Protein AF-0000000087418891 (afdb_homodimer)

Sequence (526 aa):
MQPAKELKAKVNRGELTTGPLVIDHLWPGLMDHVLRAGMDYMIVCMEHSCHNTERVAEMCALGRLASFPVLVRPPKLDFSTISRTMDLGACGMLLPTVETPEQLDVVRDAIRVPPRGRRRPGGMGNRWIKDMTAADWENDVEQDTIILPQIESQKGMDNLDAIVGHEVTTCAAIGPYDLSHDLGVGAQWDNPKFLTARNEIRAAAKRAGKVMWMIGDGPSLANEGFTFICVGEPSVILESAMTQIVKQTRGEASEESLRGYNAMQPAKELKAKVNRGELTTGPLVIDHLWPGLMDHVLRAGMDYMIVCMEHSCHNTERVAEMCALGRLASFPVLVRPPKLDFSTISRTMDLGACGMLLPTVETPEQLDVVRDAIRVPPRGRRRPGGMGNRWIKDMTAADWENDVEQDTIILPQIESQKGMDNLDAIVGHEVTTCAAIGPYDLSHDLGVGAQWDNPKFLTARNEIRAAAKRAGKVMWMIGDGPSLANEGFTFICVGEPSVILESAMTQIVKQTRGEASEESLRGYNA

Radius of gyration: 26.68 Å; Cα contacts (8 Å, |Δi|>4): 1132; chains: 2; bounding box: 49×75×62 Å

Structure (mmCIF, N/CA/C/O backbone):
data_AF-0000000087418891-model_v1
#
loop_
_entity.id
_entity.type
_entity.pdbx_description
1 polymer '2-keto-3-deoxy-L-rhamnonate aldolase'
#
loop_
_atom_site.group_PDB
_atom_site.id
_atom_site.type_symbol
_atom_site.label_atom_id
_atom_site.label_alt_id
_atom_site.label_comp_id
_atom_site.label_asym_id
_atom_site.label_entity_id
_atom_site.label_seq_id
_atom_site.pdbx_PDB_ins_code
_atom_site.Cartn_x
_atom_site.Cartn_y
_atom_site.Cartn_z
_atom_site.occupancy
_atom_site.B_iso_or_equiv
_atom_site.auth_seq_id
_atom_site.auth_comp_id
_atom_site.auth_asym_id
_atom_site.auth_atom_id
_atom_site.pdbx_PDB_model_num
ATOM 1 N N . MET A 1 1 ? 7.016 -7.715 -28 1 52.5 1 MET A N 1
ATOM 2 C CA . MET A 1 1 ? 6.742 -9.086 -27.562 1 52.5 1 MET A CA 1
ATOM 3 C C . MET A 1 1 ? 5.629 -9.109 -26.531 1 52.5 1 MET A C 1
ATOM 5 O O . MET A 1 1 ? 5.453 -8.148 -25.766 1 52.5 1 MET A O 1
ATOM 9 N N . GLN A 1 2 ? 4.754 -10.125 -26.516 1 77.5 2 GLN A N 1
ATOM 10 C CA . GLN A 1 2 ? 3.613 -10.32 -25.625 1 77.5 2 GLN A CA 1
ATOM 11 C C . GLN A 1 2 ? 4.07 -10.539 -24.188 1 77.5 2 GLN A C 1
ATOM 13 O O . GLN A 1 2 ? 4.984 -11.336 -23.922 1 77.5 2 GLN A O 1
ATOM 18 N N . PRO A 1 3 ? 3.578 -9.688 -23.359 1 80.12 3 PRO A N 1
ATOM 19 C CA . PRO A 1 3 ? 4.039 -9.75 -21.969 1 80.12 3 PRO A CA 1
ATOM 20 C C . PRO A 1 3 ? 4.02 -11.172 -21.406 1 80.12 3 PRO A C 1
ATOM 22 O O . PRO A 1 3 ? 4.93 -11.555 -20.656 1 80.12 3 PRO A O 1
ATOM 25 N N . ALA A 1 4 ? 3.113 -11.922 -21.812 1 84.19 4 ALA A N 1
ATOM 26 C CA . ALA A 1 4 ? 3.012 -13.289 -21.312 1 84.19 4 ALA A CA 1
ATOM 27 C C . ALA A 1 4 ? 4.148 -14.148 -21.859 1 84.19 4 ALA A C 1
ATOM 29 O O . ALA A 1 4 ? 4.738 -14.945 -21.125 1 84.19 4 ALA A O 1
ATOM 30 N N . LYS A 1 5 ? 4.469 -14 -23.109 1 85.44 5 LYS A N 1
ATOM 31 C CA . LYS A 1 5 ? 5.543 -14.766 -23.75 1 85.44 5 LYS A CA 1
ATOM 32 C C . LYS A 1 5 ? 6.895 -14.438 -23.109 1 85.44 5 LYS A C 1
ATOM 34 O O . LYS A 1 5 ? 7.711 -15.328 -22.891 1 85.44 5 LYS A O 1
ATOM 39 N N . GLU A 1 6 ? 7.062 -13.242 -22.891 1 88.19 6 GLU A N 1
ATOM 40 C CA . GLU A 1 6 ? 8.328 -12.82 -22.297 1 88.19 6 GLU A CA 1
ATOM 41 C C . GLU A 1 6 ? 8.484 -13.375 -20.875 1 88.19 6 GLU A C 1
ATOM 43 O O . GLU A 1 6 ? 9.555 -13.867 -20.516 1 88.19 6 GLU A O 1
ATOM 48 N N . LEU A 1 7 ? 7.426 -13.234 -20.078 1 93.62 7 LEU A N 1
ATOM 49 C CA . LEU A 1 7 ? 7.5 -13.781 -18.719 1 93.62 7 LEU A CA 1
ATOM 50 C C . LEU A 1 7 ? 7.723 -15.289 -18.75 1 93.62 7 LEU A C 1
ATOM 52 O O . LEU A 1 7 ? 8.547 -15.812 -18 1 93.62 7 LEU A O 1
ATOM 56 N N . LYS A 1 8 ? 7.023 -15.961 -19.609 1 92.94 8 LYS A N 1
ATOM 57 C CA . LYS A 1 8 ? 7.164 -17.406 -19.703 1 92.94 8 LYS A CA 1
ATOM 58 C C . LYS A 1 8 ? 8.586 -17.797 -20.094 1 92.94 8 LYS A C 1
ATOM 60 O O . LYS A 1 8 ? 9.141 -18.766 -19.578 1 92.94 8 LYS A O 1
ATOM 65 N N . ALA A 1 9 ? 9.125 -17.078 -21.016 1 92.62 9 ALA A N 1
ATOM 66 C CA . ALA A 1 9 ? 10.5 -17.328 -21.438 1 92.62 9 ALA A CA 1
ATOM 67 C C . ALA A 1 9 ? 11.469 -17.172 -20.266 1 92.62 9 ALA A C 1
ATOM 69 O O . ALA A 1 9 ? 12.359 -18 -20.078 1 92.62 9 ALA A O 1
ATOM 70 N N . LYS A 1 10 ? 11.312 -16.141 -19.516 1 94.88 10 LYS A N 1
ATOM 71 C CA . LYS A 1 10 ? 12.164 -15.898 -18.359 1 94.88 10 LYS A CA 1
ATOM 72 C C . LYS A 1 10 ? 12.023 -17.031 -17.344 1 94.88 10 LYS A C 1
ATOM 74 O O . LYS A 1 10 ? 13.016 -17.516 -16.797 1 94.88 10 LYS A O 1
ATOM 79 N N . VAL A 1 11 ? 10.789 -17.422 -17.109 1 95 11 VAL A N 1
ATOM 80 C CA . VAL A 1 11 ? 10.5 -18.484 -16.156 1 95 11 VAL A CA 1
ATOM 81 C C . VAL A 1 11 ? 11.141 -19.781 -16.609 1 95 11 VAL A C 1
ATOM 83 O O . VAL A 1 11 ? 11.805 -20.469 -15.828 1 95 11 VAL A O 1
ATOM 86 N N . ASN A 1 12 ? 11.008 -20.062 -17.891 1 92.69 12 ASN A N 1
ATOM 87 C CA . ASN A 1 12 ? 11.555 -21.297 -18.438 1 92.69 12 ASN A CA 1
ATOM 88 C C . ASN A 1 12 ? 13.078 -21.328 -18.375 1 92.69 12 ASN A C 1
ATOM 90 O O . ASN A 1 12 ? 13.68 -22.391 -18.203 1 92.69 12 ASN A O 1
ATOM 94 N N . ARG A 1 13 ? 13.672 -20.172 -18.406 1 94.56 13 ARG A N 1
ATOM 95 C CA . ARG A 1 13 ? 15.125 -20.062 -18.359 1 94.56 13 ARG A CA 1
ATOM 96 C C . ARG A 1 13 ? 15.625 -20.031 -16.906 1 94.56 13 ARG A C 1
ATOM 98 O O . ARG A 1 13 ? 16.828 -19.938 -16.672 1 94.56 13 ARG A O 1
ATOM 105 N N . GLY A 1 14 ? 14.727 -20.047 -16.047 1 95.38 14 GLY A N 1
ATOM 106 C CA . GLY A 1 14 ? 15.109 -20.016 -14.641 1 95.38 14 GLY A CA 1
ATOM 107 C C . GLY A 1 14 ? 15.617 -18.656 -14.188 1 95.38 14 GLY A C 1
ATOM 108 O O . GLY A 1 14 ? 16.391 -18.578 -13.234 1 95.38 14 GLY A O 1
ATOM 109 N N . GLU A 1 15 ? 15.266 -17.641 -14.883 1 96.75 15 GLU A N 1
ATOM 110 C CA . GLU A 1 15 ? 15.625 -16.281 -14.461 1 96.75 15 GLU A CA 1
ATOM 111 C C . GLU A 1 15 ? 14.781 -15.828 -13.273 1 96.75 15 GLU A C 1
ATOM 113 O O . GLU A 1 15 ? 13.578 -16.094 -13.227 1 96.75 15 GLU A O 1
ATOM 118 N N . LEU A 1 16 ? 15.445 -15.188 -12.391 1 97.38 16 LEU A N 1
ATOM 119 C CA . LEU A 1 16 ? 14.75 -14.719 -11.195 1 97.38 16 LEU A CA 1
ATOM 120 C C . LEU A 1 16 ? 13.68 -13.695 -11.555 1 97.38 16 LEU A C 1
ATOM 122 O O . LEU A 1 16 ? 13.984 -12.648 -12.133 1 97.38 16 LEU A O 1
ATOM 126 N N . THR A 1 17 ? 12.43 -13.977 -11.305 1 97.75 17 THR A N 1
ATOM 127 C CA . THR A 1 17 ? 11.281 -13.109 -11.516 1 97.75 17 THR A CA 1
ATOM 128 C C . THR A 1 17 ? 10.477 -12.953 -10.227 1 97.75 17 THR A C 1
ATOM 130 O O . THR A 1 17 ? 10.352 -13.898 -9.445 1 97.75 17 THR A O 1
ATOM 133 N N . THR A 1 18 ? 10.023 -11.719 -9.977 1 97.94 18 THR A N 1
ATOM 134 C CA . THR A 1 18 ? 9.273 -11.438 -8.758 1 97.94 18 THR A CA 1
ATOM 135 C C . THR A 1 18 ? 7.941 -10.758 -9.086 1 97.94 18 THR A C 1
ATOM 137 O O . THR A 1 18 ? 7.812 -10.109 -10.125 1 97.94 18 THR A O 1
ATOM 140 N N . GLY A 1 19 ? 6.961 -10.961 -8.281 1 98 19 GLY A N 1
ATOM 141 C CA . GLY A 1 19 ? 5.672 -10.289 -8.375 1 98 19 GLY A CA 1
ATOM 142 C C . GLY A 1 19 ? 4.844 -10.406 -7.109 1 98 19 GLY A C 1
ATOM 143 O O . GLY A 1 19 ? 5.156 -11.211 -6.227 1 98 19 GLY A O 1
ATOM 144 N N . PRO A 1 20 ? 3.875 -9.594 -6.969 1 97.5 20 PRO A N 1
ATOM 145 C CA . PRO A 1 20 ? 2.961 -9.672 -5.828 1 97.5 20 PRO A CA 1
ATOM 146 C C . PRO A 1 20 ? 1.703 -10.484 -6.133 1 97.5 20 PRO A C 1
ATOM 148 O O . PRO A 1 20 ? 1.397 -10.742 -7.301 1 97.5 20 PRO A O 1
ATOM 151 N N . LEU A 1 21 ? 1.083 -10.961 -5.098 1 97.25 21 LEU A N 1
ATOM 152 C CA . LEU A 1 21 ? -0.281 -11.477 -5.133 1 97.25 21 LEU A CA 1
ATOM 153 C C . LEU A 1 21 ? -1.253 -10.484 -4.5 1 97.25 21 LEU A C 1
ATOM 155 O O . LEU A 1 21 ? -1.226 -10.273 -3.285 1 97.25 21 LEU A O 1
ATOM 159 N N . VAL A 1 22 ? -2.129 -9.93 -5.293 1 95.56 22 VAL A N 1
ATOM 160 C CA . VAL A 1 22 ? -3.008 -8.859 -4.828 1 95.56 22 VAL A CA 1
ATOM 161 C C . VAL A 1 22 ? -4.34 -9.445 -4.367 1 95.56 22 VAL A C 1
ATOM 163 O O . VAL A 1 22 ? -5.145 -9.898 -5.188 1 95.56 22 VAL A O 1
ATOM 166 N N . ILE A 1 23 ? -4.602 -9.336 -3.076 1 90.88 23 ILE A N 1
ATOM 167 C CA . ILE A 1 23 ? -5.801 -9.938 -2.5 1 90.88 23 ILE A CA 1
ATOM 168 C C . ILE A 1 23 ? -6.742 -8.836 -2.008 1 90.88 23 ILE A C 1
ATOM 170 O O . ILE A 1 23 ? -7.926 -8.828 -2.348 1 90.88 23 ILE A O 1
ATOM 174 N N . ASP A 1 24 ? -6.309 -7.859 -1.272 1 83.81 24 ASP A N 1
ATOM 175 C CA . ASP A 1 24 ? -7.164 -6.926 -0.542 1 83.81 24 ASP A CA 1
ATOM 176 C C . ASP A 1 24 ? -7.582 -5.758 -1.431 1 83.81 24 ASP A C 1
ATOM 178 O O . ASP A 1 24 ? -8.773 -5.449 -1.536 1 83.81 24 ASP A O 1
ATOM 182 N N . HIS A 1 25 ? -6.773 -4.91 -1.741 1 80.75 25 HIS A N 1
ATOM 183 C CA . HIS A 1 25 ? -7.176 -3.697 -2.441 1 80.75 25 HIS A CA 1
ATOM 184 C C . HIS A 1 25 ? -6.457 -3.572 -3.783 1 80.75 25 HIS A C 1
ATOM 186 O O . HIS A 1 25 ? -5.227 -3.537 -3.832 1 80.75 25 HIS A O 1
ATOM 192 N N . LEU A 1 26 ? -7.352 -3.6 -4.742 1 86.31 26 LEU A N 1
ATOM 193 C CA . LEU A 1 26 ? -6.906 -3.473 -6.125 1 86.31 26 LEU A CA 1
ATOM 194 C C . LEU A 1 26 ? -7.414 -2.174 -6.742 1 86.31 26 LEU A C 1
ATOM 196 O O . LEU A 1 26 ? -8.609 -1.879 -6.684 1 86.31 26 LEU A O 1
ATOM 200 N N . TRP A 1 27 ? -6.422 -1.32 -7.094 1 86.12 27 TRP A N 1
ATOM 201 C CA . TRP A 1 27 ? -6.746 -0.089 -7.805 1 86.12 27 TRP A CA 1
ATOM 202 C C . TRP A 1 27 ? -5.812 0.119 -8.992 1 86.12 27 TRP A C 1
ATOM 204 O O . TRP A 1 27 ? -4.664 -0.333 -8.969 1 86.12 27 TRP A O 1
ATOM 214 N N . PRO A 1 28 ? -6.289 0.81 -10.062 1 85.62 28 PRO A N 1
ATOM 215 C CA . PRO A 1 28 ? -5.48 0.943 -11.281 1 85.62 28 PRO A CA 1
ATOM 216 C C . PRO A 1 28 ? -4.09 1.509 -11.008 1 85.62 28 PRO A C 1
ATOM 218 O O . PRO A 1 28 ? -3.109 1.063 -11.609 1 85.62 28 PRO A O 1
ATOM 221 N N . GLY A 1 29 ? -3.934 2.369 -10.133 1 87.44 29 GLY A N 1
ATOM 222 C CA . GLY A 1 29 ? -2.664 3.014 -9.828 1 87.44 29 GLY A CA 1
ATOM 223 C C . GLY A 1 29 ? -1.644 2.068 -9.227 1 87.44 29 GLY A C 1
ATOM 224 O O . GLY A 1 29 ? -0.447 2.365 -9.211 1 87.44 29 GLY A O 1
ATOM 225 N N . LEU A 1 30 ? -2.131 0.934 -8.727 1 92.44 30 LEU A N 1
ATOM 226 C CA . LEU A 1 30 ? -1.212 -0.052 -8.164 1 92.44 30 LEU A CA 1
ATOM 227 C C . LEU A 1 30 ? -0.208 -0.517 -9.211 1 92.44 30 LEU A C 1
ATOM 229 O O . LEU A 1 30 ? 0.948 -0.801 -8.891 1 92.44 30 LEU A O 1
ATOM 233 N N . MET A 1 31 ? -0.621 -0.569 -10.453 1 91.69 31 MET A N 1
ATOM 234 C CA . MET A 1 31 ? 0.24 -1.016 -11.547 1 91.69 31 MET A CA 1
ATOM 235 C C . MET A 1 31 ? 1.489 -0.147 -11.641 1 91.69 31 MET A C 1
ATOM 237 O O . MET A 1 31 ? 2.596 -0.662 -11.82 1 91.69 31 MET A O 1
ATOM 241 N N . ASP A 1 32 ? 1.295 1.122 -11.477 1 90.88 32 ASP A N 1
ATOM 242 C CA . ASP A 1 32 ? 2.426 2.045 -11.531 1 90.88 32 ASP A CA 1
ATOM 243 C C . ASP A 1 32 ? 3.447 1.726 -10.445 1 90.88 32 ASP A C 1
ATOM 245 O O . ASP A 1 32 ? 4.652 1.723 -10.695 1 90.88 32 ASP A O 1
ATOM 249 N N . HIS A 1 33 ? 2.977 1.493 -9.305 1 92 33 HIS A N 1
ATOM 250 C CA . HIS A 1 33 ? 3.857 1.22 -8.172 1 92 33 HIS A CA 1
ATOM 251 C C . HIS A 1 33 ? 4.578 -0.112 -8.352 1 92 33 HIS A C 1
ATOM 253 O O . HIS A 1 33 ? 5.766 -0.226 -8.031 1 92 33 HIS A O 1
ATOM 259 N N . VAL A 1 34 ? 3.9 -1.128 -8.812 1 95.44 34 VAL A N 1
ATOM 260 C CA . VAL A 1 34 ? 4.477 -2.453 -9.023 1 95.44 34 VAL A CA 1
ATOM 261 C C . VAL A 1 34 ? 5.559 -2.379 -10.102 1 95.44 34 VAL A C 1
ATOM 263 O O . VAL A 1 34 ? 6.645 -2.945 -9.93 1 95.44 34 VAL A O 1
ATOM 266 N N . LEU A 1 35 ? 5.266 -1.652 -11.172 1 92.5 35 LEU A N 1
ATOM 267 C CA . LEU A 1 35 ? 6.223 -1.462 -12.258 1 92.5 35 LEU A CA 1
ATOM 268 C C . LEU A 1 35 ? 7.461 -0.717 -11.766 1 92.5 35 LEU A C 1
ATOM 270 O O . LEU A 1 35 ? 8.586 -1.136 -12.031 1 92.5 35 LEU A O 1
ATOM 274 N N . ARG A 1 36 ? 7.238 0.336 -11.047 1 91.62 36 ARG A N 1
ATOM 275 C CA . ARG A 1 36 ? 8.344 1.165 -10.57 1 91.62 36 ARG A CA 1
ATOM 276 C C . ARG A 1 36 ? 9.188 0.414 -9.547 1 91.62 36 ARG A C 1
ATOM 278 O O . ARG A 1 36 ? 10.383 0.666 -9.414 1 91.62 36 ARG A O 1
ATOM 285 N N . ALA A 1 37 ? 8.602 -0.524 -8.852 1 94.25 37 ALA A N 1
ATOM 286 C CA . ALA A 1 37 ? 9.312 -1.328 -7.867 1 94.25 37 ALA A CA 1
ATOM 287 C C . ALA A 1 37 ? 10.211 -2.357 -8.547 1 94.25 37 ALA A C 1
ATOM 289 O O . ALA A 1 37 ? 11.047 -2.99 -7.891 1 94.25 37 ALA A O 1
ATOM 290 N N . GLY A 1 38 ? 10.023 -2.588 -9.844 1 95.44 38 GLY A N 1
ATOM 291 C CA . GLY A 1 38 ? 10.883 -3.5 -10.594 1 95.44 38 GLY A CA 1
ATOM 292 C C . GLY A 1 38 ? 10.367 -4.93 -10.594 1 95.44 38 GLY A C 1
ATOM 293 O O . GLY A 1 38 ? 11.141 -5.871 -10.789 1 95.44 38 GLY A O 1
ATOM 294 N N . MET A 1 39 ? 9.094 -5.102 -10.383 1 96.88 39 MET A N 1
ATOM 295 C CA . MET A 1 39 ? 8.531 -6.449 -10.406 1 96.88 39 MET A CA 1
ATOM 296 C C . MET A 1 39 ? 8.289 -6.91 -11.844 1 96.88 39 MET A C 1
ATOM 298 O O . MET A 1 39 ? 8.25 -6.094 -12.766 1 96.88 39 MET A O 1
ATOM 302 N N . ASP A 1 40 ? 8.156 -8.195 -12.008 1 97.5 40 ASP A N 1
ATOM 303 C CA . ASP A 1 40 ? 8.102 -8.781 -13.344 1 97.5 40 ASP A CA 1
ATOM 304 C C . ASP A 1 40 ? 6.676 -9.172 -13.719 1 97.5 40 ASP A C 1
ATOM 306 O O . ASP A 1 40 ? 6.367 -9.367 -14.891 1 97.5 40 ASP A O 1
ATOM 310 N N . TYR A 1 41 ? 5.809 -9.258 -12.75 1 97.69 41 TYR A N 1
ATOM 311 C CA . TYR A 1 41 ? 4.422 -9.648 -12.961 1 97.69 41 TYR A CA 1
ATOM 312 C C . TYR A 1 41 ? 3.57 -9.312 -11.742 1 97.69 41 TYR A C 1
ATOM 314 O O . TYR A 1 41 ? 4.086 -8.812 -10.734 1 97.69 41 TYR A O 1
ATOM 322 N N . MET A 1 42 ? 2.334 -9.484 -11.859 1 97.75 42 MET A N 1
ATOM 323 C CA . MET A 1 42 ? 1.44 -9.453 -10.703 1 97.75 42 MET A CA 1
ATOM 324 C C . MET A 1 42 ? 0.324 -10.484 -10.859 1 97.75 42 MET A C 1
ATOM 326 O O . MET A 1 42 ? -0.032 -10.859 -11.977 1 97.75 42 MET A O 1
ATOM 330 N N . ILE A 1 43 ? -0.158 -10.938 -9.766 1 97.81 43 ILE A N 1
ATOM 331 C CA . ILE A 1 43 ? -1.299 -11.844 -9.734 1 97.81 43 ILE A CA 1
ATOM 332 C C . ILE A 1 43 ? -2.475 -11.172 -9.031 1 97.81 43 ILE A C 1
ATOM 334 O O . ILE A 1 43 ? -2.326 -10.641 -7.922 1 97.81 43 ILE A O 1
ATOM 338 N N . VAL A 1 44 ? -3.6 -11.141 -9.672 1 97.25 44 VAL A N 1
ATOM 339 C CA . VAL A 1 44 ? -4.832 -10.641 -9.07 1 97.25 44 VAL A CA 1
ATOM 340 C C . VAL A 1 44 ? -5.664 -11.805 -8.547 1 97.25 44 VAL A C 1
ATOM 342 O O . VAL A 1 44 ? -6.027 -12.703 -9.312 1 97.25 44 VAL A O 1
ATOM 345 N N . CYS A 1 45 ? -5.977 -11.742 -7.316 1 96 45 CYS A N 1
ATOM 346 C CA . CYS A 1 45 ? -6.699 -12.836 -6.68 1 96 45 CYS A CA 1
ATOM 347 C C . CYS A 1 45 ? -8.203 -12.602 -6.738 1 96 45 CYS A C 1
ATOM 349 O O . CYS A 1 45 ? -8.695 -11.562 -6.289 1 96 45 CYS A O 1
ATOM 351 N N . MET A 1 46 ? -8.914 -13.547 -7.211 1 93.5 46 MET A N 1
ATOM 352 C CA . MET A 1 46 ? -10.367 -13.508 -7.164 1 93.5 46 MET A CA 1
ATOM 353 C C . MET A 1 46 ? -10.914 -14.57 -6.211 1 93.5 46 MET A C 1
ATOM 355 O O . MET A 1 46 ? -12.117 -14.641 -5.969 1 93.5 46 MET A O 1
ATOM 359 N N . GLU A 1 47 ? -10.062 -15.352 -5.695 1 87.38 47 GLU A N 1
ATOM 360 C CA . GLU A 1 47 ? -10.484 -16.438 -4.812 1 87.38 47 GLU A CA 1
ATOM 361 C C . GLU A 1 47 ? -10.875 -15.906 -3.436 1 87.38 47 GLU A C 1
ATOM 363 O O . GLU A 1 47 ? -11.953 -16.219 -2.928 1 87.38 47 GLU A O 1
ATOM 368 N N . HIS A 1 48 ? -10.023 -15.117 -2.863 1 84.38 48 HIS A N 1
ATOM 369 C CA . HIS A 1 48 ? -10.219 -14.625 -1.504 1 84.38 48 HIS A CA 1
ATOM 370 C C . HIS A 1 48 ? -10.406 -13.117 -1.485 1 84.38 48 HIS A C 1
ATOM 372 O O . HIS A 1 48 ? -9.93 -12.438 -0.571 1 84.38 48 HIS A O 1
ATOM 378 N N . SER A 1 49 ? -10.945 -12.586 -2.459 1 84.25 49 SER A N 1
ATOM 379 C CA . SER A 1 49 ? -11.023 -11.133 -2.547 1 84.25 49 SER A CA 1
ATOM 380 C C . SER A 1 49 ? -12.367 -10.68 -3.1 1 84.25 49 SER A C 1
ATOM 382 O O . SER A 1 49 ? -13.188 -11.508 -3.5 1 84.25 49 SER A O 1
ATOM 384 N N . CYS A 1 50 ? -12.5 -9.383 -3.08 1 79.69 50 CYS A N 1
ATOM 385 C CA . CYS A 1 50 ? -13.719 -8.797 -3.629 1 79.69 50 CYS A CA 1
ATOM 386 C C . CYS A 1 50 ? -13.523 -8.398 -5.09 1 79.69 50 CYS A C 1
ATOM 388 O O . CYS A 1 50 ? -14.391 -7.758 -5.684 1 79.69 50 CYS A O 1
ATOM 390 N N . HIS A 1 51 ? -12.414 -8.727 -5.625 1 87.38 51 HIS A N 1
ATOM 391 C CA . HIS A 1 51 ? -12.148 -8.305 -6.996 1 87.38 51 HIS A CA 1
ATOM 392 C C . HIS A 1 51 ? -13.141 -8.93 -7.969 1 87.38 51 HIS A C 1
ATOM 394 O O . HIS A 1 51 ? -13.336 -10.148 -7.961 1 87.38 51 HIS A O 1
ATOM 400 N N . ASN A 1 52 ? -13.711 -8.062 -8.734 1 89.69 52 ASN A N 1
ATOM 401 C CA . ASN A 1 52 ? -14.672 -8.555 -9.711 1 89.69 52 ASN A CA 1
ATOM 402 C C . ASN A 1 52 ? -14.094 -8.547 -11.125 1 89.69 52 ASN A C 1
ATOM 404 O O . ASN A 1 52 ? -12.953 -8.117 -11.328 1 89.69 52 ASN A O 1
ATOM 408 N N . THR A 1 53 ? -14.914 -9.039 -12.016 1 90.38 53 THR A N 1
ATOM 409 C CA . THR A 1 53 ? -14.438 -9.227 -13.391 1 90.38 53 THR A CA 1
ATOM 410 C C . THR A 1 53 ? -14.133 -7.879 -14.039 1 90.38 53 THR A C 1
ATOM 412 O O . THR A 1 53 ? -13.227 -7.773 -14.859 1 90.38 53 THR A O 1
ATOM 415 N N . GLU A 1 54 ? -14.867 -6.93 -13.695 1 88.56 54 GLU A N 1
ATOM 416 C CA . GLU A 1 54 ? -14.625 -5.605 -14.258 1 88.56 54 GLU A CA 1
ATOM 417 C C . GLU A 1 54 ? -13.25 -5.082 -13.867 1 88.56 54 GLU A C 1
ATOM 419 O O . GLU A 1 54 ? -12.5 -4.602 -14.719 1 88.56 54 GLU A O 1
ATOM 424 N N . ARG A 1 55 ? -12.945 -5.172 -12.57 1 90.25 55 ARG A N 1
ATOM 425 C CA . ARG A 1 55 ? -11.648 -4.715 -12.078 1 90.25 55 ARG A CA 1
ATOM 426 C C . ARG A 1 55 ? -10.516 -5.539 -12.68 1 90.25 55 ARG A C 1
ATOM 428 O O . ARG A 1 55 ? -9.469 -4.996 -13.031 1 90.25 55 ARG A O 1
ATOM 435 N N . VAL A 1 56 ? -10.734 -6.777 -12.766 1 92.38 56 VAL A N 1
ATOM 436 C CA . VAL A 1 56 ? -9.734 -7.664 -13.344 1 92.38 56 VAL A CA 1
ATOM 437 C C . VAL A 1 56 ? -9.492 -7.285 -14.805 1 92.38 56 VAL A C 1
ATOM 439 O O . VAL A 1 56 ? -8.344 -7.176 -15.242 1 92.38 56 VAL A O 1
ATOM 442 N N . ALA A 1 57 ? -10.562 -7.07 -15.547 1 89.62 57 ALA A N 1
ATOM 443 C CA . ALA A 1 57 ? -10.445 -6.672 -16.953 1 89.62 57 ALA A CA 1
ATOM 444 C C . ALA A 1 57 ? -9.68 -5.359 -17.078 1 89.62 57 ALA A C 1
ATOM 446 O O . ALA A 1 57 ? -8.844 -5.207 -17.969 1 89.62 57 ALA A O 1
ATOM 447 N N . GLU A 1 58 ? -9.969 -4.457 -16.219 1 89.69 58 GLU A N 1
ATOM 448 C CA . GLU A 1 58 ? -9.273 -3.176 -16.203 1 89.69 58 GLU A CA 1
ATOM 449 C C . GLU A 1 58 ? -7.781 -3.361 -15.977 1 89.69 58 GLU A C 1
ATOM 451 O O . GLU A 1 58 ? -6.957 -2.762 -16.672 1 89.69 58 GLU A O 1
ATOM 456 N N . MET A 1 59 ? -7.441 -4.145 -15 1 93.19 59 MET A N 1
ATOM 457 C CA . MET A 1 59 ? -6.035 -4.363 -14.672 1 93.19 59 MET A CA 1
ATOM 458 C C . MET A 1 59 ? -5.316 -5.074 -15.812 1 93.19 59 MET A C 1
ATOM 460 O O . MET A 1 59 ? -4.16 -4.766 -16.109 1 93.19 59 MET A O 1
ATOM 464 N N . CYS A 1 60 ? -5.961 -6.035 -16.438 1 90.94 60 CYS A N 1
ATOM 465 C CA . CYS A 1 60 ? -5.371 -6.734 -17.562 1 90.94 60 CYS A CA 1
ATOM 466 C C . CYS A 1 60 ? -5.148 -5.781 -18.734 1 90.94 60 CYS A C 1
ATOM 468 O O . CYS A 1 60 ? -4.129 -5.859 -19.422 1 90.94 60 CYS A O 1
ATOM 470 N N . ALA A 1 61 ? -6.086 -4.938 -18.953 1 87.12 61 ALA A N 1
ATOM 471 C CA . ALA A 1 61 ? -5.938 -3.941 -20.016 1 87.12 61 ALA A CA 1
ATOM 472 C C . ALA A 1 61 ? -4.754 -3.018 -19.734 1 87.12 61 ALA A C 1
ATOM 474 O O . ALA A 1 61 ? -3.969 -2.717 -20.641 1 87.12 61 ALA A O 1
ATOM 475 N N . LEU A 1 62 ? -4.672 -2.607 -18.516 1 88.38 62 LEU A N 1
ATOM 476 C CA . LEU A 1 62 ? -3.539 -1.774 -18.125 1 88.38 62 LEU A CA 1
ATOM 477 C C . LEU A 1 62 ? -2.225 -2.523 -18.328 1 88.38 62 LEU A C 1
ATOM 479 O O . LEU A 1 62 ? -1.242 -1.949 -18.797 1 88.38 62 LEU A O 1
ATOM 483 N N . GLY A 1 63 ? -2.195 -3.748 -17.906 1 90.75 63 GLY A N 1
ATOM 484 C CA . GLY A 1 63 ? -1.017 -4.574 -18.125 1 90.75 63 GLY A CA 1
ATOM 485 C C . GLY A 1 63 ? -0.614 -4.684 -19.578 1 90.75 63 GLY A C 1
ATOM 486 O O . GLY A 1 63 ? 0.57 -4.59 -19.906 1 90.75 63 GLY A O 1
ATOM 487 N N . ARG A 1 64 ? -1.556 -4.844 -20.375 1 84.88 64 ARG A N 1
ATOM 488 C CA . ARG A 1 64 ? -1.289 -4.922 -21.812 1 84.88 64 ARG A CA 1
ATOM 489 C C . ARG A 1 64 ? -0.671 -3.625 -22.312 1 84.88 64 ARG A C 1
ATOM 491 O O . ARG A 1 64 ? 0.317 -3.65 -23.062 1 84.88 64 ARG A O 1
ATOM 498 N N . LEU A 1 65 ? -1.245 -2.561 -21.938 1 83.12 65 LEU A N 1
ATOM 499 C CA . LEU A 1 65 ? -0.762 -1.254 -22.375 1 83.12 65 LEU A CA 1
ATOM 500 C C . LEU A 1 65 ? 0.654 -1.002 -21.859 1 83.12 65 LEU A C 1
ATOM 502 O O . LEU A 1 65 ? 1.457 -0.362 -22.547 1 83.12 65 LEU A O 1
ATOM 506 N N . ALA A 1 66 ? 0.931 -1.539 -20.75 1 88.75 66 ALA A N 1
ATOM 507 C CA . ALA A 1 66 ? 2.234 -1.322 -20.125 1 88.75 66 ALA A CA 1
ATOM 508 C C . ALA A 1 66 ? 3.211 -2.436 -20.5 1 88.75 66 ALA A C 1
ATOM 510 O O . ALA A 1 66 ? 4.352 -2.449 -20.031 1 88.75 66 ALA A O 1
ATOM 511 N N . SER A 1 67 ? 2.768 -3.398 -21.234 1 88.31 67 SER A N 1
ATOM 512 C CA . SER A 1 67 ? 3.553 -4.59 -21.531 1 88.31 67 SER A CA 1
ATOM 513 C C . SER A 1 67 ? 3.99 -5.305 -20.266 1 88.31 67 SER A C 1
ATOM 515 O O . SER A 1 67 ? 5.16 -5.668 -20.109 1 88.31 67 SER A O 1
ATOM 517 N N . PHE A 1 68 ? 3.076 -5.383 -19.375 1 93.25 68 PHE A N 1
ATOM 518 C CA . PHE A 1 68 ? 3.289 -5.98 -18.062 1 93.25 68 PHE A CA 1
ATOM 519 C C . PHE A 1 68 ? 2.311 -7.125 -17.828 1 93.25 68 PHE A C 1
ATOM 521 O O . PHE A 1 68 ? 1.095 -6.926 -17.844 1 93.25 68 PHE A O 1
ATOM 528 N N . PRO A 1 69 ? 2.848 -8.32 -17.562 1 95.19 69 PRO A N 1
ATOM 529 C CA . PRO A 1 69 ? 1.952 -9.469 -17.438 1 95.19 69 PRO A CA 1
ATO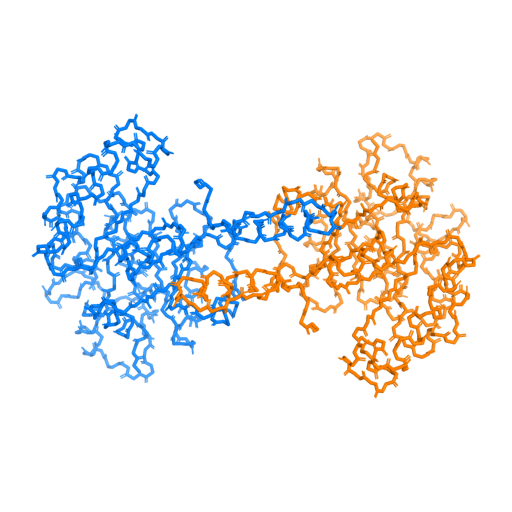M 530 C C . PRO A 1 69 ? 1.093 -9.406 -16.172 1 95.19 69 PRO A C 1
ATOM 532 O O . PRO A 1 69 ? 1.617 -9.211 -15.07 1 95.19 69 PRO A O 1
ATOM 535 N N . VAL A 1 70 ? -0.193 -9.617 -16.344 1 95.62 70 VAL A N 1
ATOM 536 C CA . VAL A 1 70 ? -1.149 -9.766 -15.25 1 95.62 70 VAL A CA 1
ATOM 537 C C . VAL A 1 70 ? -1.734 -11.18 -15.258 1 95.62 70 VAL A C 1
ATOM 539 O O . VAL A 1 70 ? -2.338 -11.602 -16.25 1 95.62 70 VAL A O 1
ATOM 542 N N . LEU A 1 71 ? -1.462 -11.883 -14.172 1 97.19 71 LEU A N 1
ATOM 543 C CA . LEU A 1 71 ? -2.072 -13.188 -13.938 1 97.19 71 LEU A CA 1
ATOM 544 C C . LEU A 1 71 ? -3.277 -13.062 -13.016 1 97.19 71 LEU A C 1
ATOM 546 O O . LEU A 1 71 ? -3.436 -12.055 -12.32 1 97.19 71 LEU A O 1
ATOM 550 N N . VAL A 1 72 ? -4.133 -14.125 -13.062 1 97.19 72 VAL A N 1
ATOM 551 C CA . VAL A 1 72 ? -5.336 -14.094 -12.234 1 97.19 72 VAL A CA 1
ATOM 552 C C . VAL A 1 72 ? -5.473 -15.414 -11.477 1 97.19 72 VAL A C 1
ATOM 554 O O . VAL A 1 72 ? -5.199 -16.484 -12.031 1 97.19 72 VAL A O 1
ATOM 557 N N . ARG A 1 73 ? -5.77 -15.312 -10.242 1 98 73 ARG A N 1
ATOM 558 C CA . ARG A 1 73 ? -6.211 -16.484 -9.484 1 98 73 ARG A CA 1
ATOM 559 C C . ARG A 1 73 ? -7.734 -16.578 -9.477 1 98 73 ARG A C 1
ATOM 561 O O . ARG A 1 73 ? -8.398 -15.898 -8.695 1 98 73 ARG A O 1
ATOM 568 N N . PRO A 1 74 ? -8.242 -17.453 -10.344 1 95.94 74 PRO A N 1
ATOM 569 C CA . PRO A 1 74 ? -9.703 -17.578 -10.391 1 95.94 74 PRO A CA 1
ATOM 570 C C . PRO A 1 74 ? -10.281 -18.266 -9.148 1 95.94 74 PRO A C 1
ATOM 572 O O . PRO A 1 74 ? -9.57 -18.984 -8.453 1 95.94 74 PRO A O 1
ATOM 575 N N . PRO A 1 75 ? -11.562 -18.062 -8.914 1 92.5 75 PRO A N 1
ATOM 576 C CA . PRO A 1 75 ? -12.172 -18.625 -7.703 1 92.5 75 PRO A CA 1
ATOM 577 C C . PRO A 1 75 ? -12.477 -20.109 -7.824 1 92.5 75 PRO A C 1
ATOM 579 O O . PRO A 1 75 ? -12.68 -20.797 -6.812 1 92.5 75 PRO A O 1
ATOM 582 N N . LYS A 1 76 ? -12.586 -20.609 -9.039 1 91.31 76 LYS A N 1
ATOM 583 C CA . LYS A 1 76 ? -12.875 -22.016 -9.273 1 91.31 76 LYS A CA 1
ATOM 584 C C . LYS A 1 76 ? -12.297 -22.484 -10.609 1 91.31 76 LYS A C 1
ATOM 586 O O . LYS A 1 76 ? -11.938 -21.672 -11.453 1 91.31 76 LYS A O 1
ATOM 591 N N . LEU A 1 77 ? -12.227 -23.844 -10.672 1 93.88 77 LEU A N 1
ATOM 592 C CA . LEU A 1 77 ? -11.578 -24.438 -11.836 1 93.88 77 LEU A CA 1
ATOM 593 C C . LEU A 1 77 ? -12.609 -25.078 -12.766 1 93.88 77 LEU A C 1
ATOM 595 O O . LEU A 1 77 ? -12.516 -26.266 -13.086 1 93.88 77 LEU A O 1
ATOM 599 N N . ASP A 1 78 ? -13.547 -24.297 -13.172 1 94 78 ASP A N 1
ATOM 600 C CA . ASP A 1 78 ? -14.484 -24.812 -14.172 1 94 78 ASP A CA 1
ATOM 601 C C . ASP A 1 78 ? -14.281 -24.125 -15.516 1 94 78 ASP A C 1
ATOM 603 O O . ASP A 1 78 ? -13.656 -23.062 -15.594 1 94 78 ASP A O 1
ATOM 607 N N . PHE A 1 79 ? -14.789 -24.766 -16.469 1 92.88 79 PHE A N 1
ATOM 608 C CA . PHE A 1 79 ? -14.555 -24.344 -17.844 1 92.88 79 PHE A CA 1
ATOM 609 C C . PHE A 1 79 ? -14.945 -22.875 -18.031 1 92.88 79 PHE A C 1
ATOM 611 O O . PHE A 1 79 ? -14.164 -22.094 -18.562 1 92.88 79 PHE A O 1
ATOM 618 N N . SER A 1 80 ? -16.141 -22.531 -17.641 1 91 80 SER A N 1
ATOM 619 C CA . SER A 1 80 ? -16.656 -21.188 -17.859 1 91 80 SER A CA 1
ATOM 620 C C . SER A 1 80 ? -15.805 -20.141 -17.172 1 91 80 SER A C 1
ATOM 622 O O . SER A 1 80 ? -15.508 -19.078 -17.75 1 91 80 SER A O 1
ATOM 624 N N . THR A 1 81 ? -15.391 -20.375 -15.938 1 93.75 81 THR A N 1
ATOM 625 C CA . THR A 1 81 ? -14.586 -19.438 -15.172 1 93.75 81 THR A CA 1
ATOM 626 C C . THR A 1 81 ? -13.211 -19.25 -15.812 1 93.75 81 THR A C 1
ATOM 628 O O . THR A 1 81 ? -12.734 -18.125 -15.961 1 93.75 81 THR A O 1
ATOM 631 N N . ILE A 1 82 ? -12.648 -20.344 -16.188 1 92.94 82 ILE A N 1
ATOM 632 C CA . ILE A 1 82 ? -11.312 -20.297 -16.766 1 92.94 82 ILE A CA 1
ATOM 633 C C . ILE A 1 82 ? -11.359 -19.594 -18.125 1 92.94 82 ILE A C 1
ATOM 635 O O . ILE A 1 82 ? -10.547 -18.703 -18.391 1 92.94 82 ILE A O 1
ATOM 639 N N . SER A 1 83 ? -12.25 -19.984 -18.938 1 89.38 83 SER A N 1
ATOM 640 C CA . SER A 1 83 ? -12.383 -19.375 -20.25 1 89.38 83 SER A CA 1
ATOM 641 C C . SER A 1 83 ? -12.633 -17.875 -20.141 1 89.38 83 SER A C 1
ATOM 643 O O . SER A 1 83 ? -12.047 -17.078 -20.875 1 89.38 83 SER A O 1
ATOM 645 N N . ARG A 1 84 ? -13.484 -17.516 -19.266 1 88.31 84 ARG A N 1
ATOM 646 C CA . ARG A 1 84 ? -13.789 -16.109 -19.062 1 88.31 84 ARG A CA 1
ATOM 647 C C . ARG A 1 84 ? -12.562 -15.344 -18.578 1 88.31 84 ARG A C 1
ATOM 649 O O . ARG A 1 84 ? -12.32 -14.219 -19 1 88.31 84 ARG A O 1
ATOM 656 N N . THR A 1 85 ? -11.867 -15.953 -17.625 1 91.12 85 THR A N 1
ATOM 657 C CA . THR A 1 85 ? -10.656 -15.328 -17.109 1 91.12 85 THR A CA 1
ATOM 658 C C . THR A 1 85 ? -9.68 -15.023 -18.25 1 91.12 85 THR A C 1
ATOM 660 O O . THR A 1 85 ? -9.078 -13.945 -18.281 1 91.12 85 THR A O 1
ATOM 663 N N . MET A 1 86 ? -9.57 -15.883 -19.156 1 87.94 86 MET A N 1
ATOM 664 C CA . MET A 1 86 ? -8.75 -15.656 -20.328 1 87.94 86 MET A CA 1
ATOM 665 C C . MET A 1 86 ? -9.305 -14.508 -21.172 1 87.94 86 MET A C 1
ATOM 667 O O . MET A 1 86 ? -8.547 -13.672 -21.672 1 87.94 86 MET A O 1
ATOM 671 N N . ASP A 1 87 ? -10.578 -14.484 -21.297 1 84.5 87 ASP A N 1
ATOM 672 C CA . ASP A 1 87 ? -11.234 -13.453 -22.094 1 84.5 87 ASP A CA 1
ATOM 673 C C . ASP A 1 87 ? -11.047 -12.07 -21.484 1 84.5 87 ASP A C 1
ATOM 675 O O . ASP A 1 87 ? -11.102 -11.055 -22.172 1 84.5 87 ASP A O 1
ATOM 679 N N . LEU A 1 88 ? -10.844 -12.094 -20.219 1 87.5 88 LEU A N 1
ATOM 680 C CA . LEU A 1 88 ? -10.602 -10.828 -19.547 1 87.5 88 LEU A CA 1
ATOM 681 C C . LEU A 1 88 ? -9.203 -10.305 -19.844 1 87.5 88 LEU A C 1
ATOM 683 O O . LEU A 1 88 ? -8.883 -9.156 -19.531 1 87.5 88 LEU A O 1
ATOM 687 N N . GLY A 1 89 ? -8.367 -11.117 -20.391 1 85.94 89 GLY A N 1
ATOM 688 C CA . GLY A 1 89 ? -7.047 -10.664 -20.812 1 85.94 89 GLY A CA 1
ATOM 689 C C . GLY A 1 89 ? -5.93 -11.172 -19.922 1 85.94 89 GLY A C 1
ATOM 690 O O . GLY A 1 89 ? -4.809 -10.656 -19.969 1 85.94 89 GLY A O 1
ATOM 691 N N . ALA A 1 90 ? -6.164 -12.141 -19.109 1 91.5 90 ALA A N 1
ATOM 692 C CA . ALA A 1 90 ? -5.141 -12.688 -18.234 1 91.5 90 ALA A CA 1
ATOM 693 C C . ALA A 1 90 ? -4.008 -13.32 -19.031 1 91.5 90 ALA A C 1
ATOM 695 O O . ALA A 1 90 ? -4.254 -14.008 -20.031 1 91.5 90 ALA A O 1
ATOM 696 N N . CYS A 1 91 ? -2.785 -13.078 -18.609 1 90.81 91 CYS A N 1
ATOM 697 C CA . CYS A 1 91 ? -1.605 -13.688 -19.219 1 90.81 91 CYS A CA 1
ATOM 698 C C . CYS A 1 91 ? -1.398 -15.109 -18.703 1 90.81 91 CYS A C 1
ATOM 700 O O . CYS A 1 91 ? -0.62 -15.875 -19.266 1 90.81 91 CYS A O 1
ATOM 702 N N . GLY A 1 92 ? -2.064 -15.422 -17.703 1 93.62 92 GLY A N 1
ATOM 703 C CA . GLY A 1 92 ? -1.96 -16.703 -17.031 1 93.62 92 GLY A CA 1
ATOM 704 C C . GLY A 1 92 ? -2.812 -16.781 -15.773 1 93.62 92 GLY A C 1
ATOM 705 O O . GLY A 1 92 ? -3.574 -15.867 -15.477 1 93.62 92 GLY A O 1
ATOM 706 N N . MET A 1 93 ? -2.682 -17.984 -15.125 1 96.62 93 MET A N 1
ATOM 707 C CA . MET A 1 93 ? -3.543 -18.188 -13.961 1 96.62 93 MET A CA 1
ATOM 708 C C . MET A 1 93 ? -2.805 -18.938 -12.867 1 96.62 93 MET A C 1
ATOM 710 O O . MET A 1 93 ? -2.047 -19.875 -13.148 1 96.62 93 MET A O 1
ATOM 714 N N . LEU A 1 94 ? -2.955 -18.438 -11.648 1 98.06 94 LEU A N 1
ATOM 715 C CA . LEU A 1 94 ? -2.688 -19.219 -10.453 1 98.06 94 LEU A CA 1
ATOM 716 C C . LEU A 1 94 ? -3.914 -20.031 -10.055 1 98.06 94 LEU A C 1
ATOM 718 O O . LEU A 1 94 ? -4.895 -19.484 -9.555 1 98.06 94 LEU A O 1
ATOM 722 N N . LEU A 1 95 ? -3.879 -21.375 -10.227 1 97.88 95 LEU A N 1
ATOM 723 C CA . LEU A 1 95 ? -5.047 -22.234 -10.055 1 97.88 95 LEU A CA 1
ATOM 724 C C . LEU A 1 95 ? -5.117 -22.766 -8.625 1 97.88 95 LEU A C 1
ATOM 726 O O . LEU A 1 95 ? -4.238 -23.531 -8.203 1 97.88 95 LEU A O 1
ATOM 730 N N . PRO A 1 96 ? -6.168 -22.422 -7.992 1 95.94 96 PRO A N 1
ATOM 731 C CA . PRO A 1 96 ? -6.242 -22.859 -6.598 1 95.94 96 PRO A CA 1
ATOM 732 C C . PRO A 1 96 ? -6.609 -24.328 -6.461 1 95.94 96 PRO A C 1
ATOM 734 O O . PRO A 1 96 ? -7.395 -24.859 -7.262 1 95.94 96 PRO A O 1
ATOM 737 N N . THR A 1 97 ? -6.109 -25 -5.531 1 94.62 97 THR A N 1
ATOM 738 C CA . THR A 1 97 ? -6.508 -26.312 -5.043 1 94.62 97 THR A CA 1
ATOM 739 C C . THR A 1 97 ? -6.555 -27.328 -6.188 1 94.62 97 THR A C 1
ATOM 741 O O . THR A 1 97 ? -7.559 -28.016 -6.367 1 94.62 97 THR A O 1
ATOM 744 N N . VAL A 1 98 ? -5.539 -27.453 -6.914 1 97.81 98 VAL A N 1
ATOM 745 C CA . VAL A 1 98 ? -5.445 -28.484 -7.953 1 97.81 98 VAL A CA 1
ATOM 746 C C . VAL A 1 98 ? -5.074 -29.828 -7.328 1 97.81 98 VAL A C 1
ATOM 748 O O . VAL A 1 98 ? -4 -29.969 -6.738 1 97.81 98 VAL A O 1
ATOM 751 N N . GLU A 1 99 ? -5.941 -30.812 -7.559 1 98.06 99 GLU A N 1
ATOM 752 C CA . GLU A 1 99 ? -5.762 -32.062 -6.848 1 98.06 99 GLU A CA 1
ATOM 753 C C . GLU A 1 99 ? -5.676 -33.25 -7.816 1 98.06 99 GLU A C 1
ATOM 755 O O . GLU A 1 99 ? -5.254 -34.344 -7.441 1 98.06 99 GLU A O 1
ATOM 760 N N . THR A 1 100 ? -6.07 -33 -9.094 1 97.81 100 THR A N 1
ATOM 761 C CA . THR A 1 100 ? -6.051 -34.062 -10.086 1 97.81 100 THR A CA 1
ATOM 762 C C . THR A 1 100 ? -5.641 -33.531 -11.453 1 97.81 100 THR A C 1
ATOM 764 O O . THR A 1 100 ? -5.855 -32.375 -11.758 1 97.81 100 THR A O 1
ATOM 767 N N . PRO A 1 101 ? -5 -34.438 -12.289 1 97.81 101 PRO A N 1
ATOM 768 C CA . PRO A 1 101 ? -4.676 -34 -13.648 1 97.81 101 PRO A CA 1
ATOM 769 C C . PRO A 1 101 ? -5.918 -33.688 -14.484 1 97.81 101 PRO A C 1
ATOM 771 O O . PRO A 1 101 ? -5.859 -32.875 -15.406 1 97.81 101 PRO A O 1
ATOM 774 N N . GLU A 1 102 ? -7.035 -34.312 -14.125 1 97.56 102 GLU A N 1
ATOM 775 C CA . GLU A 1 102 ? -8.289 -34.094 -14.844 1 97.56 102 GLU A CA 1
ATOM 776 C C . GLU A 1 102 ? -8.727 -32.625 -14.711 1 97.56 102 GLU A C 1
ATOM 778 O O . GLU A 1 102 ? -9.32 -32.062 -15.633 1 97.56 102 GLU A O 1
ATOM 783 N N . GLN A 1 103 ? -8.484 -32.062 -13.555 1 97.38 103 GLN A N 1
ATOM 784 C CA . GLN A 1 103 ? -8.758 -30.641 -13.398 1 97.38 103 GLN A CA 1
ATOM 785 C C . GLN A 1 103 ? -7.977 -29.812 -14.406 1 97.38 103 GLN A C 1
ATOM 787 O O . GLN A 1 103 ? -8.484 -28.812 -14.93 1 97.38 103 GLN A O 1
ATOM 792 N N . LEU A 1 104 ? -6.758 -30.203 -14.68 1 97.31 104 LEU A N 1
ATOM 793 C CA . LEU A 1 104 ? -5.922 -29.469 -15.625 1 97.31 104 LEU A CA 1
ATOM 794 C C . LEU A 1 104 ? -6.379 -29.734 -17.062 1 97.31 104 LEU A C 1
ATOM 796 O O . LEU A 1 104 ? -6.184 -28.891 -17.938 1 97.31 104 LEU A O 1
ATOM 800 N N . ASP A 1 105 ? -7.027 -30.922 -17.281 1 96.44 105 ASP A N 1
ATOM 801 C CA . ASP A 1 105 ? -7.66 -31.156 -18.578 1 96.44 105 ASP A CA 1
ATOM 802 C C . ASP A 1 105 ? -8.734 -30.109 -18.859 1 96.44 105 ASP A C 1
ATOM 804 O O . ASP A 1 105 ? -8.867 -29.625 -19.984 1 96.44 105 ASP A O 1
ATOM 808 N N . VAL A 1 106 ? -9.445 -29.859 -17.844 1 95.5 106 VAL A N 1
ATOM 809 C CA . VAL A 1 106 ? -10.492 -28.844 -17.969 1 95.5 106 VAL A CA 1
ATOM 810 C C . VAL A 1 106 ? -9.859 -27.5 -18.312 1 95.5 106 VAL A C 1
ATOM 812 O O . VAL A 1 106 ? -10.352 -26.781 -19.188 1 95.5 106 VAL A O 1
ATOM 815 N N . VAL A 1 107 ? -8.805 -27.172 -17.609 1 94.69 107 VAL A N 1
ATOM 816 C CA . VAL A 1 107 ? -8.094 -25.922 -17.859 1 94.69 107 VAL A CA 1
ATOM 817 C C . VAL A 1 107 ? -7.559 -25.891 -19.297 1 94.69 107 VAL A C 1
ATOM 819 O O . VAL A 1 107 ? -7.738 -24.906 -20.016 1 94.69 107 VAL A O 1
ATOM 822 N N . ARG A 1 108 ? -6.938 -26.969 -19.734 1 92.94 108 ARG A N 1
ATOM 823 C CA . ARG A 1 108 ? -6.422 -27.109 -21.078 1 92.94 108 ARG A CA 1
ATOM 824 C C . ARG A 1 108 ? -7.508 -26.828 -22.109 1 92.94 108 ARG A C 1
ATOM 826 O O . ARG A 1 108 ? -7.305 -26.031 -23.047 1 92.94 108 ARG A O 1
ATOM 833 N N . ASP A 1 109 ? -8.625 -27.422 -21.891 1 91.75 109 ASP A N 1
ATOM 834 C CA . ASP A 1 109 ? -9.727 -27.281 -22.844 1 91.75 109 ASP A CA 1
ATOM 835 C C . ASP A 1 109 ? -10.266 -25.859 -22.859 1 91.75 109 ASP A C 1
ATOM 837 O O . ASP A 1 109 ? -10.742 -25.375 -23.875 1 91.75 109 ASP A O 1
ATOM 841 N N . ALA A 1 110 ? -10.125 -25.188 -21.75 1 90.5 110 ALA A N 1
ATOM 842 C CA . ALA A 1 110 ? -10.703 -23.859 -21.594 1 90.5 110 ALA A CA 1
ATOM 843 C C . ALA A 1 110 ? -9.75 -22.797 -22.125 1 90.5 110 ALA A C 1
ATOM 845 O O . ALA A 1 110 ? -10.156 -21.641 -22.359 1 90.5 110 ALA A O 1
ATOM 846 N N . ILE A 1 111 ? -8.477 -23.094 -22.281 1 88.19 111 ILE A N 1
ATOM 847 C CA . ILE A 1 111 ? -7.531 -22.062 -22.688 1 88.19 111 ILE A CA 1
ATOM 848 C C . ILE A 1 111 ? -7.191 -22.234 -24.172 1 88.19 111 ILE A C 1
ATOM 850 O O . ILE A 1 111 ? -6.633 -21.328 -24.781 1 88.19 111 ILE A O 1
ATOM 854 N N . ARG A 1 112 ? -7.551 -23.375 -24.75 1 83.31 112 ARG A N 1
ATOM 855 C CA . ARG A 1 112 ? -7.246 -23.656 -26.156 1 83.31 112 ARG A CA 1
ATOM 856 C C . ARG A 1 112 ? -8.5 -23.531 -27.016 1 83.31 112 ARG A C 1
ATOM 858 O O . ARG A 1 112 ? -9.594 -23.891 -26.594 1 83.31 112 ARG A O 1
ATOM 865 N N . VAL A 1 113 ? -8.164 -23.172 -28.219 1 78.56 113 VAL A N 1
ATOM 866 C CA . VAL A 1 113 ? -9.25 -23.094 -29.188 1 78.56 113 VAL A CA 1
ATOM 867 C C . VAL A 1 113 ? -9.375 -24.422 -29.938 1 78.56 113 VAL A C 1
ATOM 869 O O . VAL A 1 113 ? -8.414 -25.203 -30 1 78.56 113 VAL A O 1
ATOM 872 N N . PRO A 1 114 ? -10.57 -24.641 -30.484 1 77.56 114 PRO A N 1
ATOM 873 C CA . PRO A 1 114 ? -10.719 -25.844 -31.297 1 77.56 114 PRO A CA 1
ATOM 874 C C . PRO A 1 114 ? -9.742 -25.891 -32.469 1 77.56 114 PRO A C 1
ATOM 876 O O . PRO A 1 114 ? -9.43 -24.859 -33.062 1 77.56 114 PRO A O 1
ATOM 879 N N . PRO A 1 115 ? -9.141 -27.078 -32.781 1 81.12 115 PRO A N 1
ATOM 880 C CA . PRO A 1 115 ? -9.555 -28.391 -32.281 1 81.12 115 PRO A CA 1
ATOM 881 C C . PRO A 1 115 ? -8.734 -28.844 -31.047 1 81.12 115 PRO A C 1
ATOM 883 O O . PRO A 1 115 ? -8.977 -29.922 -30.5 1 81.12 115 PRO A O 1
ATOM 886 N N . ARG A 1 116 ? -7.875 -28.078 -30.656 1 83.44 116 ARG A N 1
ATOM 887 C CA . ARG A 1 116 ? -6.992 -28.5 -29.578 1 83.44 116 ARG A CA 1
ATOM 888 C C . ARG A 1 116 ? -7.676 -28.359 -28.219 1 83.44 116 ARG A C 1
ATOM 890 O O . ARG A 1 116 ? -7.223 -28.922 -27.219 1 83.44 116 ARG A O 1
ATOM 897 N N . GLY A 1 117 ? -8.734 -27.562 -28.203 1 86.06 117 GLY A N 1
ATOM 898 C CA . GLY A 1 117 ? -9.516 -27.312 -27 1 86.06 117 GLY A CA 1
ATOM 899 C C . GLY A 1 117 ? -10.961 -26.953 -27.297 1 86.06 117 GLY A C 1
ATOM 900 O O . GLY A 1 117 ? -11.516 -27.359 -28.312 1 86.06 117 GLY A O 1
ATOM 901 N N . ARG A 1 118 ? -11.562 -26.266 -26.359 1 86.25 118 ARG A N 1
ATOM 902 C CA . ARG A 1 118 ? -13 -26.016 -26.5 1 86.25 118 ARG A CA 1
ATOM 903 C C . ARG A 1 118 ? -13.328 -24.547 -26.281 1 86.25 118 ARG A C 1
ATOM 905 O O . ARG A 1 118 ? -14.5 -24.172 -26.219 1 86.25 118 ARG A O 1
ATOM 912 N N . ARG A 1 119 ? -12.266 -23.781 -26.078 1 81.81 119 ARG A N 1
ATOM 913 C CA . ARG A 1 119 ? -12.531 -22.375 -25.844 1 81.81 119 ARG A CA 1
ATOM 914 C C . ARG A 1 119 ? -13.156 -21.719 -27.062 1 81.81 119 ARG A C 1
ATOM 916 O O . ARG A 1 119 ? -12.648 -21.844 -28.172 1 81.81 119 ARG A O 1
ATOM 923 N N . ARG A 1 120 ? -14.391 -21 -27 1 71.69 120 ARG A N 1
ATOM 924 C CA . ARG A 1 120 ? -15.055 -20.281 -28.078 1 71.69 120 ARG A CA 1
ATOM 925 C C . ARG A 1 120 ? -14.578 -18.844 -28.172 1 71.69 120 ARG A C 1
ATOM 927 O O . ARG A 1 120 ? -14.375 -18.188 -27.141 1 71.69 120 ARG A O 1
ATOM 934 N N . PRO A 1 121 ? -14.195 -18.516 -29.453 1 59 121 PRO A N 1
ATOM 935 C CA . PRO A 1 121 ? -13.734 -17.141 -29.609 1 59 121 PRO A CA 1
ATOM 936 C C . PRO A 1 121 ? -14.766 -16.109 -29.156 1 59 121 PRO A C 1
ATOM 938 O O . PRO A 1 121 ? -15.945 -16.219 -29.5 1 59 121 PRO A O 1
ATOM 941 N N . GLY A 1 122 ? -14.875 -15.773 -28.031 1 55.81 122 GLY A N 1
ATOM 942 C CA . GLY A 1 122 ? -15.859 -14.781 -27.641 1 55.81 122 GLY A CA 1
ATOM 943 C C . GLY A 1 122 ? -15.258 -13.414 -27.391 1 55.81 122 GLY A C 1
ATOM 944 O O . GLY A 1 122 ? -15.797 -12.398 -27.844 1 55.81 122 GLY A O 1
ATOM 945 N N . GLY A 1 123 ? -14.609 -13.117 -26.281 1 52.56 123 GLY A N 1
ATOM 946 C CA . GLY A 1 123 ? -14.32 -11.797 -25.75 1 52.56 123 GLY A CA 1
ATOM 947 C C . GLY A 1 123 ? -13.047 -11.188 -26.297 1 52.56 123 GLY A C 1
ATOM 948 O O . GLY A 1 123 ? -12.172 -11.906 -26.797 1 52.56 123 GLY A O 1
ATOM 949 N N . MET A 1 124 ? -13.148 -10.016 -26.812 1 47.09 124 MET A N 1
ATOM 950 C CA . MET A 1 124 ? -12.109 -9.164 -27.375 1 47.09 124 MET A CA 1
ATOM 951 C C . MET A 1 124 ? -10.992 -8.914 -26.375 1 47.09 124 MET A C 1
ATOM 953 O O . MET A 1 124 ? -10.062 -8.156 -26.641 1 47.09 124 MET A O 1
ATOM 957 N N . GLY A 1 125 ? -11.172 -9.211 -25.219 1 48.09 125 GLY A N 1
ATOM 958 C CA . GLY A 1 125 ? -10.234 -8.75 -24.203 1 48.09 125 GLY A CA 1
ATOM 959 C C . GLY A 1 125 ? -8.812 -9.234 -24.453 1 48.09 125 GLY A C 1
ATOM 960 O O . GLY A 1 125 ? -7.863 -8.664 -23.906 1 48.09 125 GLY A O 1
ATOM 961 N N . ASN A 1 126 ? -8.703 -10.492 -24.891 1 50.19 126 ASN A N 1
ATOM 962 C CA . ASN A 1 126 ? -7.363 -11.047 -25.078 1 50.19 126 ASN A CA 1
ATOM 963 C C . ASN A 1 126 ? -6.695 -10.5 -26.344 1 50.19 126 ASN A C 1
ATOM 965 O O . ASN A 1 126 ? -5.688 -11.039 -26.797 1 50.19 126 ASN A O 1
ATOM 969 N N . ARG A 1 127 ? -7.457 -9.656 -26.922 1 48.16 127 ARG A N 1
ATOM 970 C CA . ARG A 1 127 ? -6.777 -9.164 -28.109 1 48.16 127 ARG A CA 1
ATOM 971 C C . ARG A 1 127 ? -5.59 -8.273 -27.734 1 48.16 127 ARG A C 1
ATOM 973 O O . ARG A 1 127 ? -5.758 -7.082 -27.484 1 48.16 127 ARG A O 1
ATOM 980 N N . TRP A 1 128 ? -4.773 -8.812 -26.766 1 49.59 128 TRP A N 1
ATOM 981 C CA . TRP A 1 128 ? -3.525 -8.219 -26.281 1 49.59 128 TRP A CA 1
ATOM 982 C C . TRP A 1 128 ? -2.859 -7.391 -27.375 1 49.59 128 TRP A C 1
ATOM 984 O O . TRP A 1 128 ? -1.92 -6.637 -27.109 1 49.59 128 TRP A O 1
ATOM 994 N N . ILE A 1 129 ? -2.762 -7.727 -28.719 1 48.06 129 ILE A N 1
ATOM 995 C CA . ILE A 1 129 ? -1.599 -7.344 -29.516 1 48.06 129 ILE A CA 1
ATOM 996 C C . ILE A 1 129 ? -2.049 -6.562 -30.734 1 48.06 129 ILE A C 1
ATOM 998 O O . ILE A 1 129 ? -2.83 -7.066 -31.547 1 48.06 129 ILE A O 1
ATOM 1002 N N . LYS A 1 130 ? -1.816 -5.34 -30.578 1 47.31 130 LYS A N 1
ATOM 1003 C CA . LYS A 1 130 ? -1.813 -4.395 -31.703 1 47.31 130 LYS A CA 1
ATOM 1004 C C . LYS A 1 130 ? -1.298 -5.051 -32.969 1 47.31 130 LYS A C 1
ATOM 1006 O O . LYS A 1 130 ? -1.5 -4.531 -34.062 1 47.31 130 LYS A O 1
ATOM 1011 N N . ASP A 1 131 ? -1.854 -6.273 -33.344 1 53.06 131 ASP A N 1
ATOM 1012 C CA . ASP A 1 131 ? -1.461 -6.863 -34.625 1 53.06 131 ASP A CA 1
ATOM 1013 C C . ASP A 1 131 ? -1.699 -8.367 -34.625 1 53.06 131 ASP A C 1
ATOM 1015 O O . ASP A 1 131 ? -1.193 -9.086 -35.5 1 53.06 131 ASP A O 1
ATOM 1019 N N . MET A 1 132 ? -2.365 -8.664 -33.625 1 56.44 132 MET A N 1
ATOM 1020 C CA . MET A 1 132 ? -2.598 -10.109 -33.625 1 56.44 132 MET A CA 1
ATOM 1021 C C . MET A 1 132 ? -3.76 -10.477 -34.531 1 56.44 132 MET A C 1
ATOM 1023 O O . MET A 1 132 ? -4.844 -9.906 -34.438 1 56.44 132 MET A O 1
ATOM 1027 N N . THR A 1 133 ? -3.277 -11.266 -35.688 1 58.12 133 THR A N 1
ATOM 1028 C CA . THR A 1 133 ? -4.309 -11.852 -36.531 1 58.12 133 THR A CA 1
ATOM 1029 C C . THR A 1 133 ? -5.066 -12.945 -35.781 1 58.12 133 THR A C 1
ATOM 1031 O O . THR A 1 133 ? -4.664 -13.352 -34.719 1 58.12 133 THR A O 1
ATOM 1034 N N . ALA A 1 134 ? -6.223 -13.25 -36.25 1 59.38 134 ALA A N 1
ATOM 1035 C CA . ALA A 1 134 ? -7.004 -14.336 -35.688 1 59.38 134 ALA A CA 1
ATOM 1036 C C . ALA A 1 134 ? -6.168 -15.609 -35.562 1 59.38 134 ALA A C 1
ATOM 1038 O O . ALA A 1 134 ? -6.273 -16.344 -34.594 1 59.38 134 ALA A O 1
ATOM 1039 N N . ALA A 1 135 ? -5.441 -15.852 -36.625 1 59.09 135 ALA A N 1
ATOM 1040 C CA . ALA A 1 135 ? -4.586 -17.047 -36.625 1 59.09 135 ALA A CA 1
ATOM 1041 C C . ALA A 1 135 ? -3.521 -16.969 -35.562 1 59.09 135 ALA A C 1
ATOM 1043 O O . ALA A 1 135 ? -3.203 -17.984 -34.906 1 59.09 135 ALA A O 1
ATOM 1044 N N . ASP A 1 136 ? -2.988 -15.844 -35.344 1 60.81 136 ASP A N 1
ATOM 1045 C CA . ASP A 1 136 ? -1.983 -15.641 -34.281 1 60.81 136 ASP A CA 1
ATOM 1046 C C . ASP A 1 136 ? -2.566 -15.914 -32.906 1 60.81 136 ASP A C 1
ATOM 1048 O O . ASP A 1 136 ? -1.893 -16.484 -32.031 1 60.81 136 ASP A O 1
ATOM 1052 N N . TRP A 1 137 ? -3.709 -15.586 -32.875 1 60.66 137 TRP A N 1
ATOM 1053 C CA . TRP A 1 137 ? -4.398 -15.719 -31.609 1 60.66 137 TRP A CA 1
ATOM 1054 C C . TRP A 1 137 ? -4.52 -17.188 -31.203 1 60.66 137 TRP A C 1
ATOM 1056 O O . TRP A 1 137 ? -4.266 -17.547 -30.047 1 60.66 137 TRP A O 1
ATOM 1066 N N . GLU A 1 138 ? -4.961 -17.922 -32.188 1 59.62 138 GLU A N 1
ATOM 1067 C CA . GLU A 1 138 ? -5.207 -19.344 -31.938 1 59.62 138 GLU A CA 1
ATOM 1068 C C . GLU A 1 138 ? -3.936 -20.047 -31.469 1 59.62 138 GLU A C 1
ATOM 1070 O O . GLU A 1 138 ? -3.979 -20.875 -30.547 1 59.62 138 GLU A O 1
ATOM 1075 N N . ASN A 1 139 ? -2.898 -19.812 -32.125 1 58 139 ASN A N 1
ATOM 1076 C CA . ASN A 1 139 ? -1.643 -20.484 -31.812 1 58 139 ASN A CA 1
ATOM 1077 C C . ASN A 1 139 ? -0.973 -19.891 -30.578 1 58 139 ASN A C 1
ATOM 1079 O O . ASN A 1 139 ? -0.433 -20.625 -29.75 1 58 139 ASN A O 1
ATOM 1083 N N . ASP A 1 140 ? -1.077 -18.672 -30.406 1 59.97 140 ASP A N 1
ATOM 1084 C CA . ASP A 1 140 ? -0.271 -17.938 -29.438 1 59.97 140 ASP A CA 1
ATOM 1085 C C . ASP A 1 140 ? -0.873 -18.047 -28.031 1 59.97 140 ASP A C 1
ATOM 1087 O O . ASP A 1 140 ? -0.143 -18.094 -27.031 1 59.97 140 ASP A O 1
ATOM 1091 N N . VAL A 1 141 ? -2.166 -18.188 -27.969 1 60.91 141 VAL A N 1
ATOM 1092 C CA . VAL A 1 141 ? -2.768 -18.094 -26.656 1 60.91 141 VAL A CA 1
ATOM 1093 C C . VAL A 1 141 ? -2.291 -19.25 -25.766 1 60.91 141 VAL A C 1
ATOM 1095 O O . VAL A 1 141 ? -1.961 -19.047 -24.594 1 60.91 141 VAL A O 1
ATOM 1098 N N . GLU A 1 142 ? -2.225 -20.406 -26.406 1 58.97 142 GLU A N 1
ATOM 1099 C CA . GLU A 1 142 ? -1.817 -21.578 -25.641 1 58.97 142 GLU A CA 1
ATOM 1100 C C . GLU A 1 142 ? -0.359 -21.469 -25.203 1 58.97 142 GLU A C 1
ATOM 1102 O O . GLU A 1 142 ? -0.045 -21.641 -24.016 1 58.97 142 GLU A O 1
ATOM 1107 N N . GLN A 1 143 ? 0.376 -21.172 -26.234 1 63.53 143 GLN A N 1
ATOM 1108 C CA . GLN A 1 143 ? 1.817 -21.219 -26.016 1 63.53 143 GLN A CA 1
ATOM 1109 C C . GLN A 1 143 ? 2.268 -20.109 -25.078 1 63.53 143 GLN A C 1
ATOM 1111 O O . GLN A 1 143 ? 3.289 -20.234 -24.391 1 63.53 143 GLN A O 1
ATOM 1116 N N . ASP A 1 144 ? 1.342 -19.281 -24.922 1 76.75 144 ASP A N 1
ATOM 1117 C CA . ASP A 1 144 ? 1.823 -18.094 -24.234 1 76.75 144 ASP A CA 1
ATOM 1118 C C . ASP A 1 144 ? 1.125 -17.922 -22.891 1 76.75 144 ASP A C 1
ATOM 1120 O O . ASP A 1 144 ? 1.307 -16.906 -22.219 1 76.75 144 ASP A O 1
ATOM 1124 N N . THR A 1 145 ? 0.404 -18.953 -22.438 1 88.06 145 THR A N 1
ATOM 1125 C CA . THR A 1 145 ? -0.319 -18.797 -21.172 1 88.06 145 THR A CA 1
ATOM 1126 C C . THR A 1 145 ? 0.47 -19.406 -20.016 1 88.06 145 THR A C 1
ATOM 1128 O O . THR A 1 145 ? 0.987 -20.531 -20.141 1 88.06 145 THR A O 1
ATOM 1131 N N . ILE A 1 146 ? 0.59 -18.703 -18.984 1 94.38 146 ILE A N 1
ATOM 1132 C CA . ILE A 1 146 ? 1.284 -19.172 -17.797 1 94.38 146 ILE A CA 1
ATOM 1133 C C . ILE A 1 146 ? 0.292 -19.859 -16.844 1 94.38 146 ILE A C 1
ATOM 1135 O O . ILE A 1 146 ? -0.687 -19.25 -16.422 1 94.38 146 ILE A O 1
ATOM 1139 N N . ILE A 1 147 ? 0.532 -21.125 -16.625 1 96.25 147 ILE A N 1
ATOM 1140 C CA . ILE A 1 147 ? -0.365 -21.891 -15.75 1 96.25 147 ILE A CA 1
ATOM 1141 C C . ILE A 1 147 ? 0.394 -22.359 -14.516 1 96.25 147 ILE A C 1
ATOM 1143 O O . ILE A 1 147 ? 1.379 -23.094 -14.633 1 96.25 147 ILE A O 1
ATOM 1147 N N . LEU A 1 148 ? -0.086 -21.953 -13.32 1 98.06 148 LEU A N 1
ATOM 1148 C CA . LEU A 1 148 ? 0.501 -22.281 -12.031 1 98.06 148 LEU A CA 1
ATOM 1149 C C . LEU A 1 148 ? -0.479 -23.094 -11.18 1 98.06 148 LEU A C 1
ATOM 1151 O O . LEU A 1 148 ? -1.243 -22.516 -10.398 1 98.06 148 LEU A O 1
ATOM 1155 N N . PRO A 1 149 ? -0.466 -24.391 -11.32 1 98.06 149 PRO A N 1
ATOM 1156 C CA . PRO A 1 149 ? -1.322 -25.203 -10.445 1 98.06 149 PRO A CA 1
ATOM 1157 C C . PRO A 1 149 ? -0.819 -25.234 -9 1 98.06 149 PRO A C 1
ATOM 1159 O O . PRO A 1 149 ? 0.236 -25.812 -8.727 1 98.06 149 PRO A O 1
ATOM 1162 N N . GLN A 1 150 ? -1.567 -24.672 -8.141 1 97.62 150 GLN A N 1
ATOM 1163 C CA . GLN A 1 150 ? -1.145 -24.672 -6.746 1 97.62 150 GLN A CA 1
ATOM 1164 C C . GLN A 1 150 ? -1.304 -26.062 -6.117 1 97.62 150 GLN A C 1
ATOM 1166 O O . GLN A 1 150 ? -2.416 -26.578 -6.039 1 97.62 150 GLN A O 1
ATOM 1171 N N . ILE A 1 151 ? -0.198 -26.625 -5.754 1 97.88 151 ILE A N 1
ATOM 1172 C CA . ILE A 1 151 ? -0.159 -27.828 -4.949 1 97.88 151 ILE A CA 1
ATOM 1173 C C . ILE A 1 151 ? -0.282 -27.484 -3.469 1 97.88 151 ILE A C 1
ATOM 1175 O O . ILE A 1 151 ? 0.67 -26.984 -2.863 1 97.88 151 ILE A O 1
ATOM 1179 N N . GLU A 1 152 ? -1.448 -27.797 -2.885 1 97.06 152 GLU A N 1
ATOM 1180 C CA . GLU A 1 152 ? -1.68 -27.281 -1.539 1 97.06 152 GLU A CA 1
ATOM 1181 C C . GLU A 1 152 ? -2.572 -28.219 -0.733 1 97.06 152 GLU A C 1
ATOM 1183 O O . GLU A 1 152 ? -3.26 -27.781 0.194 1 97.06 152 GLU A O 1
ATOM 1188 N N . SER A 1 153 ? -2.643 -29.5 -1.122 1 96.81 153 SER A N 1
ATOM 1189 C CA . SER A 1 153 ? -3.361 -30.562 -0.406 1 96.81 153 SER A CA 1
ATOM 1190 C C . SER A 1 153 ? -2.643 -31.891 -0.52 1 96.81 153 SER A C 1
ATOM 1192 O O . SER A 1 153 ? -1.81 -32.094 -1.409 1 96.81 153 SER A O 1
ATOM 1194 N N . GLN A 1 154 ? -3.051 -32.812 0.441 1 96.62 154 GLN A N 1
ATOM 1195 C CA . GLN A 1 154 ? -2.512 -34.156 0.364 1 96.62 154 GLN A CA 1
ATOM 1196 C C . GLN A 1 154 ? -2.914 -34.844 -0.941 1 96.62 154 GLN A C 1
ATOM 1198 O O . GLN A 1 154 ? -2.111 -35.562 -1.552 1 96.62 154 GLN A O 1
ATOM 1203 N N . LYS A 1 155 ? -4.098 -34.656 -1.366 1 97.69 155 LYS A N 1
ATOM 1204 C CA . LYS A 1 155 ? -4.551 -35.219 -2.631 1 97.69 155 LYS A CA 1
ATOM 1205 C C . LYS A 1 155 ? -3.729 -34.688 -3.801 1 97.69 155 LYS A C 1
ATOM 1207 O O . LYS A 1 155 ? -3.41 -35.438 -4.73 1 97.69 155 LYS A O 1
ATOM 1212 N N . GLY A 1 156 ? -3.436 -33.406 -3.807 1 98.06 156 GLY A N 1
ATOM 1213 C CA . GLY A 1 156 ? -2.531 -32.844 -4.797 1 98.06 156 GLY A CA 1
ATOM 1214 C C . GLY A 1 156 ? -1.145 -33.469 -4.758 1 98.06 156 GLY A C 1
ATOM 1215 O O . GLY A 1 156 ? -0.549 -33.719 -5.801 1 98.06 156 GLY A O 1
ATOM 1216 N N . MET A 1 157 ? -0.693 -33.719 -3.527 1 98.06 157 MET A N 1
ATOM 1217 C CA . MET A 1 157 ? 0.605 -34.375 -3.352 1 98.06 157 MET A CA 1
ATOM 1218 C C . MET A 1 157 ? 0.589 -35.781 -3.91 1 98.06 157 MET A C 1
ATOM 1220 O O . MET A 1 157 ? 1.571 -36.25 -4.5 1 98.06 157 MET A O 1
ATOM 1224 N N . ASP A 1 158 ? -0.529 -36.469 -3.75 1 98.06 158 ASP A N 1
ATOM 1225 C CA . ASP A 1 158 ? -0.667 -37.844 -4.234 1 98.06 158 ASP A CA 1
ATOM 1226 C C . ASP A 1 158 ? -0.62 -37.875 -5.758 1 98.06 158 ASP A C 1
ATOM 1228 O O . ASP A 1 158 ? -0.23 -38.906 -6.34 1 98.06 158 ASP A O 1
ATOM 1232 N N . ASN A 1 159 ? -0.999 -36.812 -6.418 1 98.44 159 ASN A N 1
ATOM 1233 C CA . ASN A 1 159 ? -1.04 -36.719 -7.871 1 98.44 159 ASN A CA 1
ATOM 1234 C C . ASN A 1 159 ? 0.029 -35.781 -8.414 1 98.44 159 ASN A C 1
ATOM 1236 O O . ASN A 1 159 ? -0.104 -35.25 -9.516 1 98.44 159 ASN A O 1
ATOM 1240 N N . LEU A 1 160 ? 1.042 -35.594 -7.645 1 98.38 160 LEU A N 1
ATOM 1241 C CA . LEU A 1 160 ? 2.016 -34.531 -7.836 1 98.38 160 LEU A CA 1
ATOM 1242 C C . LEU A 1 160 ? 2.666 -34.625 -9.211 1 98.38 160 LEU A C 1
ATOM 1244 O O . LEU A 1 160 ? 2.65 -33.656 -9.977 1 98.38 160 LEU A O 1
ATOM 1248 N N . ASP A 1 161 ? 3.184 -35.781 -9.609 1 98.5 161 ASP A N 1
ATOM 1249 C CA . ASP A 1 161 ? 3.912 -35.938 -10.859 1 98.5 161 ASP A CA 1
ATOM 1250 C C . ASP A 1 161 ? 3.004 -35.656 -12.062 1 98.5 161 ASP A C 1
ATOM 1252 O O . ASP A 1 161 ? 3.42 -35.031 -13.031 1 98.5 161 ASP A O 1
ATOM 1256 N N . ALA A 1 162 ? 1.777 -36.156 -11.961 1 98.5 162 ALA A N 1
ATOM 1257 C CA . ALA A 1 162 ? 0.824 -35.938 -13.047 1 98.5 162 ALA A CA 1
ATOM 1258 C C . ALA A 1 162 ? 0.461 -34.469 -13.188 1 98.5 162 ALA A C 1
ATOM 1260 O O . ALA A 1 162 ? 0.279 -33.969 -14.297 1 98.5 162 ALA A O 1
ATOM 1261 N N . ILE A 1 163 ? 0.357 -33.812 -12.086 1 98.5 163 ILE A N 1
ATOM 1262 C CA . ILE A 1 163 ? -0.022 -32.375 -12.078 1 98.5 163 ILE A CA 1
ATOM 1263 C C . ILE A 1 163 ? 1.137 -31.547 -12.602 1 98.5 163 ILE A C 1
ATOM 1265 O O . ILE A 1 163 ? 0.96 -30.734 -13.516 1 98.5 163 ILE A O 1
ATOM 1269 N N . VAL A 1 164 ? 2.332 -31.75 -12.094 1 98.25 164 VAL A N 1
ATOM 1270 C CA . VAL A 1 164 ? 3.502 -30.953 -12.445 1 98.25 164 VAL A CA 1
ATOM 1271 C C . VAL A 1 164 ? 3.928 -31.266 -13.875 1 98.25 164 VAL A C 1
ATOM 1273 O O . VAL A 1 164 ? 4.387 -30.375 -14.602 1 98.25 164 VAL A O 1
ATOM 1276 N N . GLY A 1 165 ? 3.693 -32.469 -14.312 1 97.25 165 GLY A N 1
ATOM 1277 C CA . GLY A 1 165 ? 4.109 -32.906 -15.641 1 97.25 165 GLY A CA 1
ATOM 1278 C C . GLY A 1 165 ? 3.055 -32.656 -16.703 1 97.25 165 GLY A C 1
ATOM 1279 O O . GLY A 1 165 ? 3.301 -32.844 -17.891 1 97.25 165 GLY A O 1
ATOM 1280 N N . HIS A 1 166 ? 1.897 -32.219 -16.281 1 96.88 166 HIS A N 1
ATOM 1281 C CA . HIS A 1 166 ? 0.823 -31.969 -17.25 1 96.88 166 HIS A CA 1
ATOM 1282 C C . HIS A 1 166 ? 1.255 -30.969 -18.312 1 96.88 166 HIS A C 1
ATOM 1284 O O . HIS A 1 166 ? 1.966 -30 -18.016 1 96.88 166 HIS A O 1
ATOM 1290 N N . GLU A 1 167 ? 0.82 -31.047 -19.5 1 93.75 167 GLU A N 1
ATOM 1291 C CA . GLU A 1 167 ? 1.281 -30.281 -20.641 1 93.75 167 GLU A CA 1
ATOM 1292 C C . GLU A 1 167 ? 0.988 -28.797 -20.469 1 93.75 167 GLU A C 1
ATOM 1294 O O . GLU A 1 167 ? 1.709 -27.953 -21 1 93.75 167 GLU A O 1
ATOM 1299 N N . VAL A 1 168 ? -0.043 -28.453 -19.719 1 93.94 168 VAL A N 1
ATOM 1300 C CA . VAL A 1 168 ? -0.402 -27.031 -19.609 1 93.94 168 VAL A CA 1
ATOM 1301 C C . VAL A 1 168 ? 0.351 -26.391 -18.453 1 93.94 168 VAL A C 1
ATOM 1303 O O . VAL A 1 168 ? 0.357 -25.172 -18.312 1 93.94 168 VAL A O 1
ATOM 1306 N N . THR A 1 169 ? 0.954 -27.172 -17.609 1 96.19 169 THR A N 1
ATOM 1307 C CA . THR A 1 169 ? 1.612 -26.656 -16.406 1 96.19 169 THR A CA 1
ATOM 1308 C C . THR A 1 169 ? 2.9 -25.922 -16.781 1 96.19 169 THR A C 1
ATOM 1310 O O . THR A 1 169 ? 3.754 -26.469 -17.484 1 96.19 169 THR A O 1
ATOM 1313 N N . THR A 1 170 ? 3.012 -24.672 -16.344 1 95.25 170 THR A N 1
ATOM 1314 C CA . THR A 1 170 ? 4.219 -23.875 -16.578 1 95.25 170 THR A CA 1
ATOM 1315 C C . THR A 1 170 ? 5.227 -24.094 -15.445 1 95.25 170 THR A C 1
ATOM 1317 O O . THR A 1 170 ? 6.43 -24.203 -15.695 1 95.25 170 THR A O 1
ATOM 1320 N N . CYS A 1 171 ? 4.773 -24.094 -14.234 1 95.56 171 CYS A N 1
ATOM 1321 C CA . CYS A 1 171 ? 5.637 -24.266 -13.07 1 95.56 171 CYS A CA 1
ATOM 1322 C C . CYS A 1 171 ? 4.902 -24.969 -11.945 1 95.56 171 CYS A C 1
ATOM 1324 O O . CYS A 1 171 ? 3.672 -25.047 -11.938 1 95.56 171 CYS A O 1
ATOM 1326 N N . ALA A 1 172 ? 5.684 -25.578 -11.062 1 96.06 172 ALA A N 1
ATOM 1327 C CA . ALA A 1 172 ? 5.121 -26.156 -9.844 1 96.06 172 ALA A CA 1
ATOM 1328 C C . ALA A 1 172 ? 4.906 -25.078 -8.781 1 96.06 172 ALA A C 1
ATOM 1330 O O . ALA A 1 172 ? 5.859 -24.609 -8.156 1 96.06 172 ALA A O 1
ATOM 1331 N N . ALA A 1 173 ? 3.652 -24.797 -8.523 1 98.12 173 ALA A N 1
ATOM 1332 C CA . ALA A 1 173 ? 3.32 -23.75 -7.555 1 98.12 173 ALA A CA 1
ATOM 1333 C C . ALA A 1 173 ? 2.924 -24.359 -6.211 1 98.12 173 ALA A C 1
ATOM 1335 O O . ALA A 1 173 ? 2.107 -25.281 -6.156 1 98.12 173 ALA A O 1
ATOM 1336 N N . ILE A 1 174 ? 3.518 -23.812 -5.199 1 97.75 174 ILE A N 1
ATOM 1337 C CA . ILE A 1 174 ? 3.215 -24.281 -3.846 1 97.75 174 ILE A CA 1
ATOM 1338 C C . ILE A 1 174 ? 2.303 -23.266 -3.15 1 97.75 174 ILE A C 1
ATOM 1340 O O . ILE A 1 174 ? 2.582 -22.062 -3.148 1 97.75 174 ILE A O 1
ATOM 1344 N N . GLY A 1 175 ? 1.189 -23.719 -2.645 1 96.62 175 GLY A N 1
ATOM 1345 C CA . GLY A 1 175 ? 0.436 -22.969 -1.65 1 96.62 175 GLY A CA 1
ATOM 1346 C C . GLY A 1 175 ? 0.796 -23.344 -0.224 1 96.62 175 GLY A C 1
ATOM 1347 O O . GLY A 1 175 ? 0.216 -24.266 0.347 1 96.62 175 GLY A O 1
ATOM 1348 N N . PRO A 1 176 ? 1.683 -22.609 0.284 1 94.56 176 PRO A N 1
ATOM 1349 C CA . PRO A 1 176 ? 2.301 -23.078 1.521 1 94.56 176 PRO A CA 1
ATOM 1350 C C . PRO A 1 176 ? 1.332 -23.094 2.701 1 94.56 176 PRO A C 1
ATOM 1352 O O . PRO A 1 176 ? 1.322 -24.047 3.49 1 94.56 176 PRO A O 1
ATOM 1355 N N . TYR A 1 177 ? 0.55 -22.062 2.799 1 91.75 177 TYR A N 1
ATOM 1356 C CA . TYR A 1 177 ? -0.353 -21.984 3.941 1 91.75 177 TYR A CA 1
ATOM 1357 C C . TYR A 1 177 ? -1.375 -23.109 3.906 1 91.75 177 TYR A C 1
ATOM 1359 O O . TYR A 1 177 ? -1.52 -23.859 4.879 1 91.75 177 TYR A O 1
ATOM 1367 N N . ASP A 1 178 ? -2.037 -23.281 2.844 1 93.06 178 ASP A N 1
ATOM 1368 C CA . ASP A 1 178 ? -3.039 -24.328 2.699 1 93.06 178 ASP A CA 1
ATOM 1369 C C . ASP A 1 178 ? -2.4 -25.719 2.775 1 93.06 178 ASP A C 1
ATOM 1371 O O . ASP A 1 178 ? -2.969 -26.641 3.369 1 93.06 178 ASP A O 1
ATOM 1375 N N . LEU A 1 179 ? -1.269 -25.844 2.209 1 95.56 179 LEU A N 1
ATOM 1376 C CA . LEU A 1 179 ? -0.588 -27.125 2.232 1 95.56 179 LEU A CA 1
ATOM 1377 C C . LEU A 1 179 ? -0.236 -27.531 3.66 1 95.56 179 LEU A C 1
ATOM 1379 O O . LEU A 1 179 ? -0.515 -28.656 4.078 1 95.56 179 LEU A O 1
ATOM 1383 N N . SER A 1 180 ? 0.361 -26.578 4.387 1 94.44 180 SER A N 1
ATOM 1384 C CA . SER A 1 180 ? 0.728 -26.875 5.77 1 94.44 180 SER A CA 1
ATOM 1385 C C . SER A 1 180 ? -0.495 -27.25 6.598 1 94.44 180 SER A C 1
ATOM 1387 O O . SER A 1 180 ? -0.435 -28.172 7.418 1 94.44 180 SER A O 1
ATOM 1389 N N . HIS A 1 181 ? -1.602 -26.609 6.379 1 93.12 181 HIS A N 1
ATOM 1390 C CA . HIS A 1 181 ? -2.824 -26.922 7.109 1 93.12 181 HIS A CA 1
ATOM 1391 C C . HIS A 1 181 ? -3.371 -28.297 6.699 1 93.12 181 HIS A C 1
ATOM 1393 O O . HIS A 1 181 ? -3.818 -29.062 7.547 1 93.12 181 HIS A O 1
ATOM 1399 N N . ASP A 1 182 ? -3.375 -28.578 5.445 1 95.5 182 ASP A N 1
ATOM 1400 C CA . ASP A 1 182 ? -3.893 -29.844 4.945 1 95.5 182 ASP A CA 1
ATOM 1401 C C . ASP A 1 182 ? -3.057 -31.016 5.453 1 95.5 182 ASP A C 1
ATOM 1403 O O . ASP A 1 182 ? -3.584 -32.094 5.688 1 95.5 182 ASP A O 1
ATOM 1407 N N . LEU A 1 183 ? -1.794 -30.734 5.699 1 95.19 183 LEU A N 1
ATOM 1408 C CA . LEU A 1 183 ? -0.876 -31.75 6.199 1 95.19 183 LEU A CA 1
ATOM 1409 C C . LEU A 1 183 ? -0.975 -31.891 7.715 1 95.19 183 LEU A C 1
ATOM 1411 O O . LEU A 1 183 ? -0.332 -32.75 8.312 1 95.19 183 LEU A O 1
ATOM 1415 N N . GLY A 1 184 ? -1.74 -30.984 8.398 1 95.19 184 GLY A N 1
ATOM 1416 C CA . GLY A 1 184 ? -1.956 -31.047 9.836 1 95.19 184 GLY A CA 1
ATOM 1417 C C . GLY A 1 184 ? -0.9 -30.297 10.625 1 95.19 184 GLY A C 1
ATOM 1418 O O . GLY A 1 184 ? -0.771 -30.484 11.836 1 95.19 184 GLY A O 1
ATOM 1419 N N . VAL A 1 185 ? -0.048 -29.484 10 1 95.06 185 VAL A N 1
ATOM 1420 C CA . VAL A 1 185 ? 1.017 -28.719 10.648 1 95.06 185 VAL A CA 1
ATOM 1421 C C . VAL A 1 185 ? 0.897 -27.25 10.273 1 95.06 185 VAL A C 1
ATOM 1423 O O . VAL A 1 185 ? 1.88 -26.625 9.867 1 95.06 185 VAL A O 1
ATOM 1426 N N . GLY A 1 186 ? -0.178 -26.734 10.453 1 92 186 GLY A N 1
ATOM 1427 C CA . GLY A 1 186 ? -0.546 -25.406 9.992 1 92 186 GLY A CA 1
ATOM 1428 C C . GLY A 1 186 ? 0.478 -24.344 10.352 1 92 186 GLY A C 1
ATOM 1429 O O . GLY A 1 186 ? 0.718 -24.078 11.531 1 92 186 GLY A O 1
ATOM 1430 N N . ALA A 1 187 ? 1.079 -23.766 9.312 1 89.38 187 ALA A N 1
ATOM 1431 C CA . ALA A 1 187 ? 1.992 -22.625 9.383 1 89.38 187 ALA A CA 1
ATOM 1432 C C . ALA A 1 187 ? 3.256 -22.984 10.164 1 89.38 187 ALA A C 1
ATOM 1434 O O . ALA A 1 187 ? 3.918 -22.109 10.719 1 89.38 187 ALA A O 1
ATOM 1435 N N . GLN A 1 188 ? 3.459 -24.234 10.391 1 93.12 188 GLN A N 1
ATOM 1436 C CA . GLN A 1 188 ? 4.734 -24.688 10.938 1 93.12 188 GLN A CA 1
ATOM 1437 C C . GLN A 1 188 ? 5.75 -24.938 9.828 1 93.12 188 GLN A C 1
ATOM 1439 O O . GLN A 1 188 ? 5.957 -26.078 9.406 1 93.12 188 GLN A O 1
ATOM 1444 N N . TRP A 1 189 ? 6.461 -23.938 9.445 1 91.25 189 TRP A N 1
ATOM 1445 C CA . TRP A 1 189 ? 7.266 -23.906 8.234 1 91.25 189 TRP A CA 1
ATOM 1446 C C . TRP A 1 189 ? 8.516 -24.766 8.375 1 91.25 189 TRP A C 1
ATOM 1448 O O . TRP A 1 189 ? 9.109 -25.172 7.375 1 91.25 189 TRP A O 1
ATOM 1458 N N . ASP A 1 190 ? 8.875 -25.047 9.617 1 93.12 190 ASP A N 1
ATOM 1459 C CA . ASP A 1 190 ? 10.062 -25.859 9.852 1 93.12 190 ASP A CA 1
ATOM 1460 C C . ASP A 1 190 ? 9.695 -27.312 10.156 1 93.12 190 ASP A C 1
ATOM 1462 O O . ASP A 1 190 ? 10.578 -28.156 10.359 1 93.12 190 ASP A O 1
ATOM 1466 N N . ASN A 1 191 ? 8.445 -27.562 10.188 1 96 191 ASN A N 1
ATOM 1467 C CA . ASN A 1 191 ? 8.016 -28.938 10.469 1 96 191 ASN A CA 1
ATOM 1468 C C . ASN A 1 191 ? 8.469 -29.891 9.375 1 96 191 ASN A C 1
ATOM 1470 O O . ASN A 1 191 ? 8.344 -29.594 8.188 1 96 191 ASN A O 1
ATOM 1474 N N . PRO A 1 192 ? 8.961 -31.078 9.773 1 96.69 192 PRO A N 1
ATOM 1475 C CA . PRO A 1 192 ? 9.484 -32.031 8.797 1 96.69 192 PRO A CA 1
ATOM 1476 C C . PRO A 1 192 ? 8.438 -32.438 7.758 1 96.69 192 PRO A C 1
ATOM 1478 O O . PRO A 1 192 ? 8.789 -32.719 6.605 1 96.69 192 PRO A O 1
ATOM 1481 N N . LYS A 1 193 ? 7.203 -32.562 8.141 1 96.38 193 LYS A N 1
ATOM 1482 C CA . LYS A 1 193 ? 6.156 -32.906 7.199 1 96.38 193 LYS A CA 1
ATOM 1483 C C . LYS A 1 193 ? 6.055 -31.906 6.062 1 96.38 193 LYS A C 1
ATOM 1485 O O . LYS A 1 193 ? 5.945 -32.281 4.895 1 96.38 193 LYS A O 1
ATOM 1490 N N . PHE A 1 194 ? 6.055 -30.688 6.449 1 96.19 194 PHE A N 1
ATOM 1491 C CA . PHE A 1 194 ? 5.984 -29.641 5.449 1 96.19 194 PHE A CA 1
ATOM 1492 C C . PHE A 1 194 ? 7.246 -29.609 4.598 1 96.19 194 PHE A C 1
ATOM 1494 O O . PHE A 1 194 ? 7.172 -29.484 3.373 1 96.19 194 PHE A O 1
ATOM 1501 N N . LEU A 1 195 ? 8.344 -29.703 5.25 1 96.31 195 LEU A N 1
ATOM 1502 C CA . LEU A 1 195 ? 9.617 -29.688 4.539 1 96.31 195 LEU A CA 1
ATOM 1503 C C . LEU A 1 195 ? 9.727 -30.844 3.566 1 96.31 195 LEU A C 1
ATOM 1505 O O . LEU A 1 195 ? 10.25 -30.703 2.461 1 96.31 195 LEU A O 1
ATOM 1509 N N . THR A 1 196 ? 9.258 -32 3.957 1 97.5 196 THR A N 1
ATOM 1510 C CA . THR A 1 196 ? 9.25 -33.188 3.082 1 97.5 196 THR A CA 1
ATOM 1511 C C . THR A 1 196 ? 8.375 -32.938 1.858 1 97.5 196 THR A C 1
ATOM 1513 O O . THR A 1 196 ? 8.766 -33.25 0.734 1 97.5 196 THR A O 1
ATOM 1516 N N . ALA A 1 197 ? 7.227 -32.375 2.092 1 97.12 197 ALA A N 1
ATOM 1517 C CA . ALA A 1 197 ? 6.324 -32.062 0.986 1 97.12 197 ALA A CA 1
ATOM 1518 C C . ALA A 1 197 ? 6.973 -31.094 0.01 1 97.12 197 ALA A C 1
ATOM 1520 O O . ALA A 1 197 ? 6.91 -31.297 -1.206 1 97.12 197 ALA A O 1
ATOM 1521 N N . ARG A 1 198 ? 7.496 -30.078 0.541 1 96.12 198 ARG A N 1
ATOM 1522 C CA . ARG A 1 198 ? 8.18 -29.078 -0.282 1 96.12 198 ARG A CA 1
ATOM 1523 C C . ARG A 1 198 ? 9.289 -29.734 -1.113 1 96.12 198 ARG A C 1
ATOM 1525 O O . ARG A 1 198 ? 9.445 -29.422 -2.297 1 96.12 198 ARG A O 1
ATOM 1532 N N . ASN A 1 199 ? 10.062 -30.625 -0.521 1 96.94 199 ASN A N 1
ATOM 1533 C CA . ASN A 1 199 ? 11.133 -31.328 -1.214 1 96.94 199 ASN A CA 1
ATOM 1534 C C . ASN A 1 199 ? 10.578 -32.25 -2.309 1 96.94 199 ASN A C 1
ATOM 1536 O O . ASN A 1 199 ? 11.203 -32.406 -3.361 1 96.94 199 ASN A O 1
ATOM 1540 N N . GLU A 1 200 ? 9.5 -32.875 -2.008 1 98 200 GLU A N 1
ATOM 1541 C CA . GLU A 1 200 ? 8.859 -33.719 -3.02 1 98 200 GLU A CA 1
ATOM 1542 C C . GLU A 1 200 ? 8.414 -32.875 -4.223 1 98 200 GLU A C 1
ATOM 1544 O O . GLU A 1 200 ? 8.547 -33.312 -5.367 1 98 200 GLU A O 1
ATOM 1549 N N . ILE A 1 201 ? 7.895 -31.734 -3.982 1 97.94 201 ILE A N 1
ATOM 1550 C CA . ILE A 1 201 ? 7.465 -30.844 -5.062 1 97.94 201 ILE A CA 1
ATOM 1551 C C . ILE A 1 201 ? 8.68 -30.406 -5.879 1 97.94 201 ILE A C 1
ATOM 1553 O O . ILE A 1 201 ? 8.625 -30.375 -7.109 1 97.94 201 ILE A O 1
ATOM 1557 N N . ARG A 1 202 ? 9.703 -30.125 -5.199 1 97.12 202 ARG A N 1
ATOM 1558 C CA . ARG A 1 202 ? 10.945 -29.75 -5.875 1 97.12 202 ARG A CA 1
ATOM 1559 C C . ARG A 1 202 ? 11.422 -30.875 -6.793 1 97.12 202 ARG A C 1
ATOM 1561 O O . ARG A 1 202 ? 11.805 -30.625 -7.938 1 97.12 202 ARG A O 1
ATOM 1568 N N . ALA A 1 203 ? 11.43 -32.062 -6.293 1 97.88 203 ALA A N 1
ATOM 1569 C CA . ALA A 1 203 ? 11.859 -33.219 -7.082 1 97.88 203 ALA A CA 1
ATOM 1570 C C . ALA A 1 203 ? 10.969 -33.406 -8.305 1 97.88 203 ALA A C 1
ATOM 1572 O O . ALA A 1 203 ? 11.453 -33.719 -9.398 1 97.88 203 ALA A O 1
ATOM 1573 N N . ALA A 1 204 ? 9.688 -33.312 -8.078 1 97.94 204 ALA A N 1
ATOM 1574 C CA . ALA A 1 204 ? 8.742 -33.438 -9.188 1 97.94 204 ALA A CA 1
ATOM 1575 C C . ALA A 1 204 ? 8.984 -32.344 -10.242 1 97.94 204 ALA A C 1
ATOM 1577 O O . ALA A 1 204 ? 8.922 -32.625 -11.438 1 97.94 204 ALA A O 1
ATOM 1578 N N . ALA A 1 205 ? 9.188 -31.109 -9.797 1 97.44 205 ALA A N 1
ATOM 1579 C CA . ALA A 1 205 ? 9.492 -30.016 -10.711 1 97.44 205 ALA A CA 1
ATOM 1580 C C . ALA A 1 205 ? 10.742 -30.312 -11.531 1 97.44 205 ALA A C 1
ATOM 1582 O O . ALA A 1 205 ? 10.742 -30.141 -12.75 1 97.44 205 ALA A O 1
ATOM 1583 N N . LYS A 1 206 ? 11.75 -30.812 -10.867 1 96.44 206 LYS A N 1
ATOM 1584 C CA . LYS A 1 206 ? 13 -31.156 -11.539 1 96.44 206 LYS A CA 1
ATOM 1585 C C . LYS A 1 206 ? 12.773 -32.25 -12.586 1 96.44 206 LYS A C 1
ATOM 1587 O O . LYS A 1 206 ? 13.297 -32.156 -13.703 1 96.44 206 LYS A O 1
ATOM 1592 N N . ARG A 1 207 ? 12.039 -33.25 -12.234 1 97.25 207 ARG A N 1
ATOM 1593 C CA . ARG A 1 207 ? 11.75 -34.344 -13.156 1 97.25 207 ARG A CA 1
ATOM 1594 C C . ARG A 1 207 ? 11.031 -33.844 -14.406 1 97.25 207 ARG A C 1
ATOM 1596 O O . ARG A 1 207 ? 11.25 -34.344 -15.508 1 97.25 207 ARG A O 1
ATOM 1603 N N . ALA A 1 208 ? 10.227 -32.844 -14.172 1 97 208 ALA A N 1
ATOM 1604 C CA . ALA A 1 208 ? 9.422 -32.312 -15.273 1 97 208 ALA A CA 1
ATOM 1605 C C . ALA A 1 208 ? 10.156 -31.203 -16 1 97 208 ALA A C 1
ATOM 1607 O O . ALA A 1 208 ? 9.656 -30.688 -17 1 97 208 ALA A O 1
ATOM 1608 N N . GLY A 1 209 ? 11.359 -30.797 -15.547 1 96.69 209 GLY A N 1
ATOM 1609 C CA . GLY A 1 209 ? 12.102 -29.688 -16.141 1 96.69 209 GLY A CA 1
ATOM 1610 C C . GLY A 1 209 ? 11.445 -28.344 -15.906 1 96.69 209 GLY A C 1
ATOM 1611 O O . GLY A 1 209 ? 11.477 -27.469 -16.781 1 96.69 209 GLY A O 1
ATOM 1612 N N . LYS A 1 210 ? 10.812 -28.188 -14.805 1 96.56 210 LYS A N 1
ATOM 1613 C CA . LYS A 1 210 ? 10.078 -26.969 -14.5 1 96.56 210 LYS A CA 1
ATOM 1614 C C . LYS A 1 210 ? 10.617 -26.297 -13.234 1 96.56 210 LYS A C 1
ATOM 1616 O O . LYS A 1 210 ? 11.266 -26.953 -12.414 1 96.56 210 LYS A O 1
ATOM 1621 N N . VAL A 1 211 ? 10.391 -25 -13.102 1 96.69 211 VAL A N 1
ATOM 1622 C CA . VAL A 1 211 ? 10.773 -24.281 -11.891 1 96.69 211 VAL A CA 1
ATOM 1623 C C . VAL A 1 211 ? 9.633 -24.328 -10.875 1 96.69 211 VAL A C 1
ATOM 1625 O O . VAL A 1 211 ? 8.547 -24.828 -11.172 1 96.69 211 VAL A O 1
ATOM 1628 N N . MET A 1 212 ? 9.938 -23.828 -9.656 1 97.06 212 MET A N 1
ATOM 1629 C CA . MET A 1 212 ? 8.93 -23.719 -8.609 1 97.06 212 MET A CA 1
ATOM 1630 C C . MET A 1 212 ? 8.484 -22.266 -8.414 1 97.06 212 MET A C 1
ATOM 1632 O O . MET A 1 212 ? 9.242 -21.344 -8.719 1 97.06 212 MET A O 1
ATOM 1636 N N . TRP A 1 213 ? 7.301 -22.125 -8.039 1 98.06 213 TRP A N 1
ATOM 1637 C CA . TRP A 1 213 ? 6.738 -20.844 -7.617 1 98.06 213 TRP A CA 1
ATOM 1638 C C . TRP A 1 213 ? 6.219 -20.938 -6.188 1 98.06 213 TRP A C 1
ATOM 1640 O O . TRP A 1 213 ? 5.645 -21.953 -5.785 1 98.06 213 TRP A O 1
ATOM 1650 N N . MET A 1 214 ? 6.414 -19.938 -5.402 1 97.31 214 MET A N 1
ATOM 1651 C CA . MET A 1 214 ? 5.863 -19.875 -4.051 1 97.31 214 MET A CA 1
ATOM 1652 C C . MET A 1 214 ? 5.785 -18.438 -3.562 1 97.31 214 MET A C 1
ATOM 1654 O O . MET A 1 214 ? 6.613 -17.609 -3.932 1 97.31 214 MET A O 1
ATOM 1658 N N . ILE A 1 215 ? 4.805 -18.172 -2.773 1 96.25 215 ILE A N 1
ATOM 1659 C CA . ILE A 1 215 ? 4.746 -16.906 -2.041 1 96.25 215 ILE A CA 1
ATOM 1660 C C . ILE A 1 215 ? 5.547 -17.016 -0.747 1 96.25 215 ILE A C 1
ATOM 1662 O O . ILE A 1 215 ? 5.504 -18.047 -0.07 1 96.25 215 ILE A O 1
ATOM 1666 N N . GLY A 1 216 ? 6.297 -16.047 -0.412 1 93.88 216 GLY A N 1
ATOM 1667 C CA . GLY A 1 216 ? 7.074 -16.047 0.818 1 93.88 216 GLY A CA 1
ATOM 1668 C C . GLY A 1 216 ? 8.086 -14.922 0.89 1 93.88 216 GLY A C 1
ATOM 1669 O O . GLY A 1 216 ? 7.957 -13.914 0.182 1 93.88 216 GLY A O 1
ATOM 1670 N N . ASP A 1 217 ? 9.055 -15.117 1.842 1 93 217 ASP A N 1
ATOM 1671 C CA . ASP A 1 217 ? 10.172 -14.18 1.968 1 93 217 ASP A CA 1
ATOM 1672 C C . ASP A 1 217 ? 11.094 -14.258 0.755 1 93 217 ASP A C 1
ATOM 1674 O O . ASP A 1 217 ? 11.789 -15.258 0.562 1 93 217 ASP A O 1
ATOM 1678 N N . GLY A 1 218 ? 11.125 -13.188 -0.035 1 93.38 218 GLY A N 1
ATOM 1679 C CA . GLY A 1 218 ? 11.82 -13.164 -1.309 1 93.38 218 GLY A CA 1
ATOM 1680 C C . GLY A 1 218 ? 13.273 -13.586 -1.203 1 93.38 218 GLY A C 1
ATOM 1681 O O . GLY A 1 218 ? 13.688 -14.562 -1.831 1 93.38 218 GLY A O 1
ATOM 1682 N N . PRO A 1 219 ? 14.008 -12.891 -0.393 1 92.69 219 PRO A N 1
ATOM 1683 C CA . PRO A 1 219 ? 15.422 -13.242 -0.249 1 92.69 219 PRO A CA 1
ATOM 1684 C C . PRO A 1 219 ? 15.633 -14.688 0.193 1 92.69 219 PRO A C 1
ATOM 1686 O O . PRO A 1 219 ? 16.516 -15.375 -0.332 1 92.69 219 PRO A O 1
ATOM 1689 N N . SER A 1 220 ? 14.875 -15.156 1.128 1 93.12 220 SER A N 1
ATOM 1690 C CA . SER A 1 220 ? 14.992 -16.531 1.605 1 93.12 220 SER A CA 1
ATOM 1691 C C . SER A 1 220 ? 14.688 -17.531 0.495 1 93.12 220 SER A C 1
ATOM 1693 O O . SER A 1 220 ? 15.414 -18.516 0.322 1 93.12 220 SER A O 1
ATOM 1695 N N . LEU A 1 221 ? 13.664 -17.281 -0.247 1 95.44 221 LEU A N 1
ATOM 1696 C CA . LEU A 1 221 ? 13.289 -18.172 -1.337 1 95.44 221 LEU A CA 1
ATOM 1697 C C . LEU A 1 221 ? 14.344 -18.172 -2.436 1 95.44 221 LEU A C 1
ATOM 1699 O O . LEU A 1 221 ? 14.688 -19.219 -2.98 1 95.44 221 LEU A O 1
ATOM 1703 N N . ALA A 1 222 ? 14.82 -16.984 -2.73 1 95.69 222 ALA A N 1
ATOM 1704 C CA . ALA A 1 222 ? 15.883 -16.891 -3.734 1 95.69 222 ALA A CA 1
ATOM 1705 C C . ALA A 1 222 ? 17.109 -17.688 -3.301 1 95.69 222 ALA A C 1
ATOM 1707 O O . ALA A 1 222 ? 17.719 -18.391 -4.109 1 95.69 222 ALA A O 1
ATOM 1708 N N . ASN A 1 223 ? 17.453 -17.547 -2.051 1 94.31 223 ASN A N 1
ATOM 1709 C CA . ASN A 1 223 ? 18.594 -18.266 -1.509 1 94.31 223 ASN A CA 1
ATOM 1710 C C . ASN A 1 223 ? 18.406 -19.781 -1.589 1 94.31 223 ASN A C 1
ATOM 1712 O O . ASN A 1 223 ? 19.375 -20.531 -1.714 1 94.31 223 ASN A O 1
ATOM 1716 N N . GLU A 1 224 ? 17.188 -20.188 -1.554 1 93.56 224 GLU A N 1
ATOM 1717 C CA . GLU A 1 224 ? 16.859 -21.609 -1.633 1 93.56 224 GLU A CA 1
ATOM 1718 C C . GLU A 1 224 ? 16.828 -22.078 -3.08 1 93.56 224 GLU A C 1
ATOM 1720 O O . GLU A 1 224 ? 16.656 -23.281 -3.342 1 93.56 224 GLU A O 1
ATOM 1725 N N . GLY A 1 225 ? 16.859 -21.125 -4.004 1 93.75 225 GLY A N 1
ATOM 1726 C CA . GLY A 1 225 ? 16.953 -21.516 -5.398 1 93.75 225 GLY A CA 1
ATOM 1727 C C . GLY A 1 225 ? 15.672 -21.266 -6.18 1 93.75 225 GLY A C 1
ATOM 1728 O O . GLY A 1 225 ? 15.594 -21.578 -7.367 1 93.75 225 GLY A O 1
ATOM 1729 N N . PHE A 1 226 ? 14.68 -20.703 -5.52 1 96.12 226 PHE A N 1
ATOM 1730 C CA . PHE A 1 226 ? 13.492 -20.297 -6.27 1 96.12 226 PHE A CA 1
ATOM 1731 C C . PHE A 1 226 ? 13.836 -19.188 -7.258 1 96.12 226 PHE A C 1
ATOM 1733 O O . PHE A 1 226 ? 14.609 -18.281 -6.941 1 96.12 226 PHE A O 1
ATOM 1740 N N . THR A 1 227 ? 13.242 -19.266 -8.453 1 96.75 227 THR A N 1
ATOM 1741 C CA . THR A 1 227 ? 13.484 -18.234 -9.445 1 96.75 227 THR A CA 1
ATOM 1742 C C . THR A 1 227 ? 12.18 -17.594 -9.891 1 96.75 227 THR A C 1
ATOM 1744 O O . THR A 1 227 ? 12.188 -16.594 -10.625 1 96.75 227 THR A O 1
ATOM 1747 N N . PHE A 1 228 ? 11.055 -18.125 -9.633 1 98.25 228 PHE A N 1
ATOM 1748 C CA . PHE A 1 228 ? 9.719 -17.562 -9.828 1 98.25 228 PHE A CA 1
ATOM 1749 C C . PHE A 1 228 ? 9.031 -17.328 -8.492 1 98.25 228 PHE A C 1
ATOM 1751 O O . PHE A 1 228 ? 8.406 -18.234 -7.941 1 98.25 228 PHE A O 1
ATOM 1758 N N . ILE A 1 229 ? 9.078 -16.062 -7.973 1 98 229 ILE A N 1
ATOM 1759 C CA . ILE A 1 229 ? 8.805 -15.797 -6.562 1 98 229 ILE A CA 1
ATOM 1760 C C . ILE A 1 229 ? 7.68 -14.781 -6.434 1 98 229 ILE A C 1
ATOM 1762 O O . ILE A 1 229 ? 7.672 -13.758 -7.129 1 98 229 ILE A O 1
ATOM 1766 N N . CYS A 1 230 ? 6.676 -15.086 -5.688 1 97.88 230 CYS A N 1
ATOM 1767 C CA . CYS A 1 230 ? 5.703 -14.109 -5.211 1 97.88 230 CYS A CA 1
ATOM 1768 C C . CYS A 1 230 ? 6.137 -13.508 -3.881 1 97.88 230 CYS A C 1
ATOM 1770 O O . CYS A 1 230 ? 6.234 -14.219 -2.875 1 97.88 230 CYS A O 1
ATOM 1772 N N . VAL A 1 231 ? 6.309 -12.234 -3.803 1 95.94 231 VAL A N 1
ATOM 1773 C CA . VAL A 1 231 ? 6.973 -11.617 -2.66 1 95.94 231 VAL A CA 1
ATOM 1774 C C . VAL A 1 231 ? 5.934 -11.25 -1.6 1 95.94 231 VAL A C 1
ATOM 1776 O O . VAL A 1 231 ? 6.289 -10.812 -0.501 1 95.94 231 VAL A O 1
ATOM 1779 N N . GLY A 1 232 ? 4.664 -11.352 -1.937 1 94.19 232 GLY A N 1
ATOM 1780 C CA . GLY A 1 232 ? 3.65 -11.086 -0.928 1 94.19 232 GLY A CA 1
ATOM 1781 C C . GLY A 1 232 ? 2.504 -10.234 -1.442 1 94.19 232 GLY A C 1
ATOM 1782 O O . GLY A 1 232 ? 2.379 -10.023 -2.65 1 94.19 232 GLY A O 1
ATOM 1783 N N . GLU A 1 233 ? 1.652 -9.906 -0.484 1 94.19 233 GLU A N 1
ATOM 1784 C CA . GLU A 1 233 ? 0.478 -9.078 -0.733 1 94.19 233 GLU A CA 1
ATOM 1785 C C . GLU A 1 233 ? 0.77 -7.605 -0.442 1 94.19 233 GLU A C 1
ATOM 1787 O O . GLU A 1 233 ? 1.229 -7.266 0.649 1 94.19 233 GLU A O 1
ATOM 1792 N N . PRO A 1 234 ? 0.471 -6.73 -1.379 1 93.94 234 PRO A N 1
ATOM 1793 C CA . PRO A 1 234 ? 0.851 -5.324 -1.244 1 93.94 234 PRO A CA 1
ATOM 1794 C C . PRO A 1 234 ? 0.346 -4.695 0.053 1 93.94 234 PRO A C 1
ATOM 1796 O O . PRO A 1 234 ? 1.067 -3.928 0.694 1 93.94 234 PRO A O 1
ATOM 1799 N N . SER A 1 235 ? -0.86 -4.973 0.439 1 91.5 235 SER A N 1
ATOM 1800 C CA . SER A 1 235 ? -1.373 -4.371 1.666 1 91.5 235 SER A CA 1
ATOM 1801 C C . SER A 1 235 ? -0.588 -4.848 2.885 1 91.5 235 SER A C 1
ATOM 1803 O O . SER A 1 235 ? -0.403 -4.094 3.842 1 91.5 235 SER A O 1
ATOM 1805 N N . VAL A 1 236 ? -0.178 -6.086 2.873 1 91.81 236 VAL A N 1
ATOM 1806 C CA . VAL A 1 236 ? 0.624 -6.629 3.965 1 91.81 236 VAL A CA 1
ATOM 1807 C C . VAL A 1 236 ? 2.012 -5.988 3.953 1 91.81 236 VAL A C 1
ATOM 1809 O O . VAL A 1 236 ? 2.559 -5.656 5.008 1 91.81 236 VAL A O 1
ATOM 1812 N N . ILE A 1 237 ? 2.545 -5.875 2.768 1 93.81 237 ILE A N 1
ATOM 1813 C CA . ILE A 1 237 ? 3.836 -5.215 2.615 1 93.81 237 ILE A CA 1
ATOM 1814 C C . ILE A 1 237 ? 3.748 -3.783 3.141 1 93.81 237 ILE A C 1
ATOM 1816 O O . ILE A 1 237 ? 4.633 -3.328 3.871 1 93.81 237 ILE A O 1
ATOM 1820 N N . LEU A 1 238 ? 2.684 -3.072 2.736 1 93.31 238 LEU A N 1
ATOM 1821 C CA . LEU A 1 238 ? 2.477 -1.695 3.17 1 93.31 238 LEU A CA 1
ATOM 1822 C C . LEU A 1 238 ? 2.408 -1.608 4.691 1 93.31 238 LEU A C 1
ATOM 1824 O O . LEU A 1 238 ? 3.076 -0.769 5.301 1 93.31 238 LEU A O 1
ATOM 1828 N N . GLU A 1 239 ? 1.591 -2.449 5.312 1 92.38 239 GLU A N 1
ATOM 1829 C CA . GLU A 1 239 ? 1.459 -2.455 6.766 1 92.38 239 GLU A CA 1
ATOM 1830 C C . GLU A 1 239 ? 2.805 -2.707 7.441 1 92.38 239 GLU A C 1
ATOM 1832 O O . GLU A 1 239 ? 3.154 -2.033 8.414 1 92.38 239 GLU A O 1
ATOM 1837 N N . SER A 1 240 ? 3.504 -3.727 6.93 1 92.5 240 SER A N 1
ATOM 1838 C CA . SER A 1 240 ? 4.824 -4.051 7.457 1 92.5 240 SER A CA 1
ATOM 1839 C C . SER A 1 240 ? 5.766 -2.855 7.371 1 92.5 240 SER A C 1
ATOM 1841 O O . SER A 1 240 ? 6.504 -2.568 8.312 1 92.5 240 SER A O 1
ATOM 1843 N N . ALA A 1 241 ? 5.754 -2.189 6.23 1 93.62 241 ALA A N 1
ATOM 1844 C CA . ALA A 1 241 ? 6.613 -1.03 6.008 1 93.62 241 ALA A CA 1
ATOM 1845 C C . ALA A 1 241 ? 6.238 0.118 6.938 1 93.62 241 ALA A C 1
ATOM 1847 O O . ALA A 1 241 ? 7.113 0.764 7.52 1 93.62 241 ALA A O 1
ATOM 1848 N N . MET A 1 242 ? 4.984 0.432 7.066 1 94 242 MET A N 1
ATOM 1849 C CA . MET A 1 242 ? 4.527 1.494 7.957 1 94 242 MET A CA 1
ATOM 1850 C C . MET A 1 242 ? 4.902 1.188 9.406 1 94 242 MET A C 1
ATOM 1852 O O . MET A 1 242 ? 5.32 2.082 10.141 1 94 242 MET A O 1
ATOM 1856 N N . THR A 1 243 ? 4.723 -0.063 9.805 1 93.38 243 THR A N 1
ATOM 1857 C CA . THR A 1 243 ? 5.102 -0.482 11.148 1 93.38 243 THR A CA 1
ATOM 1858 C C . THR A 1 243 ? 6.586 -0.221 11.398 1 93.38 243 THR A C 1
ATOM 1860 O O . THR A 1 243 ? 6.961 0.298 12.453 1 93.38 243 THR A O 1
ATOM 1863 N N . GLN A 1 244 ? 7.379 -0.583 10.414 1 92.75 244 GLN A N 1
ATOM 1864 C CA . GLN A 1 244 ? 8.812 -0.363 10.539 1 92.75 244 GLN A CA 1
ATOM 1865 C C . GLN A 1 244 ? 9.133 1.123 10.672 1 92.75 244 GLN A C 1
ATOM 1867 O O . GLN A 1 244 ? 9.969 1.514 11.484 1 92.75 244 GLN A O 1
ATOM 1872 N N . ILE A 1 245 ? 8.508 1.938 9.875 1 92.94 245 ILE A N 1
ATOM 1873 C CA . ILE A 1 245 ? 8.727 3.379 9.914 1 92.94 245 ILE A CA 1
ATOM 1874 C C . ILE A 1 245 ? 8.352 3.92 11.289 1 92.94 245 ILE A C 1
ATOM 1876 O O . ILE A 1 245 ? 9.094 4.719 11.867 1 92.94 245 ILE A O 1
ATOM 1880 N N . VAL A 1 246 ? 7.215 3.49 11.82 1 94.19 246 VAL A N 1
ATOM 1881 C CA . VAL A 1 246 ? 6.734 3.953 13.117 1 94.19 246 VAL A CA 1
ATOM 1882 C C . VAL A 1 246 ? 7.723 3.549 14.211 1 94.19 246 VAL A C 1
ATOM 1884 O O . VAL A 1 246 ? 8.133 4.379 15.023 1 94.19 246 VAL A O 1
ATOM 1887 N N . LYS A 1 247 ? 8.141 2.293 14.211 1 92.94 247 LYS A N 1
ATOM 1888 C CA . LYS A 1 247 ? 9.078 1.803 15.219 1 92.94 247 LYS A CA 1
ATOM 1889 C C . LYS A 1 247 ? 10.398 2.559 15.148 1 92.94 247 LYS A C 1
ATOM 1891 O O . LYS A 1 247 ? 10.93 2.98 16.172 1 92.94 247 LYS A O 1
ATOM 1896 N N . GLN A 1 248 ? 10.914 2.75 13.961 1 91.25 248 GLN A N 1
ATOM 1897 C CA . GLN A 1 248 ? 12.164 3.482 13.789 1 91.25 248 GLN A CA 1
ATOM 1898 C C . GLN A 1 248 ? 12.023 4.93 14.258 1 91.25 248 GLN A C 1
ATOM 1900 O O . GLN A 1 248 ? 12.938 5.48 14.875 1 91.25 248 GLN A O 1
ATOM 1905 N N . THR A 1 249 ? 10.922 5.516 13.914 1 93.12 249 THR A N 1
ATOM 1906 C CA . THR A 1 249 ? 10.672 6.895 14.312 1 93.12 249 THR A CA 1
ATOM 1907 C C . THR A 1 249 ? 10.617 7.023 15.828 1 93.12 249 THR A C 1
ATOM 1909 O O . THR A 1 249 ? 11.07 8.023 16.391 1 93.12 249 THR A O 1
ATOM 1912 N N . ARG A 1 250 ? 10.094 6.02 16.484 1 93.25 250 ARG A N 1
ATOM 1913 C CA . ARG A 1 250 ? 9.969 6.012 17.938 1 93.25 250 ARG A CA 1
ATOM 1914 C C . ARG A 1 250 ? 11.258 5.531 18.594 1 93.25 250 ARG A C 1
ATOM 1916 O O . ARG A 1 250 ? 11.328 5.43 19.828 1 93.25 250 ARG A O 1
ATOM 1923 N N . GLY A 1 251 ? 12.281 5.156 17.828 1 89.31 251 GLY A N 1
ATOM 1924 C CA . GLY A 1 251 ? 13.555 4.707 18.359 1 89.31 251 GLY A CA 1
ATOM 1925 C C . GLY A 1 251 ? 13.539 3.264 18.812 1 89.31 251 GLY A C 1
ATOM 1926 O O . GLY A 1 251 ? 14.336 2.869 19.672 1 89.31 251 GLY A O 1
ATOM 1927 N N . GLU A 1 252 ? 12.547 2.561 18.312 1 87 252 GLU A N 1
ATOM 1928 C CA . GLU A 1 252 ? 12.445 1.146 18.656 1 87 252 GLU A CA 1
ATOM 1929 C C . GLU A 1 252 ? 13.219 0.279 17.672 1 87 252 GLU A C 1
ATOM 1931 O O . GLU A 1 252 ? 13.406 0.663 16.516 1 87 252 GLU A O 1
ATOM 1936 N N . ALA A 1 253 ? 13.781 -0.798 18.281 1 75.81 253 ALA A N 1
ATOM 1937 C CA . ALA A 1 253 ? 14.477 -1.746 17.406 1 75.81 253 ALA A CA 1
ATOM 1938 C C . ALA A 1 253 ? 13.523 -2.352 16.391 1 75.81 253 ALA A C 1
ATOM 1940 O O . ALA A 1 253 ? 12.375 -2.68 16.719 1 75.81 253 ALA A O 1
ATOM 1941 N N . SER A 1 254 ? 13.758 -2.107 15.078 1 71 254 SER A N 1
ATOM 1942 C CA . SER A 1 254 ? 12.969 -2.797 14.062 1 71 254 SER A CA 1
ATOM 1943 C C . SER A 1 254 ? 13.867 -3.615 13.133 1 71 254 SER A C 1
ATOM 1945 O O . SER A 1 254 ? 14.539 -3.059 12.266 1 71 254 SER A O 1
ATOM 1947 N N . GLU A 1 255 ? 14.508 -4.613 13.562 1 64.75 255 GLU A N 1
ATOM 1948 C CA . GLU A 1 255 ? 15.391 -5.445 12.75 1 64.75 255 GLU A CA 1
ATOM 1949 C C . GLU A 1 255 ? 14.594 -6.387 11.852 1 64.75 255 GLU A C 1
ATOM 1951 O O . GLU A 1 255 ? 15.164 -7.102 11.031 1 64.75 255 GLU A O 1
ATOM 1956 N N . GLU A 1 256 ? 13.297 -6.121 11.883 1 67.94 256 GLU A N 1
ATOM 1957 C CA . GLU A 1 256 ? 12.57 -7.16 11.164 1 67.94 256 GLU A CA 1
ATOM 1958 C C . GLU A 1 256 ? 12.461 -6.832 9.68 1 67.94 256 GLU A C 1
ATOM 1960 O O . GLU A 1 256 ? 12.32 -5.664 9.312 1 67.94 256 GLU A O 1
ATOM 1965 N N . SER A 1 257 ? 12.734 -7.738 8.828 1 79.31 257 SER A N 1
ATOM 1966 C CA . SER A 1 257 ? 12.547 -7.641 7.387 1 79.31 257 SER A CA 1
ATOM 1967 C C . SER A 1 257 ? 11.094 -7.328 7.039 1 79.31 257 SER A C 1
ATOM 1969 O O . SER A 1 257 ? 10.188 -7.613 7.824 1 79.31 257 SER A O 1
ATOM 1971 N N . LEU A 1 258 ? 10.938 -6.648 6.016 1 87.88 258 LEU A N 1
ATOM 1972 C CA . LEU A 1 258 ? 9.586 -6.398 5.523 1 87.88 258 LEU A CA 1
ATOM 1973 C C . LEU A 1 258 ? 8.844 -7.711 5.27 1 87.88 258 LEU A C 1
ATOM 1975 O O . LEU A 1 258 ? 9.43 -8.664 4.742 1 87.88 258 LEU A O 1
ATOM 1979 N N . ARG A 1 259 ? 7.617 -7.758 5.734 1 83.25 259 ARG A N 1
ATOM 1980 C CA . ARG A 1 259 ? 6.77 -8.93 5.555 1 83.25 259 ARG A CA 1
ATOM 1981 C C . ARG A 1 259 ? 5.773 -8.719 4.418 1 83.25 259 ARG A C 1
ATOM 1983 O O . ARG A 1 259 ? 5.18 -7.645 4.297 1 83.25 259 ARG A O 1
ATOM 1990 N N . GLY A 1 260 ? 5.695 -9.688 3.566 1 83 260 GLY A N 1
ATOM 1991 C CA . GLY A 1 260 ? 4.734 -9.594 2.479 1 83 260 GLY A CA 1
ATOM 1992 C C . GLY A 1 260 ? 3.564 -10.547 2.633 1 83 260 GLY A C 1
ATOM 1993 O O . GLY A 1 260 ? 2.615 -10.508 1.846 1 83 260 GLY A O 1
ATOM 1994 N N . TYR A 1 261 ? 3.633 -11.398 3.621 1 76.94 261 TYR A N 1
ATOM 1995 C CA . TYR A 1 261 ? 2.602 -12.406 3.828 1 76.94 261 TYR A CA 1
ATOM 1996 C C . TYR A 1 261 ? 2.445 -12.727 5.309 1 76.94 261 TYR A C 1
ATOM 1998 O O . TYR A 1 261 ? 3.391 -12.586 6.086 1 76.94 261 TYR A O 1
ATOM 2006 N N . ASN A 1 262 ? 1.062 -12.766 5.742 1 61.94 262 ASN A N 1
ATOM 2007 C CA . ASN A 1 262 ? 0.751 -12.977 7.152 1 61.94 262 ASN A CA 1
ATOM 2008 C C . ASN A 1 262 ? 1.212 -14.352 7.621 1 61.94 262 ASN A C 1
ATOM 2010 O O . ASN A 1 262 ? 0.416 -15.289 7.684 1 61.94 262 ASN A O 1
ATOM 2014 N N . ALA A 1 263 ? 2.285 -14.867 7.012 1 52 263 ALA A N 1
ATOM 2015 C CA . ALA A 1 263 ? 2.758 -16.109 7.617 1 52 263 ALA A CA 1
ATOM 2016 C C . ALA A 1 263 ? 3.842 -15.836 8.656 1 52 263 ALA A C 1
ATOM 2018 O O . ALA A 1 263 ? 4.59 -14.859 8.539 1 52 263 ALA A O 1
ATOM 2019 N N . MET B 1 1 ? -13.156 8.773 25.094 1 52.03 1 MET B N 1
ATOM 2020 C CA . MET B 1 1 ? -12.688 10.117 24.75 1 52.03 1 MET B CA 1
ATOM 2021 C C . MET B 1 1 ? -12.664 10.312 23.234 1 52.03 1 MET B C 1
ATOM 2023 O O . MET B 1 1 ? -12.492 9.359 22.484 1 52.03 1 MET B O 1
ATOM 2027 N N . GLN B 1 2 ? -12.961 11.508 22.719 1 77.06 2 GLN B N 1
ATOM 2028 C CA . GLN B 1 2 ? -13.031 11.883 21.312 1 77.06 2 GLN B CA 1
ATOM 2029 C C . GLN B 1 2 ? -11.656 11.82 20.656 1 77.06 2 GLN B C 1
ATOM 2031 O O . GLN B 1 2 ? -10.68 12.336 21.203 1 77.06 2 GLN B O 1
ATOM 2036 N N . PRO B 1 3 ? -11.609 11.047 19.641 1 79.94 3 PRO B N 1
ATOM 2037 C CA . PRO B 1 3 ? -10.312 10.836 19 1 79.94 3 PRO B CA 1
ATOM 2038 C C . PRO B 1 3 ? -9.562 12.141 18.75 1 79.94 3 PRO B C 1
ATOM 2040 O O . PRO B 1 3 ? -8.344 12.203 18.922 1 79.94 3 PRO B O 1
ATOM 2043 N N . ALA B 1 4 ? -10.266 13.148 18.469 1 84.12 4 ALA B N 1
ATOM 2044 C CA . ALA B 1 4 ? -9.641 14.438 18.203 1 84.12 4 ALA B CA 1
ATOM 2045 C C . ALA B 1 4 ? -9.047 15.031 19.484 1 84.12 4 ALA B C 1
ATOM 2047 O O . ALA B 1 4 ? -7.938 15.57 19.469 1 84.12 4 ALA B O 1
ATOM 2048 N N . LYS B 1 5 ? -9.75 14.938 20.562 1 85.44 5 LYS B N 1
ATOM 2049 C CA . LYS B 1 5 ? -9.297 15.469 21.844 1 85.44 5 LYS B CA 1
ATOM 2050 C C . LYS B 1 5 ? -8.047 14.75 22.328 1 85.44 5 LYS B C 1
ATOM 2052 O O . LYS B 1 5 ? -7.121 15.375 22.859 1 85.44 5 LYS B O 1
ATOM 2057 N N . GLU B 1 6 ? -8.078 13.531 22.172 1 88.31 6 GLU B N 1
ATOM 2058 C CA . GLU B 1 6 ? -6.93 12.734 22.609 1 88.31 6 GLU B CA 1
ATOM 2059 C C . GLU B 1 6 ? -5.688 13.078 21.781 1 88.31 6 GLU B C 1
ATOM 2061 O O . GLU B 1 6 ? -4.598 13.234 22.344 1 88.31 6 GLU B O 1
ATOM 2066 N N . LEU B 1 7 ? -5.84 13.133 20.469 1 93.69 7 LEU B N 1
ATOM 2067 C CA . LEU B 1 7 ? -4.699 13.484 19.641 1 93.69 7 LEU B CA 1
ATOM 2068 C C . LEU B 1 7 ? -4.191 14.883 19.969 1 93.69 7 LEU B C 1
ATOM 2070 O O . LEU B 1 7 ? -2.982 15.094 20.094 1 93.69 7 LEU B O 1
ATOM 2074 N N . LYS B 1 8 ? -5.09 15.805 20.156 1 92.88 8 LYS B N 1
ATOM 2075 C CA . LYS B 1 8 ? -4.699 17.172 20.469 1 92.88 8 LYS B CA 1
ATOM 2076 C C . LYS B 1 8 ? -3.947 17.234 21.797 1 92.88 8 LYS B C 1
ATOM 2078 O O . LYS B 1 8 ? -2.961 17.953 21.938 1 92.88 8 LYS B O 1
ATOM 2083 N N . ALA B 1 9 ? -4.418 16.5 22.734 1 92.75 9 ALA B N 1
ATOM 2084 C CA . ALA B 1 9 ? -3.744 16.438 24.031 1 92.75 9 ALA B CA 1
ATOM 2085 C C . ALA B 1 9 ? -2.32 15.906 23.891 1 92.75 9 ALA B C 1
ATOM 2087 O O . ALA B 1 9 ? -1.385 16.453 24.469 1 92.75 9 ALA B O 1
ATOM 2088 N N . LYS B 1 10 ? -2.158 14.875 23.141 1 94.88 10 LYS B N 1
ATOM 2089 C CA . LYS B 1 10 ? -0.833 14.312 22.906 1 94.88 10 LYS B CA 1
ATOM 2090 C C . LYS B 1 10 ? 0.078 15.32 22.219 1 94.88 10 LYS B C 1
ATOM 2092 O O . LYS B 1 10 ? 1.241 15.477 22.594 1 94.88 10 LYS B O 1
ATOM 2097 N N . VAL B 1 11 ? -0.473 15.992 21.234 1 94.94 11 VAL B N 1
ATOM 2098 C CA . VAL B 1 11 ? 0.281 16.984 20.469 1 94.94 11 VAL B CA 1
ATOM 2099 C C . VAL B 1 11 ? 0.712 18.125 21.391 1 94.94 11 VAL B C 1
ATOM 2101 O O . VAL B 1 11 ? 1.878 18.531 21.391 1 94.94 11 VAL B O 1
ATOM 2104 N N . ASN B 1 12 ? -0.216 18.562 22.219 1 92.62 12 ASN B N 1
ATOM 2105 C CA . ASN B 1 12 ? 0.067 19.672 23.125 1 92.62 12 ASN B CA 1
ATOM 2106 C C . ASN B 1 12 ? 1.126 19.297 24.156 1 92.62 12 ASN B C 1
ATOM 2108 O O . ASN B 1 12 ? 1.913 20.141 24.578 1 92.62 12 ASN B O 1
ATOM 2112 N N . ARG B 1 13 ? 1.216 18.047 24.484 1 94.56 13 ARG B N 1
ATOM 2113 C CA . ARG B 1 13 ? 2.184 17.562 25.469 1 94.56 13 ARG B CA 1
ATOM 2114 C C . ARG B 1 13 ? 3.523 17.25 24.797 1 94.56 13 ARG B C 1
ATOM 2116 O O . ARG B 1 13 ? 4.469 16.844 25.469 1 94.56 13 ARG B O 1
ATOM 2123 N N . GLY B 1 14 ? 3.547 17.391 23.562 1 95.31 14 GLY B N 1
ATOM 2124 C CA . GLY B 1 14 ? 4.785 17.125 22.844 1 95.31 14 GLY B CA 1
ATOM 2125 C C . GLY B 1 14 ? 5.102 15.641 22.75 1 95.31 14 GLY B C 1
ATOM 2126 O O . GLY B 1 14 ? 6.266 15.258 22.625 1 95.31 14 GLY B O 1
ATOM 2127 N N . GLU B 1 15 ? 4.117 14.82 22.859 1 96.69 15 GLU B N 1
ATOM 2128 C CA . GLU B 1 15 ? 4.316 13.383 22.688 1 96.69 15 GLU B CA 1
ATOM 2129 C C . GLU B 1 15 ? 4.484 13.031 21.219 1 96.69 15 GLU B C 1
ATOM 2131 O O . GLU B 1 15 ? 3.789 13.578 20.359 1 96.69 15 GLU B O 1
ATOM 2136 N N . LEU B 1 16 ? 5.383 12.148 20.984 1 97.38 16 LEU B N 1
ATOM 2137 C CA . LEU B 1 16 ? 5.652 11.75 19.609 1 97.38 16 LEU B CA 1
ATOM 2138 C C . LEU B 1 16 ? 4.438 11.07 19 1 97.38 16 LEU B C 1
ATOM 2140 O O . LEU B 1 16 ? 3.961 10.055 19.5 1 97.38 16 LEU B O 1
ATOM 2144 N N . THR B 1 17 ? 3.852 11.641 17.969 1 97.75 17 THR B N 1
ATOM 2145 C CA . THR B 1 17 ? 2.727 11.109 17.203 1 97.75 17 THR B CA 1
ATOM 2146 C C . THR B 1 17 ? 3.072 11.023 15.719 1 97.75 17 THR B C 1
ATOM 2148 O O . THR B 1 17 ? 3.783 11.883 15.188 1 97.75 17 THR B O 1
ATOM 2151 N N . THR B 1 18 ? 2.639 9.938 15.086 1 97.94 18 THR B N 1
ATOM 2152 C CA . THR B 1 18 ? 2.93 9.719 13.672 1 97.94 18 THR B CA 1
ATOM 2153 C C . THR B 1 18 ? 1.649 9.445 12.891 1 97.94 18 THR B C 1
ATOM 2155 O O . THR B 1 18 ? 0.664 8.969 13.453 1 97.94 18 THR B O 1
ATOM 2158 N N . GLY B 1 19 ? 1.618 9.789 11.648 1 97.94 19 GLY B N 1
ATOM 2159 C CA . GLY B 1 19 ? 0.532 9.484 10.734 1 97.94 19 GLY B CA 1
ATOM 2160 C C . GLY B 1 19 ? 0.912 9.672 9.281 1 97.94 19 GLY B C 1
ATOM 2161 O O . GLY B 1 19 ? 1.948 10.266 8.969 1 97.94 19 GLY B O 1
ATOM 2162 N N . PRO B 1 20 ? 0.164 9.117 8.398 1 97.5 20 PRO B N 1
ATOM 2163 C CA . PRO B 1 20 ? 0.39 9.305 6.965 1 97.5 20 PRO B CA 1
ATOM 2164 C C . PRO B 1 20 ? -0.448 10.438 6.379 1 97.5 20 PRO B C 1
ATOM 2166 O O . PRO B 1 20 ? -1.41 10.891 7.008 1 97.5 20 PRO B O 1
ATOM 2169 N N . LEU B 1 21 ? -0.011 10.93 5.273 1 97.25 21 LEU B N 1
ATOM 2170 C CA . LEU B 1 21 ? -0.802 11.781 4.391 1 97.25 21 LEU B CA 1
ATOM 2171 C C . LEU B 1 21 ? -1.245 11.016 3.148 1 97.25 21 LEU B C 1
ATOM 2173 O O . LEU B 1 21 ? -0.422 10.68 2.295 1 97.25 21 LEU B O 1
ATOM 2177 N N . VAL B 1 22 ? -2.521 10.789 3.025 1 95.5 22 VAL B N 1
ATOM 2178 C CA . VAL B 1 22 ? -3.045 9.938 1.961 1 95.5 22 VAL B CA 1
ATOM 2179 C C . VAL B 1 22 ? -3.445 10.789 0.763 1 95.5 22 VAL B C 1
ATOM 2181 O O . VAL B 1 22 ? -4.445 11.516 0.815 1 95.5 22 VAL B O 1
ATOM 2184 N N . ILE B 1 23 ? -2.73 10.617 -0.339 1 90.75 23 ILE B N 1
ATOM 2185 C CA . ILE B 1 23 ? -2.959 11.438 -1.524 1 90.75 23 ILE B CA 1
ATOM 2186 C C . ILE B 1 23 ? -3.512 10.562 -2.652 1 90.75 23 ILE B C 1
ATOM 2188 O O . ILE B 1 23 ? -4.535 10.898 -3.256 1 90.75 23 ILE B O 1
ATOM 2192 N N . ASP B 1 24 ? -2.949 9.445 -2.967 1 83.88 24 ASP B N 1
ATOM 2193 C CA . ASP B 1 24 ? -3.234 8.688 -4.18 1 83.88 24 ASP B CA 1
ATOM 2194 C C . ASP B 1 24 ? -4.438 7.77 -3.982 1 83.88 24 ASP B C 1
ATOM 2196 O O . ASP B 1 24 ? -5.387 7.805 -4.773 1 83.88 24 ASP B O 1
ATOM 2200 N N . HIS B 1 25 ? -4.34 6.762 -3.303 1 80.94 25 HIS B N 1
ATOM 2201 C CA . HIS B 1 25 ? -5.414 5.777 -3.229 1 80.94 25 HIS B CA 1
ATOM 2202 C C . HIS B 1 25 ? -5.922 5.625 -1.798 1 80.94 25 HIS B C 1
ATOM 2204 O O . HIS B 1 25 ? -5.148 5.309 -0.89 1 80.94 25 HIS B O 1
ATOM 2210 N N . LEU B 1 26 ? -7.18 5.965 -1.758 1 86.19 26 LEU B N 1
ATOM 2211 C CA . LEU B 1 26 ? -7.898 5.883 -0.49 1 86.19 26 LEU B CA 1
ATOM 2212 C C . LEU B 1 26 ? -9 4.832 -0.557 1 86.19 26 LEU B C 1
ATOM 2214 O O . LEU B 1 26 ? -9.828 4.852 -1.472 1 86.19 26 LEU B O 1
ATOM 2218 N N . TRP B 1 27 ? -8.812 3.789 0.301 1 86 27 TRP B N 1
ATOM 2219 C CA . TRP B 1 27 ? -9.836 2.76 0.432 1 86 27 TRP B CA 1
ATOM 2220 C C . TRP B 1 27 ? -10.109 2.449 1.9 1 86 27 TRP B C 1
ATOM 2222 O O . TRP B 1 27 ? -9.227 2.592 2.746 1 86 27 TRP B O 1
ATOM 2232 N N . PRO B 1 28 ? -11.359 2.021 2.242 1 85.44 28 PRO B N 1
ATOM 2233 C CA . PRO B 1 28 ? -11.719 1.82 3.646 1 85.44 28 PRO B CA 1
ATOM 2234 C C . PRO B 1 28 ? -10.75 0.896 4.379 1 85.44 28 PRO B C 1
ATOM 2236 O O . PRO B 1 28 ? -10.414 1.144 5.539 1 85.44 28 PRO B O 1
ATOM 2239 N N . GLY B 1 29 ? -10.25 -0.067 3.779 1 87.44 29 GLY B N 1
ATOM 2240 C CA . GLY B 1 29 ? -9.359 -1.038 4.398 1 87.44 29 GLY B CA 1
ATOM 2241 C C . GLY B 1 29 ? -8.023 -0.453 4.801 1 87.44 29 GLY B C 1
ATOM 2242 O O . GLY B 1 29 ? -7.293 -1.043 5.602 1 87.44 29 GLY B O 1
ATOM 2243 N N . LEU B 1 30 ? -7.699 0.701 4.23 1 92.25 30 LEU B N 1
ATOM 2244 C CA . LEU B 1 30 ? -6.449 1.355 4.594 1 92.25 30 LEU B CA 1
ATOM 2245 C C . LEU B 1 30 ? -6.41 1.665 6.086 1 92.25 30 LEU B C 1
ATOM 2247 O O . LEU B 1 30 ? -5.348 1.609 6.711 1 92.25 30 LEU B O 1
ATOM 2251 N N . MET B 1 31 ? -7.551 1.958 6.66 1 91.5 31 MET B N 1
ATOM 2252 C CA . MET B 1 31 ? -7.645 2.293 8.078 1 91.5 31 MET B CA 1
ATOM 2253 C C . MET B 1 31 ? -7.113 1.153 8.938 1 91.5 31 MET B C 1
ATOM 2255 O O . MET B 1 31 ? -6.379 1.388 9.906 1 91.5 31 MET B O 1
ATOM 2259 N N . ASP B 1 32 ? -7.434 -0.039 8.555 1 90.75 32 ASP B N 1
ATOM 2260 C CA . ASP B 1 32 ? -6.965 -1.204 9.297 1 90.75 32 ASP B CA 1
ATOM 2261 C C . ASP B 1 32 ? -5.438 -1.274 9.297 1 90.75 32 ASP B C 1
ATOM 2263 O O . ASP B 1 32 ? -4.824 -1.546 10.336 1 90.75 32 ASP B O 1
ATOM 2267 N N . HIS B 1 33 ? -4.887 -1.06 8.203 1 91.94 33 HIS B N 1
ATOM 2268 C CA . HIS B 1 33 ? -3.438 -1.145 8.062 1 91.94 33 HIS B CA 1
ATOM 2269 C C . HIS B 1 33 ? -2.746 -0.024 8.836 1 91.94 33 HIS B C 1
ATOM 2271 O O . HIS B 1 33 ? -1.71 -0.245 9.469 1 91.94 33 HIS B O 1
ATOM 2277 N N . VAL B 1 34 ? -3.27 1.174 8.781 1 95.44 34 VAL B N 1
ATOM 2278 C CA . VAL B 1 34 ? -2.703 2.326 9.477 1 95.44 34 VAL B CA 1
ATOM 2279 C C . VAL B 1 34 ? -2.762 2.1 10.984 1 95.44 34 VAL B C 1
ATOM 2281 O O . VAL B 1 34 ? -1.784 2.352 11.695 1 95.44 34 VAL B O 1
ATOM 2284 N N . LEU B 1 35 ? -3.906 1.591 11.453 1 92.44 35 LEU B N 1
ATOM 2285 C CA . LEU B 1 35 ? -4.086 1.286 12.875 1 92.44 35 LEU B CA 1
ATOM 2286 C C . LEU B 1 35 ? -3.111 0.204 13.32 1 92.44 35 LEU B C 1
ATOM 2288 O O . LEU B 1 35 ? -2.449 0.351 14.352 1 92.44 35 LEU B O 1
ATOM 2292 N N . ARG B 1 36 ? -3.018 -0.824 12.547 1 91.56 36 ARG B N 1
ATOM 2293 C CA . ARG B 1 36 ? -2.164 -1.953 12.898 1 91.56 36 ARG B CA 1
ATOM 2294 C C . ARG B 1 36 ? -0.692 -1.56 12.859 1 91.56 36 ARG B C 1
ATOM 2296 O O . ARG B 1 36 ? 0.127 -2.125 13.586 1 91.56 36 ARG B O 1
ATOM 2303 N N . ALA B 1 37 ? -0.356 -0.592 12.07 1 94.19 37 ALA B N 1
ATOM 2304 C CA . ALA B 1 37 ? 1.019 -0.107 11.977 1 94.19 37 ALA B CA 1
ATOM 2305 C C . ALA B 1 37 ? 1.394 0.724 13.195 1 94.19 37 ALA B C 1
ATOM 2307 O O . ALA B 1 37 ? 2.564 1.058 13.391 1 94.19 37 ALA B O 1
ATOM 2308 N N . GLY B 1 38 ? 0.408 1.134 14.008 1 95.38 38 GLY B N 1
ATOM 2309 C CA . GLY B 1 38 ? 0.676 1.871 15.234 1 95.38 38 GLY B CA 1
ATOM 2310 C C . GLY B 1 38 ? 0.693 3.375 15.031 1 95.38 38 GLY B C 1
ATOM 2311 O O . GLY B 1 38 ? 1.299 4.105 15.82 1 95.38 38 GLY B O 1
ATOM 2312 N N . MET B 1 39 ? 0.052 3.842 13.992 1 96.88 39 MET B N 1
ATOM 2313 C CA . MET B 1 39 ? 0.003 5.285 13.766 1 96.88 39 MET B CA 1
ATOM 2314 C C . MET B 1 39 ? -1.055 5.941 14.641 1 96.88 39 MET B C 1
ATOM 2316 O O . MET B 1 39 ? -1.94 5.262 15.164 1 96.88 39 MET B O 1
ATOM 2320 N N . ASP B 1 40 ? -0.939 7.23 14.805 1 97.5 40 ASP B N 1
ATOM 2321 C CA . ASP B 1 40 ? -1.773 7.945 15.758 1 97.5 40 ASP B CA 1
ATOM 2322 C C . ASP B 1 40 ? -2.879 8.727 15.055 1 97.5 40 ASP B C 1
ATOM 2324 O O . ASP B 1 40 ? -3.865 9.125 15.68 1 97.5 40 ASP B O 1
ATOM 2328 N N . TYR B 1 41 ? -2.746 8.93 13.781 1 97.69 41 TYR B N 1
ATOM 2329 C CA . TYR B 1 41 ? -3.711 9.68 12.984 1 97.69 41 TYR B CA 1
ATOM 2330 C C . TYR B 1 41 ? -3.492 9.438 11.492 1 97.69 41 TYR B C 1
ATOM 2332 O O . TYR B 1 41 ? -2.568 8.719 11.102 1 97.69 41 TYR B O 1
ATOM 2340 N N . MET B 1 42 ? -4.34 9.93 10.719 1 97.75 42 MET B N 1
ATOM 2341 C CA . MET B 1 42 ? -4.117 10.008 9.281 1 97.75 42 MET B CA 1
ATOM 2342 C C . MET B 1 42 ? -4.699 11.297 8.703 1 97.75 42 MET B C 1
ATOM 2344 O O . MET B 1 42 ? -5.629 11.867 9.273 1 97.75 42 MET B O 1
ATOM 2348 N N . ILE B 1 43 ? -4.137 11.734 7.648 1 97.81 43 ILE B N 1
ATOM 2349 C CA . ILE B 1 43 ? -4.633 12.898 6.914 1 97.81 43 ILE B CA 1
ATOM 2350 C C . ILE B 1 43 ? -5.082 12.469 5.52 1 97.81 43 ILE B C 1
ATOM 2352 O O . ILE B 1 43 ? -4.336 11.805 4.797 1 97.81 43 ILE B O 1
ATOM 2356 N N . VAL B 1 44 ? -6.285 12.797 5.156 1 97.25 44 VAL B N 1
ATOM 2357 C CA . VAL B 1 44 ? -6.797 12.562 3.811 1 97.25 44 VAL B CA 1
ATOM 2358 C C . VAL B 1 44 ? -6.676 13.844 2.984 1 97.25 44 VAL B C 1
ATOM 2360 O O . VAL B 1 44 ? -7.227 14.883 3.355 1 97.25 44 VAL B O 1
ATOM 2363 N N . CYS B 1 45 ? -6.031 13.727 1.894 1 96.06 45 CYS B N 1
ATOM 2364 C CA . CYS B 1 45 ? -5.777 14.891 1.057 1 96.06 45 CYS B CA 1
ATOM 2365 C C . CYS B 1 45 ? -6.871 15.062 0.007 1 96.06 45 CYS B C 1
ATOM 2367 O O . CYS B 1 45 ? -7.137 14.141 -0.77 1 96.06 45 CYS B O 1
ATOM 2369 N N . MET B 1 46 ? -7.43 16.203 -0.058 1 93.56 46 MET B N 1
ATOM 2370 C CA . MET B 1 46 ? -8.375 16.531 -1.125 1 93.56 46 MET B CA 1
ATOM 2371 C C . MET B 1 46 ? -7.789 17.594 -2.055 1 93.56 46 MET B C 1
ATOM 2373 O O . MET B 1 46 ? -8.406 17.938 -3.061 1 93.56 46 MET B O 1
ATOM 2377 N N . GLU B 1 47 ? -6.66 18.047 -1.736 1 87.25 47 GLU B N 1
ATOM 2378 C CA . GLU B 1 47 ? -6.035 19.109 -2.533 1 87.25 47 GLU B CA 1
ATOM 2379 C C . GLU B 1 47 ? -5.449 18.547 -3.826 1 87.25 47 GLU B C 1
ATOM 2381 O O . GLU B 1 47 ? -5.719 19.062 -4.914 1 87.25 47 GLU B O 1
ATOM 2386 N N . HIS B 1 48 ? -4.688 17.516 -3.721 1 84.44 48 HIS B N 1
ATOM 2387 C CA . HIS B 1 48 ? -3.979 16.938 -4.859 1 84.44 48 HIS B CA 1
ATOM 2388 C C . HIS B 1 48 ? -4.473 15.539 -5.168 1 84.44 48 HIS B C 1
ATOM 2390 O O . HIS B 1 48 ? -3.682 14.664 -5.535 1 84.44 48 HIS B O 1
ATOM 2396 N N . SER B 1 49 ? -5.66 15.273 -4.934 1 84.38 49 SER B N 1
ATOM 2397 C CA . SER B 1 49 ? -6.141 13.898 -5.082 1 84.38 49 SER B CA 1
ATOM 2398 C C . SER B 1 49 ? -7.535 13.867 -5.695 1 84.38 49 SER B C 1
ATOM 2400 O O . SER B 1 49 ? -8.148 14.914 -5.91 1 84.38 49 SER B O 1
ATOM 2402 N N . CYS B 1 50 ? -7.941 12.656 -5.941 1 79.75 50 CYS B N 1
ATOM 2403 C CA . CYS B 1 50 ? -9.281 12.461 -6.48 1 79.75 50 CYS B CA 1
ATOM 2404 C C . CYS B 1 50 ? -10.289 12.188 -5.363 1 79.75 50 CYS B C 1
ATOM 2406 O O . CYS B 1 50 ? -11.445 11.859 -5.629 1 79.75 50 CYS B O 1
ATOM 2408 N N . HIS B 1 51 ? -9.852 12.273 -4.168 1 87.5 51 HIS B N 1
ATOM 2409 C CA . HIS B 1 51 ? -10.75 11.953 -3.066 1 87.5 51 HIS B CA 1
ATOM 2410 C C . HIS B 1 51 ? -11.93 12.922 -3.018 1 87.5 51 HIS B C 1
ATOM 2412 O O . HIS B 1 51 ? -11.742 14.133 -3.021 1 87.5 51 HIS B O 1
ATOM 2418 N N . ASN B 1 52 ? -13.07 12.32 -2.986 1 89.75 52 ASN B N 1
ATOM 2419 C CA . ASN B 1 52 ? -14.266 13.156 -2.928 1 89.75 52 ASN B CA 1
ATOM 2420 C C . ASN B 1 52 ? -14.883 13.148 -1.532 1 89.75 52 ASN B C 1
ATOM 2422 O O . ASN B 1 52 ? -14.391 12.469 -0.633 1 89.75 52 ASN B O 1
ATOM 2426 N N . THR B 1 53 ? -15.93 13.93 -1.435 1 90.38 53 THR B N 1
ATOM 2427 C CA . THR B 1 53 ? -16.547 14.141 -0.125 1 90.38 53 THR B CA 1
ATOM 2428 C C . THR B 1 53 ? -17.141 12.836 0.399 1 90.38 53 THR B C 1
ATOM 2430 O O . THR B 1 53 ? -17.156 12.594 1.607 1 90.38 53 THR B O 1
ATOM 2433 N N . GLU B 1 54 ? -17.625 12.078 -0.469 1 88.38 54 GLU B N 1
ATOM 2434 C CA . GLU B 1 54 ? -18.219 10.805 -0.044 1 88.38 54 GLU B CA 1
ATOM 2435 C C . GLU B 1 54 ? -17.156 9.906 0.595 1 88.38 54 GLU B C 1
ATOM 2437 O O . GLU B 1 54 ? -17.391 9.344 1.668 1 88.38 54 GLU B O 1
ATOM 2442 N N . ARG B 1 55 ? -16.031 9.773 -0.087 1 90 55 ARG B N 1
ATOM 2443 C CA . ARG B 1 55 ? -14.945 8.945 0.432 1 90 55 ARG B CA 1
ATOM 2444 C C . ARG B 1 55 ? -14.406 9.508 1.745 1 90 55 ARG B C 1
ATOM 2446 O O . ARG B 1 55 ? -14.109 8.75 2.672 1 90 55 ARG B O 1
ATOM 2453 N N . VAL B 1 56 ? -14.289 10.758 1.792 1 92.31 56 VAL B N 1
ATOM 2454 C CA . VAL B 1 56 ? -13.812 11.414 3.006 1 92.31 56 VAL B CA 1
ATOM 2455 C C . VAL B 1 56 ? -14.781 11.148 4.152 1 92.31 56 VAL B C 1
ATOM 2457 O O . VAL B 1 56 ? -14.367 10.797 5.262 1 92.31 56 VAL B O 1
ATOM 2460 N N . ALA B 1 57 ? -16.078 11.305 3.887 1 89.5 57 ALA B N 1
ATOM 2461 C CA . ALA B 1 57 ? -17.094 11.039 4.906 1 89.5 57 ALA B CA 1
ATOM 2462 C C . ALA B 1 57 ? -17.016 9.602 5.402 1 89.5 57 ALA B C 1
ATOM 2464 O O . ALA B 1 57 ? -17.141 9.344 6.602 1 89.5 57 ALA B O 1
ATOM 2465 N N . GLU B 1 58 ? -16.828 8.711 4.496 1 89.62 58 GLU B N 1
ATOM 2466 C CA . GLU B 1 58 ? -16.688 7.301 4.84 1 89.62 58 GLU B CA 1
ATOM 2467 C C . GLU B 1 58 ? -15.484 7.074 5.758 1 89.62 58 GLU B C 1
ATOM 2469 O O . GLU B 1 58 ? -15.586 6.359 6.758 1 89.62 58 GLU B O 1
ATOM 2474 N N . MET B 1 59 ? -14.367 7.625 5.402 1 93 59 MET B N 1
ATOM 2475 C CA . MET B 1 59 ? -13.156 7.441 6.191 1 93 59 MET B CA 1
ATOM 2476 C C . MET B 1 59 ? -13.305 8.062 7.574 1 93 59 MET B C 1
ATOM 2478 O O . MET B 1 59 ? -12.836 7.504 8.57 1 93 59 MET B O 1
ATOM 2482 N N . CYS B 1 60 ? -13.922 9.219 7.656 1 90.94 60 CYS B N 1
ATOM 2483 C CA . CYS B 1 60 ? -14.164 9.859 8.945 1 90.94 60 CYS B CA 1
ATOM 2484 C C . CYS B 1 60 ? -15.086 9.016 9.812 1 90.94 60 CYS B C 1
ATOM 2486 O O . CYS B 1 60 ? -14.875 8.906 11.023 1 90.94 60 CYS B O 1
ATOM 2488 N N . ALA B 1 61 ? -16.078 8.469 9.211 1 87.12 61 ALA B N 1
ATOM 2489 C CA . ALA B 1 61 ? -16.984 7.59 9.953 1 87.12 61 ALA B CA 1
ATOM 2490 C C . ALA B 1 61 ? -16.234 6.371 10.492 1 87.12 61 ALA B C 1
ATOM 2492 O O . ALA B 1 61 ? -16.438 5.984 11.648 1 87.12 61 ALA B O 1
ATOM 2493 N N . LEU B 1 62 ? -15.422 5.816 9.648 1 88.19 62 LEU B N 1
ATOM 2494 C CA . LEU B 1 62 ? -14.609 4.688 10.094 1 88.19 62 LEU B CA 1
ATOM 2495 C C . LEU B 1 62 ? -13.695 5.098 11.242 1 88.19 62 LEU B C 1
ATOM 2497 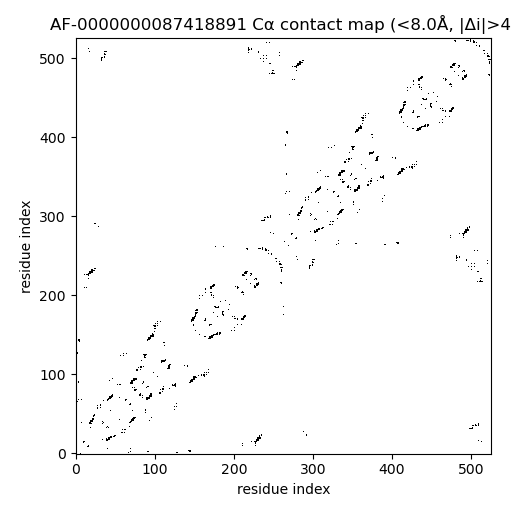O O . LEU B 1 62 ? -13.523 4.348 12.203 1 88.19 62 LEU B O 1
ATOM 2501 N N . GLY B 1 63 ? -13.07 6.227 11.109 1 90.62 63 GLY B N 1
ATOM 2502 C CA . GLY B 1 63 ? -12.234 6.75 12.18 1 90.62 63 GLY B CA 1
ATOM 2503 C C . GLY B 1 63 ? -12.977 6.91 13.492 1 90.62 63 GLY B C 1
ATOM 2504 O O . GLY B 1 63 ? -12.453 6.555 14.547 1 90.62 63 GLY B O 1
ATOM 2505 N N . ARG B 1 64 ? -14.125 7.387 13.398 1 84.75 64 ARG B N 1
ATOM 2506 C CA . ARG B 1 64 ? -14.938 7.551 14.602 1 84.75 64 ARG B CA 1
ATOM 2507 C C . ARG B 1 64 ? -15.227 6.203 15.25 1 84.75 64 ARG B C 1
ATOM 2509 O O . ARG B 1 64 ? -15.086 6.055 16.469 1 84.75 64 ARG B O 1
ATOM 2516 N N . LEU B 1 65 ? -15.602 5.285 14.461 1 83.06 65 LEU B N 1
ATOM 2517 C CA . LEU B 1 65 ? -15.922 3.951 14.961 1 83.06 65 LEU B CA 1
ATOM 2518 C C . LEU B 1 65 ? -14.695 3.299 15.586 1 83.06 65 LEU B C 1
ATOM 2520 O O . LEU B 1 65 ? -14.812 2.557 16.562 1 83.06 65 LEU B O 1
ATOM 2524 N N . ALA B 1 66 ? -13.586 3.615 15.07 1 88.62 66 ALA B N 1
ATOM 2525 C CA . ALA B 1 66 ? -12.344 3.01 15.531 1 88.62 66 ALA B CA 1
ATOM 2526 C C . ALA B 1 66 ? -11.68 3.871 16.609 1 88.62 66 ALA B C 1
ATOM 2528 O O . ALA B 1 66 ? -10.594 3.545 17.094 1 88.62 66 ALA B O 1
ATOM 2529 N N . SER B 1 67 ? -12.25 4.984 16.891 1 88.19 67 SER B N 1
ATOM 2530 C CA . SER B 1 67 ? -11.648 5.961 17.797 1 88.19 67 SER B CA 1
ATOM 2531 C C . SER B 1 67 ? -10.273 6.402 17.297 1 88.19 67 SER B C 1
ATOM 2533 O O . SER B 1 67 ? -9.312 6.441 18.062 1 88.19 67 SER B O 1
ATOM 2535 N N . PHE B 1 68 ? -10.219 6.605 16.031 1 93.19 68 PHE B N 1
ATOM 2536 C CA . PHE B 1 68 ? -9 6.984 15.336 1 93.19 68 PHE B CA 1
ATOM 2537 C C . PHE B 1 68 ? -9.188 8.305 14.602 1 93.19 68 PHE B C 1
ATOM 2539 O O . PHE B 1 68 ? -10.062 8.43 13.742 1 93.19 68 PHE B O 1
ATOM 2546 N N . PRO B 1 69 ? -8.352 9.297 14.938 1 95.12 69 PRO B N 1
ATOM 2547 C CA . PRO B 1 69 ? -8.547 10.617 14.336 1 95.12 69 PRO B CA 1
ATOM 2548 C C . PRO B 1 69 ? -8.242 10.641 12.836 1 95.12 69 PRO B C 1
ATOM 2550 O O . PRO B 1 69 ? -7.164 10.203 12.422 1 95.12 69 PRO B O 1
ATOM 2553 N N . VAL B 1 70 ? -9.148 11.188 12.062 1 95.62 70 VAL B N 1
ATOM 2554 C CA . VAL B 1 70 ? -8.969 11.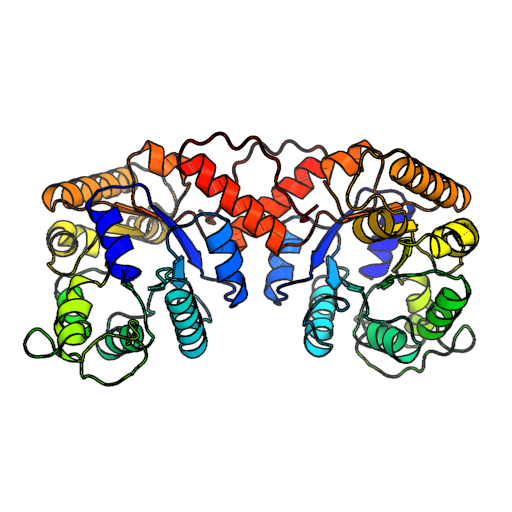453 10.641 1 95.62 70 VAL B CA 1
ATOM 2555 C C . VAL B 1 70 ? -9.008 12.961 10.383 1 95.62 70 VAL B C 1
ATOM 2557 O O . VAL B 1 70 ? -10 13.625 10.688 1 95.62 70 VAL B O 1
ATOM 2560 N N . LEU B 1 71 ? -7.875 13.453 9.906 1 97.12 71 LEU B N 1
ATOM 2561 C CA . LEU B 1 71 ? -7.781 14.844 9.453 1 97.12 71 LEU B CA 1
ATOM 2562 C C . LEU B 1 71 ? -7.949 14.93 7.938 1 97.12 71 LEU B C 1
ATOM 2564 O O . LEU B 1 71 ? -7.824 13.93 7.234 1 97.12 71 LEU B O 1
ATOM 2568 N N . VAL B 1 72 ? -8.266 16.172 7.473 1 97.19 72 VAL B N 1
ATOM 2569 C CA . VAL B 1 72 ? -8.484 16.359 6.043 1 97.19 72 VAL B CA 1
ATOM 2570 C C . VAL B 1 72 ? -7.703 17.578 5.562 1 97.19 72 VAL B C 1
ATOM 2572 O O . VAL B 1 72 ? -7.633 18.594 6.262 1 97.19 72 VAL B O 1
ATOM 2575 N N . ARG B 1 73 ? -7.051 17.422 4.477 1 97.94 73 ARG B N 1
ATOM 2576 C CA . ARG B 1 73 ? -6.508 18.578 3.764 1 97.94 73 ARG B CA 1
ATOM 2577 C C . ARG B 1 73 ? -7.473 19.062 2.686 1 97.94 73 ARG B C 1
ATOM 2579 O O . ARG B 1 73 ? -7.535 18.484 1.598 1 97.94 73 ARG B O 1
ATOM 2586 N N . PRO B 1 74 ? -8.211 20.109 3.018 1 96 74 PRO B N 1
ATOM 2587 C CA . PRO B 1 74 ? -9.18 20.609 2.035 1 96 74 PRO B CA 1
ATOM 2588 C C . PRO B 1 74 ? -8.508 21.281 0.832 1 96 74 PRO B C 1
ATOM 2590 O O . PRO B 1 74 ? -7.363 21.719 0.924 1 96 74 PRO B O 1
ATOM 2593 N N . PRO B 1 75 ? -9.234 21.406 -0.266 1 92.62 75 PRO B N 1
ATOM 2594 C CA . PRO B 1 75 ? -8.641 21.953 -1.482 1 92.62 75 PRO B CA 1
ATOM 2595 C C . PRO B 1 75 ? -8.547 23.484 -1.452 1 92.62 75 PRO B C 1
ATOM 2597 O O . PRO B 1 75 ? -7.801 24.078 -2.232 1 92.62 75 PRO B O 1
ATOM 2600 N N . LYS B 1 76 ? -9.352 24.125 -0.619 1 91.38 76 LYS B N 1
ATOM 2601 C CA . LYS B 1 76 ? -9.352 25.578 -0.504 1 91.38 76 LYS B CA 1
ATOM 2602 C C . LYS B 1 76 ? -9.789 26.016 0.889 1 91.38 76 LYS B C 1
ATOM 2604 O O . LYS B 1 76 ? -10.359 25.234 1.646 1 91.38 76 LYS B O 1
ATOM 2609 N N . LEU B 1 77 ? -9.438 27.328 1.125 1 93.94 77 LEU B N 1
ATOM 2610 C CA . LEU B 1 77 ? -9.68 27.844 2.463 1 93.94 77 LEU B CA 1
ATOM 2611 C C . LEU B 1 77 ? -10.859 28.812 2.455 1 93.94 77 LEU B C 1
ATOM 2613 O O . LEU B 1 77 ? -10.727 29.969 2.863 1 93.94 77 LEU B O 1
ATOM 2617 N N . ASP B 1 78 ? -11.969 28.375 1.996 1 94.06 78 ASP B N 1
ATOM 2618 C CA . ASP B 1 78 ? -13.164 29.203 2.086 1 94.06 78 ASP B CA 1
ATOM 2619 C C . ASP B 1 78 ? -14.156 28.641 3.094 1 94.06 78 ASP B C 1
ATOM 2621 O O . ASP B 1 78 ? -14.078 27.469 3.467 1 94.06 78 ASP B O 1
ATOM 2625 N N . PHE B 1 79 ? -15.008 29.484 3.471 1 92.94 79 PHE B N 1
ATOM 2626 C CA . PHE B 1 79 ? -15.938 29.172 4.547 1 92.94 79 PHE B CA 1
ATOM 2627 C C . PHE B 1 79 ? -16.703 27.891 4.242 1 92.94 79 PHE B C 1
ATOM 2629 O O . PHE B 1 79 ? -16.766 26.984 5.078 1 92.94 79 PHE B O 1
ATOM 2636 N N . SER B 1 80 ? -17.297 27.812 3.082 1 91 80 SER B N 1
ATOM 2637 C CA . SER B 1 80 ? -18.141 26.672 2.723 1 91 80 SER B CA 1
ATOM 2638 C C . SER B 1 80 ? -17.359 25.375 2.732 1 91 80 SER B C 1
ATOM 2640 O O . SER B 1 80 ? -17.844 24.359 3.223 1 91 80 SER B O 1
ATOM 2642 N N . THR B 1 81 ? -16.156 25.375 2.191 1 93.75 81 THR B N 1
ATOM 2643 C CA . THR B 1 81 ? -15.312 24.172 2.123 1 93.75 81 THR B CA 1
ATOM 2644 C C . THR B 1 81 ? -14.906 23.719 3.521 1 93.75 81 THR B C 1
ATOM 2646 O O . THR B 1 81 ? -14.977 22.531 3.838 1 93.75 81 THR B O 1
ATOM 2649 N N . ILE B 1 82 ? -14.523 24.656 4.293 1 93 82 ILE B N 1
ATOM 2650 C CA . ILE B 1 82 ? -14.062 24.344 5.641 1 93 82 ILE B CA 1
ATOM 2651 C C . ILE B 1 82 ? -15.227 23.828 6.48 1 93 82 ILE B C 1
ATOM 2653 O O . ILE B 1 82 ? -15.109 22.797 7.145 1 93 82 ILE B O 1
ATOM 2657 N N . SER B 1 83 ? -16.281 24.516 6.457 1 89.44 83 SER B N 1
ATOM 2658 C CA . SER B 1 83 ? -17.453 24.109 7.223 1 89.44 83 SER B CA 1
ATOM 2659 C C . SER B 1 83 ? -17.938 22.719 6.805 1 89.44 83 SER B C 1
ATOM 2661 O O . SER B 1 83 ? -18.266 21.891 7.652 1 89.44 83 SER B O 1
ATOM 2663 N N . ARG B 1 84 ? -17.969 22.5 5.547 1 88.44 84 ARG B N 1
ATOM 2664 C CA . ARG B 1 84 ? -18.391 21.203 5.035 1 88.44 84 ARG B CA 1
ATOM 2665 C C . ARG B 1 84 ? -17.422 20.094 5.48 1 88.44 84 ARG B C 1
ATOM 2667 O O . ARG B 1 84 ? -17.859 19 5.828 1 88.44 84 ARG B O 1
ATOM 2674 N N . THR B 1 85 ? -16.141 20.391 5.383 1 91.12 85 THR B N 1
ATOM 2675 C CA . THR B 1 85 ? -15.133 19.422 5.812 1 91.12 85 THR B CA 1
ATOM 2676 C C . THR B 1 85 ? -15.375 19 7.262 1 91.12 85 THR B C 1
ATOM 2678 O O . THR B 1 85 ? -15.273 17.828 7.594 1 91.12 85 THR B O 1
ATOM 2681 N N . MET B 1 86 ? -15.727 19.906 8.055 1 88 86 MET B N 1
ATOM 2682 C CA . MET B 1 86 ? -16.078 19.609 9.438 1 88 86 MET B CA 1
ATOM 2683 C C . MET B 1 86 ? -17.328 18.75 9.516 1 88 86 MET B C 1
ATOM 2685 O O . MET B 1 86 ? -17.391 17.812 10.312 1 88 86 MET B O 1
ATOM 2689 N N . ASP B 1 87 ? -18.266 19.047 8.695 1 84.56 87 ASP B N 1
ATOM 2690 C CA . ASP B 1 87 ? -19.516 18.312 8.688 1 84.56 87 ASP B CA 1
ATOM 2691 C C . ASP B 1 87 ? -19.312 16.875 8.234 1 84.56 87 ASP B C 1
ATOM 2693 O O . ASP B 1 87 ? -20.094 15.984 8.578 1 84.56 87 ASP B O 1
ATOM 2697 N N . LEU B 1 88 ? -18.281 16.703 7.508 1 87.5 88 LEU B N 1
ATOM 2698 C CA . LEU B 1 88 ? -17.953 15.344 7.066 1 87.5 88 LEU B CA 1
ATOM 2699 C C . LEU B 1 88 ? -17.391 14.523 8.211 1 87.5 88 LEU B C 1
ATOM 2701 O O . LEU B 1 88 ? -17.25 13.305 8.094 1 87.5 88 LEU B O 1
ATOM 2705 N N . GLY B 1 89 ? -17.016 15.148 9.266 1 86 89 GLY B N 1
ATOM 2706 C CA . GLY B 1 89 ? -16.562 14.43 10.438 1 86 89 GLY B CA 1
ATOM 2707 C C . GLY B 1 89 ? -15.07 14.539 10.672 1 86 89 GLY B C 1
ATOM 2708 O O . GLY B 1 89 ? -14.5 13.766 11.445 1 86 89 GLY B O 1
ATOM 2709 N N . ALA B 1 90 ? -14.414 15.438 10.039 1 91.56 90 ALA B N 1
ATOM 2710 C CA . ALA B 1 90 ? -12.969 15.602 10.211 1 91.56 90 ALA B CA 1
ATOM 2711 C C . ALA B 1 90 ? -12.633 16.016 11.641 1 91.56 90 ALA B C 1
ATOM 2713 O O . ALA B 1 90 ? -13.328 16.844 12.234 1 91.56 90 ALA B O 1
ATOM 2714 N N . CYS B 1 91 ? -11.586 15.422 12.18 1 90.81 91 CYS B N 1
ATOM 2715 C CA . CYS B 1 91 ? -11.078 15.773 13.508 1 90.81 91 CYS B CA 1
ATOM 2716 C C . CYS B 1 91 ? -10.219 17.031 13.445 1 90.81 91 CYS B C 1
ATOM 2718 O O . CYS B 1 91 ? -9.922 17.625 14.484 1 90.81 91 CYS B O 1
ATOM 2720 N N . GLY B 1 92 ? -9.875 17.406 12.32 1 93.62 92 GLY B N 1
ATOM 2721 C CA . GLY B 1 92 ? -9 18.531 12.062 1 93.62 92 GLY B CA 1
ATOM 2722 C C . GLY B 1 92 ? -8.648 18.688 10.594 1 93.62 92 GLY B C 1
ATOM 2723 O O . GLY B 1 92 ? -9.172 17.969 9.742 1 93.62 92 GLY B O 1
ATOM 2724 N N . MET B 1 93 ? -7.801 19.734 10.352 1 96.69 93 MET B N 1
ATOM 2725 C CA . MET B 1 93 ? -7.488 20.016 8.953 1 96.69 93 MET B CA 1
ATOM 2726 C C . MET B 1 93 ? -6.035 20.453 8.797 1 96.69 93 MET B C 1
ATOM 2728 O O . MET B 1 93 ? -5.504 21.172 9.633 1 96.69 93 MET B O 1
ATOM 2732 N N . LEU B 1 94 ? -5.406 19.859 7.789 1 98.06 94 LEU B N 1
ATOM 2733 C CA . LEU B 1 94 ? -4.18 20.422 7.227 1 98.06 94 LEU B CA 1
ATOM 2734 C C . LEU B 1 94 ? -4.496 21.469 6.168 1 98.06 94 LEU B C 1
ATOM 2736 O O . LEU B 1 94 ? -4.926 21.141 5.062 1 98.06 94 LEU B O 1
ATOM 2740 N N . LEU B 1 95 ? -4.262 22.781 6.469 1 97.88 95 LEU B N 1
ATOM 2741 C CA . LEU B 1 95 ? -4.684 23.875 5.609 1 97.88 95 LEU B CA 1
ATOM 2742 C C . LEU B 1 95 ? -3.582 24.25 4.625 1 97.88 95 LEU B C 1
ATOM 2744 O O . LEU B 1 95 ? -2.51 24.703 5.031 1 97.88 95 LEU B O 1
ATOM 2748 N N . PRO B 1 96 ? -3.914 24.109 3.395 1 95.94 96 PRO B N 1
ATOM 2749 C CA . PRO B 1 96 ? -2.859 24.406 2.418 1 95.94 96 PRO B CA 1
ATOM 2750 C C . PRO B 1 96 ? -2.629 25.906 2.225 1 95.94 96 PRO B C 1
ATOM 2752 O O . PRO B 1 96 ? -3.578 26.688 2.281 1 95.94 96 PRO B O 1
ATOM 2755 N N . THR B 1 97 ? -1.467 26.312 2.004 1 94.75 97 THR B N 1
ATOM 2756 C CA . THR B 1 97 ? -1.049 27.625 1.523 1 94.75 97 THR B CA 1
ATOM 2757 C C . THR B 1 97 ? -1.635 28.734 2.395 1 94.75 97 THR B C 1
ATOM 2759 O O . THR B 1 97 ? -2.24 29.672 1.884 1 94.75 97 THR B O 1
ATOM 2762 N N . VAL B 1 98 ? -1.448 28.688 3.641 1 97.81 98 VAL B N 1
ATOM 2763 C CA . VAL B 1 98 ? -1.867 29.75 4.539 1 97.81 98 VAL B CA 1
ATOM 2764 C C . VAL B 1 98 ? -0.839 30.891 4.512 1 97.81 98 VAL B C 1
ATOM 2766 O O . VAL B 1 98 ? 0.322 30.688 4.879 1 97.81 98 VAL B O 1
ATOM 2769 N N . GLU B 1 99 ? -1.324 32.094 4.164 1 98.06 99 GLU B N 1
ATOM 2770 C CA . GLU B 1 99 ? -0.383 33.156 3.928 1 98.06 99 GLU B CA 1
ATOM 2771 C C . GLU B 1 99 ? -0.718 34.375 4.789 1 98.06 99 GLU B C 1
ATOM 2773 O O . GLU B 1 99 ? 0.105 35.281 4.941 1 98.06 99 GLU B O 1
ATOM 2778 N N . THR B 1 100 ? -1.938 34.406 5.379 1 97.88 100 THR B N 1
ATOM 2779 C CA . THR B 1 100 ? -2.355 35.531 6.199 1 97.88 100 THR B CA 1
ATOM 2780 C C . THR B 1 100 ? -3.191 35.062 7.387 1 97.88 100 THR B C 1
ATOM 2782 O O . THR B 1 100 ? -3.852 34.031 7.316 1 97.88 100 THR B O 1
ATOM 2785 N N . PRO B 1 101 ? -3.137 35.844 8.523 1 97.88 101 PRO B N 1
ATOM 2786 C CA . PRO B 1 101 ? -3.996 35.5 9.656 1 97.88 101 PRO B CA 1
ATOM 2787 C C . PRO B 1 101 ? -5.484 35.594 9.328 1 97.88 101 PRO B C 1
ATOM 2789 O O . PRO B 1 101 ? -6.309 34.906 9.93 1 97.88 101 PRO B O 1
ATOM 2792 N N . GLU B 1 102 ? -5.809 36.469 8.352 1 97.62 102 GLU B N 1
ATOM 2793 C CA . GLU B 1 102 ? -7.199 36.625 7.941 1 97.62 102 GLU B CA 1
ATOM 2794 C C . GLU B 1 102 ? -7.766 35.312 7.379 1 97.62 102 GLU B C 1
ATOM 2796 O O . GLU B 1 102 ? -8.953 35.031 7.547 1 97.62 102 GLU B O 1
ATOM 2801 N N . GLN B 1 103 ? -6.934 34.594 6.684 1 97.44 103 GLN B N 1
ATOM 2802 C CA . GLN B 1 103 ? -7.363 33.281 6.223 1 97.44 103 GLN B CA 1
ATOM 2803 C C . GLN B 1 103 ? -7.777 32.375 7.395 1 97.44 103 GLN B C 1
ATOM 2805 O O . GLN B 1 103 ? -8.734 31.609 7.289 1 97.44 103 GLN B O 1
ATOM 2810 N N . LEU B 1 104 ? -7.066 32.469 8.484 1 97.44 104 LEU B N 1
ATOM 2811 C CA . LEU B 1 104 ? -7.371 31.672 9.664 1 97.44 104 LEU B CA 1
ATOM 2812 C C . LEU B 1 104 ? -8.617 32.188 10.367 1 97.44 104 LEU B C 1
ATOM 2814 O O . LEU B 1 104 ? -9.328 31.438 11.023 1 97.44 104 LEU B O 1
ATOM 2818 N N . ASP B 1 105 ? -8.891 33.531 10.188 1 96.5 105 ASP B N 1
ATOM 2819 C CA . ASP B 1 105 ? -10.164 34.031 10.672 1 96.5 105 ASP B CA 1
ATOM 2820 C C . ASP B 1 105 ? -11.344 33.344 9.992 1 96.5 105 ASP B C 1
ATOM 2822 O O . ASP B 1 105 ? -12.352 33.062 10.633 1 96.5 105 ASP B O 1
ATOM 2826 N N . VAL B 1 106 ? -11.156 33.156 8.75 1 95.62 106 VAL B N 1
ATOM 2827 C CA . VAL B 1 106 ? -12.195 32.469 7.992 1 95.62 106 VAL B CA 1
ATOM 2828 C C . VAL B 1 106 ? -12.367 31.062 8.531 1 95.62 106 VAL B C 1
ATOM 2830 O O . VAL B 1 106 ? -13.492 30.594 8.711 1 95.62 106 VAL B O 1
ATOM 2833 N N . VAL B 1 107 ? -11.266 30.406 8.758 1 94.75 107 VAL B N 1
ATOM 2834 C CA . VAL B 1 107 ? -11.289 29.047 9.297 1 94.75 107 VAL B CA 1
ATOM 2835 C C . VAL B 1 107 ? -11.953 29.047 10.672 1 94.75 107 VAL B C 1
ATOM 2837 O O . VAL B 1 107 ? -12.836 28.219 10.938 1 94.75 107 VAL B O 1
ATOM 2840 N N . ARG B 1 108 ? -11.578 29.969 11.539 1 93.06 108 ARG B N 1
ATOM 2841 C CA . ARG B 1 108 ? -12.164 30.109 12.867 1 93.06 108 ARG B CA 1
ATOM 2842 C C . ARG B 1 108 ? -13.688 30.234 12.781 1 93.06 108 ARG B C 1
ATOM 2844 O O . ARG B 1 108 ? -14.406 29.516 13.484 1 93.06 108 ARG B O 1
ATOM 2851 N N . ASP B 1 109 ? -14.109 31.062 11.906 1 91.88 109 ASP B N 1
ATOM 2852 C CA . ASP B 1 109 ? -15.547 31.312 11.773 1 91.88 109 ASP B CA 1
ATOM 2853 C C . ASP B 1 109 ? -16.266 30.078 11.242 1 91.88 109 ASP B C 1
ATOM 2855 O O . ASP B 1 109 ? -17.438 29.844 11.562 1 91.88 109 ASP B O 1
ATOM 2859 N N . ALA B 1 110 ? -15.562 29.281 10.492 1 90.56 110 ALA B N 1
ATOM 2860 C CA . ALA B 1 110 ? -16.172 28.125 9.836 1 90.56 110 ALA B CA 1
ATOM 2861 C C . ALA B 1 110 ? -16.188 26.922 10.758 1 90.56 110 ALA B C 1
ATOM 2863 O O . ALA B 1 110 ? -16.906 25.953 10.5 1 90.56 110 ALA B O 1
ATOM 2864 N N . ILE B 1 111 ? -15.383 26.906 11.797 1 88.25 111 ILE B N 1
ATOM 2865 C CA . ILE B 1 111 ? -15.305 25.719 12.633 1 88.25 111 ILE B CA 1
ATOM 2866 C C . ILE B 1 111 ? -16.094 25.953 13.93 1 88.25 111 ILE B C 1
ATOM 2868 O O . ILE B 1 111 ? -16.391 25 14.648 1 88.25 111 ILE B O 1
ATOM 2872 N N . ARG B 1 112 ? -16.438 27.203 14.227 1 83.5 112 ARG B N 1
ATOM 2873 C CA . ARG B 1 112 ? -17.156 27.547 15.453 1 83.5 112 ARG B CA 1
ATOM 2874 C C . ARG B 1 112 ? -18.609 27.844 15.164 1 83.5 112 ARG B C 1
ATOM 2876 O O . ARG B 1 112 ? -18.938 28.422 14.117 1 83.5 112 ARG B O 1
ATOM 2883 N N . VAL B 1 113 ? -19.344 27.562 16.188 1 78.69 113 VAL B N 1
ATOM 2884 C CA . VAL B 1 113 ? -20.766 27.859 16.094 1 78.69 113 VAL B CA 1
ATOM 2885 C C . VAL B 1 113 ? -21.031 29.25 16.672 1 78.69 113 VAL B C 1
ATOM 2887 O O . VAL B 1 113 ? -20.25 29.75 17.484 1 78.69 113 VAL B O 1
ATOM 2890 N N . PRO B 1 114 ? -22.156 29.828 16.234 1 77.81 114 PRO B N 1
ATOM 2891 C CA . PRO B 1 114 ? -22.516 31.125 16.828 1 77.81 114 PRO B CA 1
ATOM 2892 C C . PRO B 1 114 ? -22.672 31.047 18.344 1 77.81 114 PRO B C 1
ATOM 2894 O O . PRO B 1 114 ? -23.156 30.031 18.875 1 77.81 114 PRO B O 1
ATOM 2897 N N . PRO B 1 115 ? -22.203 32.031 19.109 1 81.44 115 PRO B N 1
ATOM 2898 C CA . PRO B 1 115 ? -21.781 33.344 18.625 1 81.44 115 PRO B CA 1
ATOM 2899 C C . PRO B 1 115 ? -20.266 33.438 18.391 1 81.44 115 PRO B C 1
ATOM 2901 O O . PRO B 1 115 ? -19.766 34.469 17.953 1 81.44 115 PRO B O 1
ATOM 2904 N N . ARG B 1 116 ? -19.594 32.438 18.641 1 83.56 116 ARG B N 1
ATOM 2905 C CA . ARG B 1 116 ? -18.141 32.531 18.547 1 83.56 116 ARG B CA 1
ATOM 2906 C C . ARG B 1 116 ? -17.688 32.406 17.094 1 83.56 116 ARG B C 1
ATOM 2908 O O . ARG B 1 116 ? -16.531 32.719 16.781 1 83.56 116 ARG B O 1
ATOM 2915 N N . GLY B 1 117 ? -18.562 31.906 16.266 1 86.19 117 GLY B N 1
ATOM 2916 C CA . GLY B 1 117 ? -18.312 31.734 14.844 1 86.19 117 GLY B CA 1
ATOM 2917 C C . GLY B 1 117 ? -19.562 31.797 13.992 1 86.19 117 GLY B C 1
ATOM 2918 O O . GLY B 1 117 ? -20.547 32.438 14.367 1 86.19 117 GLY B O 1
ATOM 2919 N N . ARG B 1 118 ? -19.484 31.172 12.836 1 86.31 118 ARG B N 1
ATOM 2920 C CA . ARG B 1 118 ? -20.594 31.328 11.891 1 86.31 118 ARG B CA 1
ATOM 2921 C C . ARG B 1 118 ? -21.031 29.984 11.344 1 86.31 118 ARG B C 1
ATOM 2923 O O . ARG B 1 118 ? -21.859 29.922 10.438 1 86.31 118 ARG B O 1
ATOM 2930 N N . ARG B 1 119 ? -20.375 28.953 11.859 1 82 119 ARG B N 1
ATOM 2931 C CA . ARG B 1 119 ? -20.75 27.641 11.352 1 82 119 ARG B CA 1
ATOM 2932 C C . ARG B 1 119 ? -22.188 27.297 11.688 1 82 119 ARG B C 1
ATOM 2934 O O . ARG B 1 119 ? -22.609 27.422 12.844 1 82 119 ARG B O 1
ATOM 2941 N N . ARG B 1 120 ? -23.141 26.906 10.688 1 71.69 120 ARG B N 1
ATOM 2942 C CA . ARG B 1 120 ? -24.516 26.516 10.898 1 71.69 120 ARG B CA 1
ATOM 2943 C C . ARG B 1 120 ? -24.625 25.016 11.148 1 71.69 120 ARG B C 1
ATOM 2945 O O . ARG B 1 120 ? -23.953 24.219 10.492 1 71.69 120 ARG B O 1
ATOM 2952 N N . PRO B 1 121 ? -25.375 24.75 12.281 1 59 121 PRO B N 1
ATOM 2953 C CA . PRO B 1 121 ? -25.516 23.312 12.586 1 59 121 PRO B CA 1
ATOM 2954 C C . PRO B 1 121 ? -26.156 22.547 11.438 1 59 121 PRO B C 1
ATOM 2956 O O . PRO B 1 121 ? -27.172 22.969 10.875 1 59 121 PRO B O 1
ATOM 2959 N N . GLY B 1 122 ? -25.547 22.125 10.539 1 55.84 122 GLY B N 1
ATOM 2960 C CA . GLY B 1 122 ? -26.188 21.375 9.477 1 55.84 122 GLY B CA 1
ATOM 2961 C C . GLY B 1 122 ? -25.953 19.875 9.578 1 55.84 122 GLY B C 1
ATOM 2962 O O . GLY B 1 122 ? -26.891 19.094 9.43 1 55.84 122 GLY B O 1
ATOM 2963 N N . GLY B 1 123 ? -24.828 19.328 9.258 1 52.72 123 GLY B N 1
ATOM 2964 C CA . GLY B 1 123 ? -24.594 17.922 8.961 1 52.72 123 GLY B CA 1
ATOM 2965 C C . GLY B 1 123 ? -24.281 17.094 10.188 1 52.72 123 GLY B C 1
ATOM 2966 O O . GLY B 1 123 ? -23.828 17.625 11.203 1 52.72 123 GLY B O 1
ATOM 2967 N N . MET B 1 124 ? -25.016 16.047 10.406 1 47.12 124 MET B N 1
ATOM 2968 C CA . MET B 1 124 ? -24.922 15.055 11.469 1 47.12 124 MET B CA 1
ATOM 2969 C C . MET B 1 124 ? -23.547 14.406 11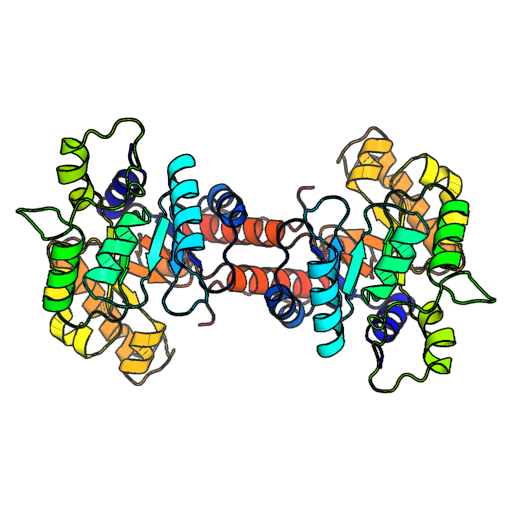.477 1 47.12 124 MET B C 1
ATOM 2971 O O . MET B 1 124 ? -23.297 13.469 12.242 1 47.12 124 MET B O 1
ATOM 2975 N N . GLY B 1 125 ? -22.797 14.609 10.57 1 48.22 125 GLY B N 1
ATOM 2976 C CA . GLY B 1 125 ? -21.594 13.805 10.445 1 48.22 125 GLY B CA 1
ATOM 2977 C C . GLY B 1 125 ? -20.672 13.938 11.633 1 48.22 125 GLY B C 1
ATOM 2978 O O . GLY B 1 125 ? -19.781 13.094 11.836 1 48.22 125 GLY B O 1
ATOM 2979 N N . ASN B 1 126 ? -20.562 15.164 12.18 1 50.78 126 ASN B N 1
ATOM 2980 C CA . ASN B 1 126 ? -19.625 15.383 13.273 1 50.78 126 ASN B CA 1
ATOM 2981 C C . ASN B 1 126 ? -20.156 14.82 14.586 1 50.78 126 ASN B C 1
ATOM 2983 O O . ASN B 1 126 ? -19.625 15.148 15.656 1 50.78 126 ASN B O 1
ATOM 2987 N N . ARG B 1 127 ? -21.297 14.258 14.422 1 48.97 127 ARG B N 1
ATOM 2988 C CA . ARG B 1 127 ? -21.734 13.758 15.719 1 48.97 127 ARG B CA 1
ATOM 2989 C C . ARG B 1 127 ? -20.875 12.578 16.172 1 48.97 127 ARG B C 1
ATOM 2991 O O . ARG B 1 127 ? -21.125 11.438 15.781 1 48.97 127 ARG B O 1
ATOM 2998 N N . TRP B 1 128 ? -19.531 12.828 16.156 1 49.47 128 TRP B N 1
ATOM 2999 C CA . TRP B 1 128 ? -18.547 11.875 16.656 1 49.47 128 TRP B CA 1
ATOM 3000 C C . TRP B 1 128 ? -19.094 11.07 17.828 1 49.47 128 TRP B C 1
ATOM 3002 O O . TRP B 1 128 ? -18.469 10.109 18.281 1 49.47 128 TRP B O 1
ATOM 3012 N N . ILE B 1 129 ? -20.109 11.594 18.672 1 49.44 129 ILE B N 1
ATOM 3013 C CA . ILE B 1 129 ? -20.141 11.008 20.016 1 49.44 129 ILE B CA 1
ATOM 3014 C C . ILE B 1 129 ? -21.547 10.555 20.359 1 49.44 129 ILE B C 1
ATOM 3016 O O . ILE B 1 129 ? -22.484 11.359 20.359 1 49.44 129 ILE B O 1
ATOM 3020 N N . LYS B 1 130 ? -21.844 9.258 20.203 1 50.25 130 LYS B N 1
ATOM 3021 C CA . LYS B 1 130 ? -23.078 8.594 20.609 1 50.25 130 LYS B CA 1
ATOM 3022 C C . LYS B 1 130 ? -23.797 9.383 21.703 1 50.25 130 LYS B C 1
ATOM 3024 O O . LYS B 1 130 ? -25.031 9.461 21.703 1 50.25 130 LYS B O 1
ATOM 3029 N N . ASP B 1 131 ? -23.016 10.172 22.391 1 53.5 131 ASP B N 1
ATOM 3030 C CA . ASP B 1 131 ? -23.578 10.781 23.594 1 53.5 131 ASP B CA 1
ATOM 3031 C C . ASP B 1 131 ? -23.359 12.297 23.594 1 53.5 131 ASP B C 1
ATOM 3033 O O . ASP B 1 131 ? -23.484 12.945 24.625 1 53.5 131 ASP B O 1
ATOM 3037 N N . MET B 1 132 ? -23.094 12.68 22.469 1 56.78 132 MET B N 1
ATOM 3038 C CA . MET B 1 132 ? -22.859 14.125 22.453 1 56.78 132 MET B CA 1
ATOM 3039 C C . MET B 1 132 ? -24.172 14.883 22.312 1 56.78 132 MET B C 1
ATOM 3041 O O . MET B 1 132 ? -24.953 14.617 21.406 1 56.78 132 MET B O 1
ATOM 3045 N N . THR B 1 133 ? -24.5 15.648 23.547 1 58.78 133 THR B N 1
ATOM 3046 C CA . THR B 1 133 ? -25.625 16.562 23.484 1 58.78 133 THR B CA 1
ATOM 3047 C C . THR B 1 133 ? -25.312 17.734 22.547 1 58.78 133 THR B C 1
ATOM 3049 O O . THR B 1 133 ? -24.172 17.906 22.125 1 58.78 133 THR B O 1
ATOM 3052 N N . ALA B 1 134 ? -26.328 18.375 22.094 1 59.53 134 ALA B N 1
ATOM 3053 C CA . ALA B 1 134 ? -26.156 19.562 21.266 1 59.53 134 ALA B CA 1
ATOM 3054 C C . ALA B 1 134 ? -25.203 20.562 21.922 1 59.53 134 ALA B C 1
ATOM 3056 O O . ALA B 1 134 ? -24.391 21.188 21.25 1 59.53 134 ALA B O 1
ATOM 3057 N N . ALA B 1 135 ? -25.422 20.719 23.203 1 59.31 135 ALA B N 1
ATOM 3058 C CA . ALA B 1 135 ? -24.578 21.641 23.953 1 59.31 135 ALA B CA 1
ATOM 3059 C C . ALA B 1 135 ? -23.125 21.188 23.953 1 59.31 135 ALA B C 1
ATOM 3061 O O . ALA B 1 135 ? -22.219 22.016 23.859 1 59.31 135 ALA B O 1
ATOM 3062 N N . ASP B 1 136 ? -22.906 19.938 24.062 1 61 136 ASP B N 1
ATOM 3063 C CA . ASP B 1 136 ? -21.562 19.375 24.031 1 61 136 ASP B CA 1
ATOM 3064 C C . ASP B 1 136 ? -20.891 19.641 22.688 1 61 136 ASP B C 1
ATOM 3066 O O . ASP B 1 136 ? -19.688 19.922 22.625 1 61 136 ASP B O 1
ATOM 3070 N N . TRP B 1 137 ? -21.703 19.625 21.812 1 60.94 137 TRP B N 1
ATOM 3071 C CA . TRP B 1 137 ? -21.203 19.797 20.453 1 60.94 137 TRP B CA 1
ATOM 3072 C C . TRP B 1 137 ? -20.625 21.203 20.25 1 60.94 137 TRP B C 1
ATOM 3074 O O . TRP B 1 137 ? -19.547 21.359 19.688 1 60.94 137 TRP B O 1
ATOM 3084 N N . GLU B 1 138 ? -21.438 22.141 20.719 1 59.78 138 GLU B N 1
ATOM 3085 C CA . GLU B 1 138 ? -21.062 23.547 20.531 1 59.78 138 GLU B CA 1
ATOM 3086 C C . GLU B 1 138 ? -19.703 23.844 21.188 1 59.78 138 GLU B C 1
ATOM 3088 O O . GLU B 1 138 ? -18.891 24.562 20.625 1 59.78 138 GLU B O 1
ATOM 3093 N N . ASN B 1 139 ? -19.547 23.406 22.344 1 58.47 139 ASN B N 1
ATOM 3094 C CA . ASN B 1 139 ? -18.328 23.688 23.094 1 58.47 139 ASN B CA 1
ATOM 3095 C C . ASN B 1 139 ? -17.172 22.812 22.625 1 58.47 139 ASN B C 1
ATOM 3097 O O . ASN B 1 139 ? -16.031 23.281 22.531 1 58.47 139 ASN B O 1
ATOM 3101 N N . ASP B 1 140 ? -17.422 21.672 22.281 1 60.25 140 ASP B N 1
ATOM 3102 C CA . ASP B 1 140 ? -16.406 20.656 22.078 1 60.25 140 ASP B CA 1
ATOM 3103 C C . ASP B 1 140 ? -15.773 20.75 20.688 1 60.25 140 ASP B C 1
ATOM 3105 O O . ASP B 1 140 ? -14.578 20.516 20.531 1 60.25 140 ASP B O 1
ATOM 3109 N N . VAL B 1 141 ? -16.547 21.234 19.734 1 60.91 141 VAL B N 1
ATOM 3110 C CA . VAL B 1 141 ? -16.031 21.141 18.375 1 60.91 141 VAL B CA 1
ATOM 3111 C C . VAL B 1 141 ? -14.797 22.031 18.234 1 60.91 141 VAL B C 1
ATOM 3113 O O . VAL B 1 141 ? -13.805 21.625 17.625 1 60.91 141 VAL B O 1
ATOM 3116 N N . GLU B 1 142 ? -14.891 23.203 18.844 1 59.19 142 GLU B N 1
ATOM 3117 C CA . GLU B 1 142 ? -13.766 24.125 18.719 1 59.19 142 GLU B CA 1
ATOM 3118 C C . GLU B 1 142 ? -12.531 23.594 19.438 1 59.19 142 GLU B C 1
ATOM 3120 O O . GLU B 1 142 ? -11.445 23.547 18.859 1 59.19 142 GLU B O 1
ATOM 3125 N N . GLN B 1 143 ? -12.859 23.219 20.656 1 63 143 GLN B N 1
ATOM 3126 C CA . GLN B 1 143 ? -11.75 22.859 21.531 1 63 143 GLN B CA 1
ATOM 3127 C C . GLN B 1 143 ? -11.086 21.562 21.062 1 63 143 GLN B C 1
ATOM 3129 O O . GLN B 1 143 ? -9.898 21.328 21.328 1 63 143 GLN B O 1
ATOM 3134 N N . ASP B 1 144 ? -11.789 21.016 20.188 1 77 144 ASP B N 1
ATOM 3135 C CA . ASP B 1 144 ? -11.297 19.672 19.906 1 77 144 ASP B CA 1
ATOM 3136 C C . ASP B 1 144 ? -10.836 19.547 18.453 1 77 144 ASP B C 1
ATOM 3138 O O . ASP B 1 144 ? -10.453 18.453 18.016 1 77 144 ASP B O 1
ATOM 3142 N N . THR B 1 145 ? -10.711 20.672 17.75 1 88.12 145 THR B N 1
ATOM 3143 C CA . THR B 1 145 ? -10.336 20.578 16.344 1 88.12 145 THR B CA 1
ATOM 3144 C C . THR B 1 145 ? -8.844 20.844 16.156 1 88.12 145 THR B C 1
ATOM 3146 O O . THR B 1 145 ? -8.297 21.781 16.734 1 88.12 145 THR B O 1
ATOM 3149 N N . ILE B 1 146 ? -8.203 20.016 15.438 1 94.44 146 ILE B N 1
ATOM 3150 C CA . ILE B 1 146 ? -6.781 20.156 15.148 1 94.44 146 ILE B CA 1
ATOM 3151 C C . ILE B 1 146 ? -6.594 20.969 13.867 1 94.44 146 ILE B C 1
ATOM 3153 O O . ILE B 1 146 ? -7.086 20.578 12.805 1 94.44 146 ILE B O 1
ATOM 3157 N N . ILE B 1 147 ? -5.938 22.109 14.016 1 96.31 147 ILE B N 1
ATOM 3158 C CA . ILE B 1 147 ? -5.723 22.969 12.859 1 96.31 147 ILE B CA 1
ATOM 3159 C C . ILE B 1 147 ? -4.223 23.109 12.586 1 96.31 147 ILE B C 1
ATOM 3161 O O . ILE B 1 147 ? -3.471 23.578 13.445 1 96.31 147 ILE B O 1
ATOM 3165 N N . LEU B 1 148 ? -3.803 22.688 11.359 1 98.06 148 LEU B N 1
ATOM 3166 C CA . LEU B 1 148 ? -2.416 22.734 10.914 1 98.06 148 LEU B CA 1
ATOM 3167 C C . LEU B 1 148 ? -2.26 23.656 9.711 1 98.06 148 LEU B C 1
ATOM 3169 O O . LEU B 1 148 ? -2.363 23.219 8.562 1 98.06 148 LEU B O 1
ATOM 3173 N N . PRO B 1 149 ? -2.006 24.938 9.961 1 98.12 149 PRO B N 1
ATOM 3174 C CA . PRO B 1 149 ? -1.747 25.828 8.836 1 98.12 149 PRO B CA 1
ATOM 3175 C C . PRO B 1 149 ? -0.384 25.594 8.188 1 98.12 149 PRO B C 1
ATOM 3177 O O . PRO B 1 149 ? 0.65 25.844 8.812 1 98.12 149 PRO B O 1
ATOM 3180 N N . GLN B 1 150 ? -0.411 25.141 6.992 1 97.62 150 GLN B N 1
ATOM 3181 C CA . GLN B 1 150 ? 0.856 24.875 6.32 1 97.62 150 GLN B CA 1
ATOM 3182 C C . GLN B 1 150 ? 1.545 26.172 5.918 1 97.62 150 GLN B C 1
ATOM 3184 O O . GLN B 1 150 ? 1.001 26.953 5.133 1 97.62 150 GLN B O 1
ATOM 3189 N N . ILE B 1 151 ? 2.674 26.406 6.504 1 97.88 151 ILE B N 1
ATOM 3190 C CA . ILE B 1 151 ? 3.576 27.484 6.102 1 97.88 151 ILE B CA 1
ATOM 3191 C C . ILE B 1 151 ? 4.453 27 4.945 1 97.88 151 ILE B C 1
ATOM 3193 O O . ILE B 1 151 ? 5.383 26.219 5.141 1 97.88 151 ILE B O 1
ATOM 3197 N N . GLU B 1 152 ? 4.18 27.531 3.746 1 97 152 GLU B N 1
ATOM 3198 C CA . GLU B 1 152 ? 4.852 26.953 2.588 1 97 152 GLU B CA 1
ATOM 3199 C C . GLU B 1 152 ? 5.078 27.984 1.497 1 97 152 GLU B C 1
ATOM 3201 O O . GLU B 1 152 ? 5.18 27.656 0.317 1 97 152 GLU B O 1
ATOM 3206 N N . SER B 1 153 ? 5.082 29.297 1.858 1 96.81 153 SER B N 1
ATOM 3207 C CA . SER B 1 153 ? 5.387 30.406 0.966 1 96.81 153 SER B CA 1
ATOM 3208 C C . SER B 1 153 ? 6.117 31.531 1.704 1 96.81 153 SER B C 1
ATOM 3210 O O . SER B 1 153 ? 6.078 31.594 2.934 1 96.81 153 SER B O 1
ATOM 3212 N N . GLN B 1 154 ? 6.77 32.406 0.845 1 96.69 154 GLN B N 1
ATOM 3213 C CA . GLN B 1 154 ? 7.414 33.562 1.429 1 96.69 154 GLN B CA 1
ATOM 3214 C C . GLN B 1 154 ? 6.395 34.469 2.125 1 96.69 154 GLN B C 1
ATOM 3216 O O . GLN B 1 154 ? 6.668 35 3.195 1 96.69 154 GLN B O 1
ATOM 3221 N N . LYS B 1 155 ? 5.262 34.625 1.56 1 97.69 155 LYS B N 1
ATOM 3222 C CA . LYS B 1 155 ? 4.211 35.438 2.18 1 97.69 155 LYS B CA 1
ATOM 3223 C C . LYS B 1 155 ? 3.785 34.844 3.52 1 97.69 155 LYS B C 1
ATOM 3225 O O . LYS B 1 155 ? 3.523 35.562 4.473 1 97.69 155 LYS B O 1
ATOM 3230 N N . GLY B 1 156 ? 3.643 33.531 3.6 1 98.12 156 GLY B N 1
ATOM 3231 C CA . GLY B 1 156 ? 3.393 32.875 4.871 1 98.12 156 GLY B CA 1
ATOM 3232 C C . GLY B 1 156 ? 4.488 33.094 5.891 1 98.12 156 GLY B C 1
ATOM 3233 O O . GLY B 1 156 ? 4.207 33.344 7.07 1 98.12 156 GLY B O 1
ATOM 3234 N N . MET B 1 157 ? 5.73 33.125 5.383 1 98.06 157 MET B N 1
ATOM 3235 C CA . MET B 1 157 ? 6.871 33.375 6.246 1 98.06 157 MET B CA 1
ATOM 3236 C C . MET B 1 157 ? 6.824 34.812 6.781 1 98.06 157 MET B C 1
ATOM 3238 O O . MET B 1 157 ? 7.164 35.062 7.938 1 98.06 157 MET B O 1
ATOM 3242 N N . ASP B 1 158 ? 6.375 35.719 5.953 1 98.06 158 ASP B N 1
ATOM 3243 C CA . ASP B 1 158 ? 6.285 37.125 6.34 1 98.06 158 ASP B CA 1
ATOM 3244 C C . ASP B 1 158 ? 5.246 37.344 7.441 1 98.06 158 ASP B C 1
ATOM 3246 O O . ASP B 1 158 ? 5.348 38.281 8.234 1 98.06 158 ASP B O 1
ATOM 3250 N N . ASN B 1 159 ? 4.266 36.469 7.516 1 98.44 159 ASN B N 1
ATOM 3251 C CA . ASN B 1 159 ? 3.184 36.562 8.492 1 98.44 159 ASN B CA 1
ATOM 3252 C C . ASN B 1 159 ? 3.264 35.438 9.523 1 98.44 159 ASN B C 1
ATOM 3254 O O . ASN B 1 159 ? 2.258 35.094 10.141 1 98.44 159 ASN B O 1
ATOM 3258 N N . LEU B 1 160 ? 4.43 34.906 9.688 1 98.38 160 LEU B N 1
ATOM 3259 C CA . LEU B 1 160 ? 4.664 33.656 10.398 1 98.38 160 LEU B CA 1
ATOM 3260 C C . LEU B 1 160 ? 4.141 33.75 11.828 1 98.38 160 LEU B C 1
ATOM 3262 O O . LEU B 1 160 ? 3.342 32.906 12.25 1 98.38 160 LEU B O 1
ATOM 3266 N N . ASP B 1 161 ? 4.496 34.75 12.602 1 98.5 161 ASP B N 1
ATOM 3267 C CA . ASP B 1 161 ? 4.125 34.875 14.008 1 98.5 161 ASP B CA 1
ATOM 3268 C C . ASP B 1 161 ? 2.611 34.969 14.172 1 98.5 161 ASP B C 1
ATOM 3270 O O . ASP B 1 161 ? 2.035 34.344 15.078 1 98.5 161 ASP B O 1
ATOM 3274 N N . ALA B 1 162 ? 1.995 35.75 13.281 1 98.5 162 ALA B N 1
ATOM 3275 C CA . ALA B 1 162 ? 0.544 35.906 13.344 1 98.5 162 ALA B CA 1
ATOM 3276 C C . ALA B 1 162 ? -0.168 34.594 13.023 1 98.5 162 ALA B C 1
ATOM 3278 O O . ALA B 1 162 ? -1.203 34.281 13.617 1 98.5 162 ALA B O 1
ATOM 3279 N N . ILE B 1 163 ? 0.374 33.844 12.109 1 98.5 163 ILE B N 1
ATOM 3280 C CA . ILE B 1 163 ? -0.232 32.594 11.688 1 98.5 163 ILE B CA 1
ATOM 3281 C C . ILE B 1 163 ? -0.053 31.531 12.781 1 98.5 163 ILE B C 1
ATOM 3283 O O . ILE B 1 163 ? -1.021 30.891 13.203 1 98.5 163 ILE B O 1
ATOM 3287 N N . VAL B 1 164 ? 1.142 31.375 13.289 1 98.25 164 VAL B N 1
ATOM 3288 C CA . VAL B 1 164 ? 1.464 30.359 14.281 1 98.25 164 VAL B CA 1
ATOM 3289 C C . VAL B 1 164 ? 0.804 30.703 15.609 1 98.25 164 VAL B C 1
ATOM 3291 O O . VAL B 1 164 ? 0.372 29.812 16.344 1 98.25 164 VAL B O 1
ATOM 3294 N N . GLY B 1 165 ? 0.653 31.969 15.883 1 97.25 165 GLY B N 1
ATOM 3295 C CA . GLY B 1 165 ? 0.092 32.406 17.156 1 97.25 165 GLY B CA 1
ATOM 3296 C C . GLY B 1 165 ? -1.418 32.562 17.109 1 97.25 165 GLY B C 1
ATOM 3297 O O . GLY B 1 165 ? -2.045 32.844 18.141 1 97.25 165 GLY B O 1
ATOM 3298 N N . HIS B 1 166 ? -1.996 32.406 15.961 1 96.94 166 HIS B N 1
ATOM 3299 C CA . HIS B 1 166 ? -3.443 32.531 15.836 1 96.94 166 HIS B CA 1
ATOM 3300 C C . HIS B 1 166 ? -4.168 31.578 16.766 1 96.94 166 HIS B C 1
ATOM 3302 O O . HIS B 1 166 ? -3.734 30.438 16.969 1 96.94 166 HIS B O 1
ATOM 3308 N N . GLU B 1 167 ? -5.277 31.906 17.297 1 93.81 167 GLU B N 1
ATOM 3309 C CA . GLU B 1 167 ? -5.988 31.172 18.344 1 93.81 167 GLU B CA 1
ATOM 3310 C C . GLU B 1 167 ? -6.434 29.797 17.844 1 93.81 167 GLU B C 1
ATOM 3312 O O . GLU B 1 167 ? -6.555 28.859 18.641 1 93.81 167 GLU B O 1
ATOM 3317 N N . VAL B 1 168 ? -6.652 29.641 16.562 1 94 168 VAL B N 1
ATOM 3318 C CA . VAL B 1 168 ? -7.176 28.359 16.078 1 94 168 VAL B CA 1
ATOM 3319 C C . VAL B 1 168 ? -6.023 27.422 15.734 1 94 168 VAL B C 1
ATOM 3321 O O . VAL B 1 168 ? -6.23 26.234 15.508 1 94 168 VAL B O 1
ATOM 3324 N N . THR B 1 169 ? -4.832 27.922 15.664 1 96.25 169 THR B N 1
ATOM 3325 C CA . THR B 1 169 ? -3.686 27.125 15.242 1 96.25 169 THR B CA 1
ATOM 3326 C C . THR B 1 169 ? -3.285 26.141 16.328 1 96.25 169 THR B C 1
ATOM 3328 O O . THR B 1 169 ? -3.076 26.531 17.484 1 96.25 169 THR B O 1
ATOM 3331 N N . THR B 1 170 ? -3.227 24.859 15.969 1 95.25 170 THR B N 1
ATOM 3332 C CA . THR B 1 170 ? -2.793 23.812 16.891 1 95.25 170 THR B CA 1
ATOM 3333 C C . THR B 1 170 ? -1.277 23.641 16.844 1 95.25 170 THR B C 1
ATOM 3335 O O . THR B 1 170 ? -0.635 23.453 17.891 1 95.25 170 THR B O 1
ATOM 3338 N N . CYS B 1 171 ? -0.723 23.625 15.68 1 95.56 171 CYS B N 1
ATOM 3339 C CA . CYS B 1 171 ? 0.708 23.422 15.492 1 95.56 171 CYS B CA 1
ATOM 3340 C C . CYS B 1 171 ? 1.205 24.172 14.266 1 95.56 171 CYS B C 1
ATOM 3342 O O . CYS B 1 171 ? 0.413 24.547 13.398 1 95.56 171 CYS B O 1
ATOM 3344 N N . ALA B 1 172 ? 2.502 24.469 14.273 1 96.12 172 ALA B N 1
ATOM 3345 C CA . ALA B 1 172 ? 3.141 25.031 13.086 1 96.12 172 ALA B CA 1
ATOM 3346 C C . ALA B 1 172 ? 3.48 23.938 12.078 1 96.12 172 ALA B C 1
ATOM 3348 O O . ALA B 1 172 ? 4.434 23.188 12.266 1 96.12 172 ALA B O 1
ATOM 3349 N N . ALA B 1 173 ? 2.773 23.969 10.977 1 98.12 173 ALA B N 1
ATOM 3350 C CA . ALA B 1 173 ? 2.977 22.938 9.953 1 98.12 173 ALA B CA 1
ATOM 3351 C C . ALA B 1 173 ? 3.82 23.484 8.805 1 98.12 173 ALA B C 1
ATOM 3353 O O . ALA B 1 173 ? 3.559 24.578 8.289 1 98.12 173 ALA B O 1
ATOM 3354 N N . ILE B 1 174 ? 4.789 22.703 8.445 1 97.69 174 ILE B N 1
ATOM 3355 C CA . ILE B 1 174 ? 5.66 23.078 7.34 1 97.69 174 ILE B CA 1
ATOM 3356 C C . ILE B 1 174 ? 5.301 22.25 6.102 1 97.69 174 ILE B C 1
ATOM 3358 O O . ILE B 1 174 ? 5.184 21.031 6.168 1 97.69 174 ILE B O 1
ATOM 3362 N N . GLY B 1 175 ? 5.047 22.906 5.004 1 96.56 175 GLY B N 1
ATOM 3363 C CA . GLY B 1 175 ? 5.062 22.281 3.697 1 96.56 175 GLY B CA 1
ATOM 3364 C C . GLY B 1 175 ? 6.406 22.391 2.998 1 96.56 175 GLY B C 1
ATOM 3365 O O . GLY B 1 175 ? 6.66 23.359 2.283 1 96.56 175 GLY B O 1
ATOM 3366 N N . PRO B 1 176 ? 7.164 21.406 3.189 1 94.5 176 PRO B N 1
ATOM 3367 C CA . PRO B 1 176 ? 8.57 21.578 2.82 1 94.5 176 PRO B CA 1
ATOM 3368 C C . PRO B 1 176 ? 8.773 21.703 1.312 1 94.5 176 PRO B C 1
ATOM 3370 O O . PRO B 1 176 ? 9.57 22.531 0.86 1 94.5 176 PRO B O 1
ATOM 3373 N N . TYR B 1 177 ? 8.062 20.891 0.577 1 91.69 177 TYR B N 1
ATOM 3374 C CA . TYR B 1 177 ? 8.266 20.922 -0.868 1 91.69 177 TYR B CA 1
ATOM 3375 C C . TYR B 1 177 ? 7.855 22.281 -1.445 1 91.69 177 TYR B C 1
ATOM 3377 O O . TYR B 1 177 ? 8.641 22.922 -2.139 1 91.69 177 TYR B O 1
ATOM 3385 N N . ASP B 1 178 ? 6.707 22.734 -1.162 1 93.06 178 ASP B N 1
ATOM 3386 C CA . ASP B 1 178 ? 6.215 24.016 -1.656 1 93.06 178 ASP B CA 1
ATOM 3387 C C . ASP B 1 178 ? 7.043 25.172 -1.103 1 93.06 178 ASP B C 1
ATOM 3389 O O . ASP B 1 178 ? 7.324 26.141 -1.816 1 93.06 178 ASP B O 1
ATOM 3393 N N . LEU B 1 179 ? 7.406 25.062 0.113 1 95.5 179 LEU B N 1
ATOM 3394 C CA . LEU B 1 179 ? 8.195 26.125 0.721 1 95.5 179 LEU B CA 1
ATOM 3395 C C . LEU B 1 179 ? 9.547 26.266 0.02 1 95.5 179 LEU B C 1
ATOM 3397 O O . LEU B 1 179 ? 9.945 27.375 -0.346 1 95.5 179 LEU B O 1
ATOM 3401 N N . SER B 1 180 ? 10.211 25.125 -0.175 1 94.5 180 SER B N 1
ATOM 3402 C CA . SER B 1 180 ? 11.508 25.156 -0.843 1 94.5 180 SER B CA 1
ATOM 3403 C C . SER B 1 180 ? 11.391 25.75 -2.246 1 94.5 180 SER B C 1
ATOM 3405 O O . SER B 1 180 ? 12.242 26.516 -2.676 1 94.5 180 SER B O 1
ATOM 3407 N N . HIS B 1 181 ? 10.344 25.438 -2.945 1 93.12 181 HIS B N 1
ATOM 3408 C CA . HIS B 1 181 ? 10.141 25.969 -4.285 1 93.12 181 HIS B CA 1
ATOM 3409 C C . HIS B 1 181 ? 9.836 27.469 -4.238 1 93.12 181 HIS B C 1
ATOM 3411 O O . HIS B 1 181 ? 10.336 28.234 -5.062 1 93.12 181 HIS B O 1
ATOM 3417 N N . ASP B 1 182 ? 9.023 27.875 -3.34 1 95.56 182 ASP B N 1
ATOM 3418 C CA . ASP B 1 182 ? 8.648 29.281 -3.217 1 95.56 182 ASP B CA 1
ATOM 3419 C C . ASP B 1 182 ? 9.859 30.141 -2.85 1 95.56 182 ASP B C 1
ATOM 3421 O O . ASP B 1 182 ? 9.953 31.297 -3.27 1 95.56 182 ASP B O 1
ATOM 3425 N N . LEU B 1 183 ? 10.789 29.531 -2.156 1 95.31 183 LEU B N 1
ATOM 3426 C CA . LEU B 1 183 ? 12.008 30.219 -1.737 1 95.31 183 LEU B CA 1
ATOM 3427 C C . LEU B 1 183 ? 13.047 30.203 -2.85 1 95.31 183 LEU B C 1
ATOM 3429 O O . LEU B 1 183 ? 14.117 30.812 -2.713 1 95.31 183 LEU B O 1
ATOM 3433 N N . GLY B 1 184 ? 12.805 29.453 -3.967 1 95.19 184 GLY B N 1
ATOM 3434 C CA . GLY B 1 184 ? 13.703 29.406 -5.113 1 95.19 184 GLY B CA 1
ATOM 3435 C C . GLY B 1 184 ? 14.766 28.328 -5.004 1 95.19 184 GLY B C 1
ATOM 3436 O O . GLY B 1 184 ? 15.75 28.344 -5.738 1 95.19 184 GLY B O 1
ATOM 3437 N N . VAL B 1 185 ? 14.672 27.406 -4.055 1 95.19 185 VAL B N 1
ATOM 3438 C CA . VAL B 1 185 ? 15.633 26.328 -3.836 1 95.19 185 VAL B CA 1
ATOM 3439 C C . VAL B 1 185 ? 14.914 24.984 -3.82 1 95.19 185 VAL B C 1
ATOM 3441 O O . VAL B 1 185 ? 15.109 24.188 -2.908 1 95.19 185 VAL B O 1
ATOM 3444 N N . GLY B 1 186 ? 14.211 24.75 -4.766 1 92.12 186 GLY B N 1
ATOM 3445 C CA . GLY B 1 186 ? 13.305 23.609 -4.855 1 92.12 186 GLY B CA 1
ATOM 3446 C C . GLY B 1 186 ? 13.961 22.297 -4.492 1 92.12 186 GLY B C 1
ATOM 3447 O O . GLY B 1 186 ? 14.891 21.844 -5.168 1 92.12 186 GLY B O 1
ATOM 3448 N N . ALA B 1 187 ? 13.469 21.688 -3.389 1 89.56 187 ALA B N 1
ATOM 3449 C CA . ALA B 1 187 ? 13.828 20.359 -2.91 1 89.56 187 ALA B CA 1
ATOM 3450 C C . ALA B 1 187 ? 15.297 20.297 -2.512 1 89.56 187 ALA B C 1
ATOM 3452 O O . ALA B 1 187 ? 15.906 19.219 -2.508 1 89.56 187 ALA B O 1
ATOM 3453 N N . GLN B 1 188 ? 15.914 21.438 -2.402 1 93.19 188 GLN B N 1
ATOM 3454 C CA . GLN B 1 188 ? 17.25 21.484 -1.831 1 93.19 188 GLN B CA 1
ATOM 3455 C C . GLN B 1 188 ? 17.203 21.594 -0.309 1 93.19 188 GLN B C 1
ATOM 3457 O O . GLN B 1 188 ? 17.328 22.672 0.25 1 93.19 188 GLN B O 1
ATOM 3462 N N . TRP B 1 189 ? 17.141 20.484 0.356 1 91.25 189 TRP B N 1
ATOM 3463 C CA . TRP B 1 189 ? 16.797 20.375 1.771 1 91.25 189 TRP B CA 1
ATOM 3464 C C . TRP B 1 189 ? 17.953 20.875 2.646 1 91.25 189 TRP B C 1
ATOM 3466 O O . TRP B 1 189 ? 17.734 21.234 3.811 1 91.25 189 TRP B O 1
ATOM 3476 N N . ASP B 1 190 ? 19.125 20.938 2.064 1 93.12 190 ASP B N 1
ATOM 3477 C CA . ASP B 1 190 ? 20.297 21.375 2.83 1 93.12 190 ASP B CA 1
ATOM 3478 C C . ASP B 1 190 ? 20.641 22.828 2.512 1 93.12 190 ASP B C 1
ATOM 3480 O O . ASP B 1 190 ? 21.562 23.391 3.088 1 93.12 190 ASP B O 1
ATOM 3484 N N . ASN B 1 191 ? 19.906 23.391 1.637 1 96 191 ASN B N 1
ATOM 3485 C CA . ASN B 1 191 ? 20.156 24.781 1.283 1 96 191 ASN B CA 1
ATOM 3486 C C . ASN B 1 191 ? 19.938 25.703 2.471 1 96 191 ASN B C 1
ATOM 3488 O O . ASN B 1 191 ? 18.938 25.578 3.182 1 96 191 ASN B O 1
ATOM 3492 N N . PRO B 1 192 ? 20.844 26.672 2.668 1 96.69 192 PRO B N 1
ATOM 3493 C CA . PRO B 1 192 ? 20.734 27.578 3.816 1 96.69 192 PRO B CA 1
ATOM 3494 C C . PRO B 1 192 ? 19.422 28.344 3.846 1 96.69 192 PRO B C 1
ATOM 3496 O O . PRO B 1 192 ? 18.891 28.641 4.922 1 96.69 192 PRO B O 1
ATOM 3499 N N . LYS B 1 193 ? 18.906 28.719 2.705 1 96.38 193 LYS B N 1
ATOM 3500 C CA . LYS B 1 193 ? 17.641 29.438 2.658 1 96.38 193 LYS B CA 1
ATOM 3501 C C . LYS B 1 193 ? 16.5 28.609 3.268 1 96.38 193 LYS B C 1
ATOM 3503 O O . LYS B 1 193 ? 15.695 29.125 4.043 1 96.38 193 LYS B O 1
ATOM 3508 N N . PHE B 1 194 ? 16.469 27.406 2.877 1 96.19 194 PHE B N 1
ATOM 3509 C CA . PHE B 1 194 ? 15.445 26.516 3.408 1 96.19 194 PHE B CA 1
ATOM 3510 C C . PHE B 1 194 ? 15.664 26.266 4.895 1 96.19 194 PHE B C 1
ATOM 3512 O O . PHE B 1 194 ? 14.719 26.297 5.684 1 96.19 194 PHE B O 1
ATOM 3519 N N . LEU B 1 195 ? 16.875 26.016 5.234 1 96.25 195 LEU B N 1
ATOM 3520 C CA . LEU B 1 195 ? 17.203 25.734 6.629 1 96.25 195 LEU B CA 1
ATOM 3521 C C . LEU B 1 195 ? 16.875 26.938 7.508 1 96.25 195 LEU B C 1
ATOM 3523 O O . LEU B 1 195 ? 16.406 26.781 8.633 1 96.25 195 LEU B O 1
ATOM 3527 N N . THR B 1 196 ? 17.141 28.125 7.031 1 97.5 196 THR B N 1
ATOM 3528 C CA . THR B 1 196 ? 16.812 29.344 7.762 1 97.5 196 THR B CA 1
ATOM 3529 C C . THR B 1 196 ? 15.312 29.469 7.965 1 97.5 196 THR B C 1
ATOM 3531 O O . THR B 1 196 ? 14.852 29.797 9.062 1 97.5 196 THR B O 1
ATOM 3534 N N . ALA B 1 197 ? 14.578 29.219 6.926 1 97.12 197 ALA B N 1
ATOM 3535 C CA . ALA B 1 197 ? 13.117 29.266 7.027 1 97.12 197 ALA B CA 1
ATOM 3536 C C . ALA B 1 197 ? 12.609 28.266 8.062 1 97.12 197 ALA B C 1
ATOM 3538 O O . ALA B 1 197 ? 11.75 28.594 8.883 1 97.12 197 ALA B O 1
ATOM 3539 N N . ARG B 1 198 ? 13.07 27.078 7.957 1 96.12 198 ARG B N 1
ATOM 3540 C CA . ARG B 1 198 ? 12.688 26.047 8.906 1 96.12 198 ARG B CA 1
ATOM 3541 C C . ARG B 1 198 ? 12.992 26.484 10.336 1 96.12 198 ARG B C 1
ATOM 3543 O O . ARG B 1 198 ? 12.18 26.266 11.242 1 96.12 198 ARG B O 1
ATOM 3550 N N . ASN B 1 199 ? 14.156 27.078 10.57 1 96.94 199 ASN B N 1
ATOM 3551 C CA . ASN B 1 199 ? 14.547 27.562 11.891 1 96.94 199 ASN B CA 1
ATOM 3552 C C . ASN B 1 199 ? 13.641 28.703 12.359 1 96.94 199 ASN B C 1
ATOM 3554 O O . ASN B 1 199 ? 13.344 28.797 13.555 1 96.94 199 ASN B O 1
ATOM 3558 N N . GLU B 1 200 ? 13.297 29.547 11.453 1 97.94 200 GLU B N 1
ATOM 3559 C CA . GLU B 1 200 ? 12.375 30.625 11.797 1 97.94 200 GLU B CA 1
ATOM 3560 C C . GLU B 1 200 ? 11.016 30.062 12.227 1 97.94 200 GLU B C 1
ATOM 3562 O O . GLU B 1 200 ? 10.406 30.578 13.164 1 97.94 200 GLU B O 1
ATOM 3567 N N . ILE B 1 201 ? 10.547 29.062 11.57 1 97.94 201 ILE B N 1
ATOM 3568 C CA . ILE B 1 201 ? 9.273 28.453 11.922 1 97.94 201 ILE B CA 1
ATOM 3569 C C . ILE B 1 201 ? 9.383 27.797 13.305 1 97.94 201 ILE B C 1
ATOM 3571 O O . ILE B 1 201 ? 8.469 27.922 14.125 1 97.94 201 ILE B O 1
ATOM 3575 N N . ARG B 1 202 ? 10.469 27.188 13.531 1 97.12 202 ARG B N 1
ATOM 3576 C CA . ARG B 1 202 ? 10.711 26.594 14.844 1 97.12 202 ARG B CA 1
ATOM 3577 C C . ARG B 1 202 ? 10.664 27.656 15.945 1 97.12 202 ARG B C 1
ATOM 3579 O O . ARG B 1 202 ? 10.039 27.438 16.984 1 97.12 202 ARG B O 1
ATOM 3586 N N . ALA B 1 203 ? 11.328 28.75 15.742 1 97.88 203 ALA B N 1
ATOM 3587 C CA . ALA B 1 203 ? 11.344 29.828 16.719 1 97.88 203 ALA B CA 1
ATOM 3588 C C . ALA B 1 203 ? 9.938 30.375 16.953 1 97.88 203 ALA B C 1
ATOM 3590 O O . ALA B 1 203 ? 9.555 30.641 18.094 1 97.88 203 ALA B O 1
ATOM 3591 N N . ALA B 1 204 ? 9.227 30.562 15.875 1 97.94 204 ALA B N 1
ATOM 3592 C CA . ALA B 1 204 ? 7.855 31.047 15.992 1 97.94 204 ALA B CA 1
ATOM 3593 C C . ALA B 1 204 ? 6.996 30.062 16.781 1 97.94 204 ALA B C 1
ATOM 3595 O O . ALA B 1 204 ? 6.168 30.484 17.609 1 97.94 204 ALA B O 1
ATOM 3596 N N . ALA B 1 205 ? 7.117 28.781 16.484 1 97.38 205 ALA B N 1
ATOM 3597 C CA . ALA B 1 205 ? 6.391 27.75 17.203 1 97.38 205 ALA B CA 1
ATOM 3598 C C . ALA B 1 205 ? 6.707 27.812 18.703 1 97.38 205 ALA B C 1
ATOM 3600 O O . ALA B 1 205 ? 5.801 27.766 19.531 1 97.38 205 ALA B O 1
ATOM 3601 N N . LYS B 1 206 ? 7.977 27.953 19.016 1 96.38 206 LYS B N 1
ATOM 3602 C CA . LYS B 1 206 ? 8.406 28.047 20.406 1 96.38 206 LYS B CA 1
ATOM 3603 C C . LYS B 1 206 ? 7.801 29.266 21.094 1 96.38 206 LYS B C 1
ATOM 3605 O O . LYS B 1 206 ? 7.328 29.172 22.219 1 96.38 206 LYS B O 1
ATOM 3610 N N . ARG B 1 207 ? 7.824 30.391 20.438 1 97.25 207 ARG B N 1
ATOM 3611 C CA . ARG B 1 207 ? 7.258 31.609 21 1 97.25 207 ARG B CA 1
ATOM 3612 C C . ARG B 1 207 ? 5.773 31.438 21.297 1 97.25 207 ARG B C 1
ATOM 3614 O O . ARG B 1 207 ? 5.266 31.984 22.281 1 97.25 207 ARG B O 1
ATOM 3621 N N . ALA B 1 208 ? 5.145 30.656 20.469 1 97 208 ALA B N 1
ATOM 3622 C CA . ALA B 1 208 ? 3.703 30.484 20.594 1 97 208 ALA B CA 1
ATOM 3623 C C . ALA B 1 208 ? 3.381 29.297 21.5 1 97 208 ALA B C 1
ATOM 3625 O O . ALA B 1 208 ? 2.213 29.031 21.797 1 97 208 ALA B O 1
ATOM 3626 N N . GLY B 1 209 ? 4.391 28.547 22 1 96.69 209 GLY B N 1
ATOM 3627 C CA . GLY B 1 209 ? 4.18 27.359 22.812 1 96.69 209 GLY B CA 1
ATOM 3628 C C . GLY B 1 209 ? 3.574 26.203 22.047 1 96.69 209 GLY B C 1
ATOM 3629 O O . GLY B 1 209 ? 2.754 25.453 22.578 1 96.69 209 GLY B O 1
ATOM 3630 N N . LYS B 1 210 ? 3.9 26.094 20.812 1 96.56 210 LYS B N 1
ATOM 3631 C CA . LYS B 1 210 ? 3.324 25.062 19.938 1 96.56 210 LYS B CA 1
ATOM 3632 C C . LYS B 1 210 ? 4.406 24.156 19.375 1 96.56 210 LYS B C 1
ATOM 3634 O O . LYS B 1 210 ? 5.582 24.516 19.344 1 96.56 210 LYS B O 1
ATOM 3639 N N . VAL B 1 211 ? 4.02 22.953 18.969 1 96.69 211 VAL B N 1
ATOM 3640 C CA . VAL B 1 211 ? 4.953 22.031 18.312 1 96.69 211 VAL B CA 1
ATOM 3641 C C . VAL B 1 211 ? 4.926 22.25 16.812 1 96.69 211 VAL B C 1
ATOM 3643 O O . VAL B 1 211 ? 4.129 23.047 16.297 1 96.69 211 VAL B O 1
ATOM 3646 N N . MET B 1 212 ? 5.859 21.562 16.125 1 97 212 MET B N 1
ATOM 3647 C CA . MET B 1 212 ? 5.914 21.609 14.664 1 97 212 MET B CA 1
ATOM 3648 C C . MET B 1 212 ? 5.395 20.297 14.062 1 97 212 MET B C 1
ATOM 3650 O O . MET B 1 212 ? 5.445 19.25 14.703 1 97 212 MET B O 1
ATOM 3654 N N . TRP B 1 213 ? 4.84 20.422 12.938 1 98 213 TRP B N 1
ATOM 3655 C CA . TRP B 1 213 ? 4.445 19.281 12.102 1 98 213 TRP B CA 1
ATOM 3656 C C . TRP B 1 213 ? 5.141 19.344 10.742 1 98 213 TRP B C 1
ATOM 3658 O O . TRP B 1 213 ? 5.309 20.422 10.172 1 98 213 TRP B O 1
ATOM 3668 N N . MET B 1 214 ? 5.574 18.266 10.227 1 97.25 214 MET B N 1
ATOM 3669 C CA . MET B 1 214 ? 6.148 18.188 8.883 1 97.25 214 MET B CA 1
ATOM 3670 C C . MET B 1 214 ? 6.078 16.781 8.336 1 97.25 214 MET B C 1
ATOM 3672 O O . MET B 1 214 ? 6.152 15.805 9.094 1 97.25 214 MET B O 1
ATOM 3676 N N . ILE B 1 215 ? 5.926 16.672 7.066 1 96.19 215 ILE B N 1
ATOM 3677 C CA . ILE B 1 215 ? 6.082 15.398 6.375 1 96.19 215 ILE B CA 1
ATOM 3678 C C . ILE B 1 215 ? 7.559 15.164 6.055 1 96.19 215 ILE B C 1
ATOM 3680 O O . ILE B 1 215 ? 8.266 16.094 5.66 1 96.19 215 ILE B O 1
ATOM 3684 N N . GLY B 1 216 ? 8.039 14 6.242 1 93.81 216 GLY B N 1
ATOM 3685 C CA . GLY B 1 216 ? 9.422 13.672 5.934 1 93.81 216 GLY B CA 1
ATOM 3686 C C . GLY B 1 216 ? 9.859 12.328 6.48 1 93.81 216 GLY B C 1
ATOM 3687 O O . GLY B 1 216 ? 9.016 11.477 6.777 1 93.81 216 GLY B O 1
ATOM 3688 N N . ASP B 1 217 ? 11.219 12.18 6.523 1 92.94 217 ASP B N 1
ATOM 3689 C CA . ASP B 1 217 ? 11.805 10.984 7.125 1 92.94 217 ASP B CA 1
ATOM 3690 C C . ASP B 1 217 ? 11.578 10.961 8.633 1 92.94 217 ASP B C 1
ATOM 3692 O O . ASP B 1 217 ? 12.148 11.766 9.367 1 92.94 217 ASP B O 1
ATOM 3696 N N . GLY B 1 218 ? 10.773 10 9.102 1 93.31 218 GLY B N 1
ATOM 3697 C CA . GLY B 1 218 ? 10.328 9.93 10.484 1 93.31 218 GLY B CA 1
ATOM 3698 C C . GLY B 1 218 ? 11.469 9.961 11.484 1 93.31 218 GLY B C 1
ATOM 3699 O O . GLY B 1 218 ? 11.539 10.859 12.32 1 93.31 218 GLY B O 1
ATOM 3700 N N . PRO B 1 219 ? 12.352 9.023 11.359 1 92.56 219 PRO B N 1
ATOM 3701 C CA . PRO B 1 219 ? 13.469 8.984 12.305 1 92.56 219 PRO B CA 1
ATOM 3702 C C . PRO B 1 219 ? 14.289 10.273 12.297 1 92.56 219 PRO B C 1
ATOM 3704 O O . PRO B 1 219 ? 14.672 10.773 13.359 1 92.56 219 PRO B O 1
ATOM 3707 N N . SER B 1 220 ? 14.578 10.82 11.156 1 93.06 220 SER B N 1
ATOM 3708 C CA . SER B 1 220 ? 15.336 12.055 11.055 1 93.06 220 SER B CA 1
ATOM 3709 C C . SER B 1 220 ? 14.609 13.211 11.719 1 93.06 220 SER B C 1
ATOM 3711 O O . SER B 1 220 ? 15.211 13.992 12.461 1 93.06 220 SER B O 1
ATOM 3713 N N . LEU B 1 221 ? 13.344 13.312 11.492 1 95.31 221 LEU B N 1
ATOM 3714 C CA . LEU B 1 221 ? 12.547 14.383 12.078 1 95.31 221 LEU B CA 1
ATOM 3715 C C . LEU B 1 221 ? 12.461 14.227 13.594 1 95.31 221 LEU B C 1
ATOM 3717 O O . LEU B 1 221 ? 12.57 15.211 14.336 1 95.31 221 LEU B O 1
ATOM 3721 N N . ALA B 1 222 ? 12.266 13.008 14.008 1 95.62 222 ALA B N 1
ATOM 3722 C CA . ALA B 1 222 ? 12.234 12.758 15.445 1 95.62 222 ALA B CA 1
ATOM 3723 C C . ALA B 1 222 ? 13.555 13.148 16.109 1 95.62 222 ALA B C 1
ATOM 3725 O O . ALA B 1 222 ? 13.555 13.766 17.172 1 95.62 222 ALA B O 1
ATOM 3726 N N . ASN B 1 223 ? 14.617 12.805 15.461 1 94.19 223 ASN B N 1
ATOM 3727 C CA . ASN B 1 223 ? 15.938 13.141 15.977 1 94.19 223 ASN B CA 1
ATOM 3728 C C . ASN B 1 223 ? 16.141 14.648 16.047 1 94.19 223 ASN B C 1
ATOM 3730 O O . ASN B 1 223 ? 16.875 15.141 16.906 1 94.19 223 ASN B O 1
ATOM 3734 N N . GLU B 1 224 ? 15.461 15.352 15.211 1 93.44 224 GLU B N 1
ATOM 3735 C CA . GLU B 1 224 ? 15.547 16.797 15.188 1 93.44 224 GLU B CA 1
ATOM 3736 C C . GLU B 1 224 ? 14.617 17.438 16.219 1 93.44 224 GLU B C 1
ATOM 3738 O O . GLU B 1 224 ? 14.625 18.656 16.406 1 93.44 224 GLU B O 1
ATOM 3743 N N . GLY B 1 225 ? 13.75 16.609 16.781 1 93.69 225 GLY B N 1
ATOM 3744 C CA . GLY B 1 225 ? 12.922 17.109 17.875 1 93.69 225 GLY B CA 1
ATOM 3745 C C . GLY B 1 225 ? 11.461 17.281 17.484 1 93.69 225 GLY B C 1
ATOM 3746 O O . GLY B 1 225 ? 10.648 17.734 18.281 1 93.69 225 GLY B O 1
ATOM 3747 N N . PHE B 1 226 ? 11.133 16.906 16.266 1 96.06 226 PHE B N 1
ATOM 3748 C CA . PHE B 1 226 ? 9.719 16.906 15.898 1 96.06 226 PHE B CA 1
ATOM 3749 C C . PHE B 1 226 ? 8.961 15.852 16.703 1 96.06 226 PHE B C 1
ATOM 3751 O O . PHE B 1 226 ? 9.469 14.75 16.938 1 96.06 226 PHE B O 1
ATOM 3758 N N . THR B 1 227 ? 7.738 16.203 17.125 1 96.69 227 THR B N 1
ATOM 3759 C CA . THR B 1 227 ? 6.934 15.25 17.875 1 96.69 227 THR B CA 1
ATOM 3760 C C . THR B 1 227 ? 5.59 15.008 17.188 1 96.69 227 THR B C 1
ATOM 3762 O O . THR B 1 227 ? 4.828 14.133 17.594 1 96.69 227 THR B O 1
ATOM 3765 N N . PHE B 1 228 ? 5.168 15.781 16.281 1 98.25 228 PHE B N 1
ATOM 3766 C CA . PHE B 1 228 ? 4.008 15.609 15.414 1 98.25 228 PHE B CA 1
ATOM 3767 C C . PHE B 1 228 ? 4.445 15.414 13.961 1 98.25 228 PHE B C 1
ATOM 3769 O O . PHE B 1 228 ? 4.66 16.391 13.242 1 98.25 228 PHE B O 1
ATOM 3776 N N . ILE B 1 229 ? 4.523 14.133 13.492 1 97.94 229 ILE B N 1
ATOM 3777 C CA . ILE B 1 229 ? 5.277 13.797 12.297 1 97.94 229 ILE B CA 1
ATOM 3778 C C . ILE B 1 229 ? 4.367 13.094 11.297 1 97.94 229 ILE B C 1
ATOM 3780 O O . ILE B 1 229 ? 3.613 12.188 11.664 1 97.94 229 ILE B O 1
ATOM 3784 N N . CYS B 1 230 ? 4.309 13.547 10.094 1 97.88 230 CYS B N 1
ATOM 3785 C CA . CYS B 1 230 ? 3.758 12.812 8.961 1 97.88 230 CYS B CA 1
ATOM 3786 C C . CYS B 1 230 ? 4.836 11.977 8.281 1 97.88 230 CYS B C 1
ATOM 3788 O O . CYS B 1 230 ? 5.793 12.523 7.73 1 97.88 230 CYS B O 1
ATOM 3790 N N . VAL B 1 231 ? 4.688 10.703 8.211 1 95.88 231 VAL B N 1
ATOM 3791 C CA . VAL B 1 231 ? 5.773 9.82 7.805 1 95.88 231 VAL B CA 1
ATOM 3792 C C . VAL B 1 231 ? 5.746 9.617 6.293 1 95.88 231 VAL B C 1
ATOM 3794 O O . VAL B 1 231 ? 6.652 9.008 5.723 1 95.88 231 VAL B O 1
ATOM 3797 N N . GLY B 1 232 ? 4.695 10.062 5.648 1 94.19 232 GLY B N 1
ATOM 3798 C CA . GLY B 1 232 ? 4.672 9.961 4.195 1 94.19 232 GLY B CA 1
ATOM 3799 C C . GLY B 1 232 ? 3.34 9.492 3.648 1 94.19 232 GLY B C 1
ATOM 3800 O O . GLY B 1 232 ? 2.352 9.422 4.383 1 94.19 232 GLY B O 1
ATOM 3801 N N . GLU B 1 233 ? 3.371 9.297 2.332 1 94.19 233 GLU B N 1
ATOM 3802 C CA . GLU B 1 233 ? 2.215 8.82 1.582 1 94.19 233 GLU B CA 1
ATOM 3803 C C . GLU B 1 233 ? 2.244 7.301 1.429 1 94.19 233 GLU B C 1
ATOM 3805 O O . GLU B 1 233 ? 3.234 6.738 0.957 1 94.19 233 GLU B O 1
ATOM 3810 N N . PRO B 1 234 ? 1.16 6.637 1.771 1 93.94 234 PRO B N 1
ATOM 3811 C CA . PRO B 1 234 ? 1.15 5.172 1.793 1 93.94 234 PRO B CA 1
ATOM 3812 C C . PRO B 1 234 ? 1.58 4.559 0.462 1 93.94 234 PRO B C 1
ATOM 3814 O O . PRO B 1 234 ? 2.316 3.568 0.443 1 93.94 234 PRO B O 1
ATOM 3817 N N . SER B 1 235 ? 1.129 5.082 -0.63 1 91.56 235 SER B N 1
ATOM 3818 C CA . SER B 1 235 ? 1.508 4.504 -1.915 1 91.56 235 SER B CA 1
ATOM 3819 C C . SER B 1 235 ? 3.008 4.629 -2.158 1 91.56 235 SER B C 1
ATOM 3821 O O . SER B 1 235 ? 3.617 3.756 -2.779 1 91.56 235 SER B O 1
ATOM 3823 N N . VAL B 1 236 ? 3.58 5.715 -1.727 1 91.88 236 VAL B N 1
ATOM 3824 C CA . VAL B 1 236 ? 5.02 5.914 -1.861 1 91.88 236 VAL B CA 1
ATOM 3825 C C . VAL B 1 236 ? 5.762 4.949 -0.939 1 91.88 236 VAL B C 1
ATOM 3827 O O . VAL B 1 236 ? 6.785 4.379 -1.324 1 91.88 236 VAL B O 1
ATOM 3830 N N . ILE B 1 237 ? 5.25 4.828 0.254 1 93.81 237 ILE B N 1
ATOM 3831 C CA . ILE B 1 237 ? 5.828 3.883 1.203 1 93.81 237 ILE B CA 1
ATOM 3832 C C . ILE B 1 237 ? 5.777 2.473 0.618 1 93.81 237 ILE B C 1
ATOM 3834 O O . ILE B 1 237 ? 6.762 1.731 0.686 1 93.81 237 ILE B O 1
ATOM 3838 N N . LEU B 1 238 ? 4.613 2.105 0.063 1 93.31 238 LEU B N 1
ATOM 3839 C CA . LEU B 1 238 ? 4.434 0.787 -0.537 1 93.31 238 LEU B CA 1
ATOM 3840 C C . LEU B 1 238 ? 5.445 0.558 -1.655 1 93.31 238 LEU B C 1
ATOM 3842 O O . LEU B 1 238 ? 6.102 -0.485 -1.7 1 93.31 238 LEU B O 1
ATOM 3846 N N . GLU B 1 239 ? 5.566 1.507 -2.576 1 92.38 239 GLU B N 1
ATOM 3847 C CA . GLU B 1 239 ? 6.516 1.392 -3.68 1 92.38 239 GLU B CA 1
ATOM 3848 C C . GLU B 1 239 ? 7.941 1.219 -3.166 1 92.38 239 GLU B C 1
ATOM 3850 O O . GLU B 1 239 ? 8.688 0.375 -3.668 1 92.38 239 GLU B O 1
ATOM 3855 N N . SER B 1 240 ? 8.289 2.076 -2.203 1 92.56 240 SER B N 1
ATOM 3856 C CA . SER B 1 240 ? 9.617 1.996 -1.598 1 92.56 240 SER B CA 1
ATOM 3857 C C . SER B 1 240 ? 9.875 0.616 -1 1 92.56 240 SER B C 1
ATOM 3859 O O . SER B 1 240 ? 10.953 0.053 -1.163 1 92.56 240 SER B O 1
ATOM 3861 N N . ALA B 1 241 ? 8.883 0.101 -0.29 1 93.62 241 ALA B N 1
ATOM 3862 C CA . ALA B 1 241 ? 9 -1.207 0.35 1 93.62 241 ALA B CA 1
ATOM 3863 C C . ALA B 1 241 ? 9.125 -2.318 -0.689 1 93.62 241 ALA B C 1
ATOM 3865 O O . ALA B 1 241 ? 9.953 -3.221 -0.545 1 93.62 241 ALA B O 1
ATOM 3866 N N . MET B 1 242 ? 8.305 -2.322 -1.699 1 93.94 242 MET B N 1
ATOM 3867 C CA . MET B 1 242 ? 8.367 -3.324 -2.758 1 93.94 242 MET B CA 1
ATOM 3868 C C . MET B 1 242 ? 9.719 -3.283 -3.469 1 93.94 242 MET B C 1
ATOM 3870 O O . MET B 1 242 ? 10.289 -4.328 -3.787 1 93.94 242 MET B O 1
ATOM 3874 N N . THR B 1 243 ? 10.203 -2.07 -3.736 1 93.44 243 THR B N 1
ATOM 3875 C CA . THR B 1 243 ? 11.508 -1.909 -4.363 1 93.44 243 THR B CA 1
ATOM 3876 C C . THR B 1 243 ? 12.594 -2.562 -3.516 1 93.44 243 THR B C 1
ATOM 3878 O O . THR B 1 243 ? 13.461 -3.271 -4.039 1 93.44 243 THR B O 1
ATOM 3881 N N . GLN B 1 244 ? 12.516 -2.309 -2.221 1 92.81 244 GLN B N 1
ATOM 3882 C CA . GLN B 1 244 ? 13.492 -2.898 -1.31 1 92.81 244 GLN B CA 1
ATOM 3883 C C . GLN B 1 244 ? 13.414 -4.422 -1.338 1 92.81 244 GLN B C 1
ATOM 3885 O O . GLN B 1 244 ? 14.445 -5.098 -1.358 1 92.81 244 GLN B O 1
ATOM 3890 N N . ILE B 1 245 ? 12.242 -4.965 -1.321 1 92.88 245 ILE B N 1
ATOM 3891 C CA . ILE B 1 245 ? 12.047 -6.41 -1.351 1 92.88 245 ILE B CA 1
ATOM 3892 C C . ILE B 1 245 ? 12.641 -6.984 -2.635 1 92.88 245 ILE B C 1
ATOM 3894 O O . ILE B 1 245 ? 13.336 -8 -2.604 1 92.88 245 ILE B O 1
ATOM 3898 N N . VAL B 1 246 ? 12.375 -6.34 -3.768 1 94.19 246 VAL B N 1
ATOM 3899 C CA . VAL B 1 246 ? 12.859 -6.805 -5.062 1 94.19 246 VAL B CA 1
ATOM 3900 C C . VAL B 1 246 ? 14.391 -6.785 -5.078 1 94.19 246 VAL B C 1
ATOM 3902 O O . VAL B 1 246 ? 15.023 -7.777 -5.449 1 94.19 246 VAL B O 1
ATOM 3905 N N . LYS B 1 247 ? 14.977 -5.684 -4.648 1 92.94 247 LYS B N 1
ATOM 3906 C CA . LYS B 1 247 ? 16.438 -5.555 -4.633 1 92.94 247 LYS B CA 1
ATOM 3907 C C . LYS B 1 247 ? 17.062 -6.613 -3.734 1 92.94 247 LYS B C 1
ATOM 3909 O O . LYS B 1 247 ? 18.031 -7.266 -4.121 1 92.94 247 LYS B O 1
ATOM 3914 N N . GLN B 1 248 ? 16.516 -6.797 -2.555 1 91.25 248 GLN B N 1
ATOM 3915 C CA . GLN B 1 248 ? 17.031 -7.801 -1.633 1 91.25 248 GLN B CA 1
ATOM 3916 C C . GLN B 1 248 ? 16.906 -9.203 -2.217 1 91.25 248 GLN B C 1
ATOM 3918 O O . GLN B 1 248 ? 17.797 -10.031 -2.062 1 91.25 248 GLN B O 1
ATOM 3923 N N . THR B 1 249 ? 15.789 -9.453 -2.82 1 93.19 249 THR B N 1
ATOM 3924 C CA . THR B 1 249 ? 15.547 -10.758 -3.426 1 93.19 249 THR B CA 1
ATOM 3925 C C . THR B 1 249 ? 16.562 -11.031 -4.535 1 93.19 249 THR B C 1
ATOM 3927 O O . THR B 1 249 ? 17 -12.172 -4.711 1 93.19 249 THR B O 1
ATOM 3930 N N . ARG B 1 250 ? 16.938 -10.008 -5.258 1 93.19 250 ARG B N 1
ATOM 3931 C CA . ARG B 1 250 ? 17.875 -10.125 -6.359 1 93.19 250 ARG B CA 1
ATOM 3932 C C . ARG B 1 250 ? 19.312 -10.062 -5.852 1 93.19 250 ARG B C 1
ATOM 3934 O O . ARG B 1 250 ? 20.266 -10.109 -6.641 1 93.19 250 ARG B O 1
ATOM 3941 N N . GLY B 1 251 ? 19.547 -9.883 -4.539 1 89.31 251 GLY B N 1
ATOM 3942 C CA . GLY B 1 251 ? 20.875 -9.828 -3.949 1 89.31 251 GLY B CA 1
ATOM 3943 C C . GLY B 1 251 ? 21.547 -8.484 -4.133 1 89.31 251 GLY B C 1
ATOM 3944 O O . GLY B 1 251 ? 22.781 -8.398 -4.121 1 89.31 251 GLY B O 1
ATOM 3945 N N . GLU B 1 252 ? 20.719 -7.496 -4.402 1 86.88 252 GLU B N 1
ATOM 3946 C CA . GLU B 1 252 ? 21.25 -6.148 -4.559 1 86.88 252 GLU B CA 1
ATOM 3947 C C . GLU B 1 252 ? 21.281 -5.406 -3.227 1 86.88 252 GLU B C 1
ATOM 3949 O O . GLU B 1 252 ? 20.484 -5.695 -2.332 1 86.88 252 GLU B O 1
ATOM 3954 N N . ALA B 1 253 ? 22.375 -4.59 -3.131 1 75.44 253 ALA B N 1
ATOM 3955 C CA . ALA B 1 253 ? 22.453 -3.762 -1.932 1 75.44 253 ALA B CA 1
ATOM 3956 C C . ALA B 1 253 ? 21.25 -2.822 -1.833 1 75.44 253 ALA B C 1
ATOM 3958 O O . ALA B 1 253 ? 20.828 -2.25 -2.836 1 75.44 253 ALA B O 1
ATOM 3959 N N . SER B 1 254 ? 20.422 -2.988 -0.789 1 71.19 254 SER B N 1
ATOM 3960 C CA . SER B 1 254 ? 19.359 -2.016 -0.571 1 71.19 254 SER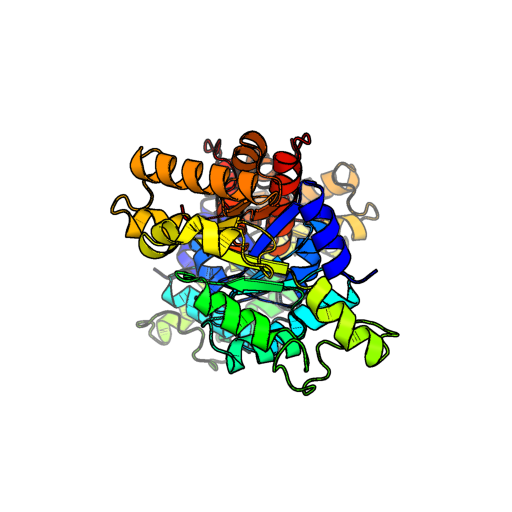 B CA 1
ATOM 3961 C C . SER B 1 254 ? 19.484 -1.35 0.795 1 71.19 254 SER B C 1
ATOM 3963 O O . SER B 1 254 ? 19.172 -1.959 1.821 1 71.19 254 SER B O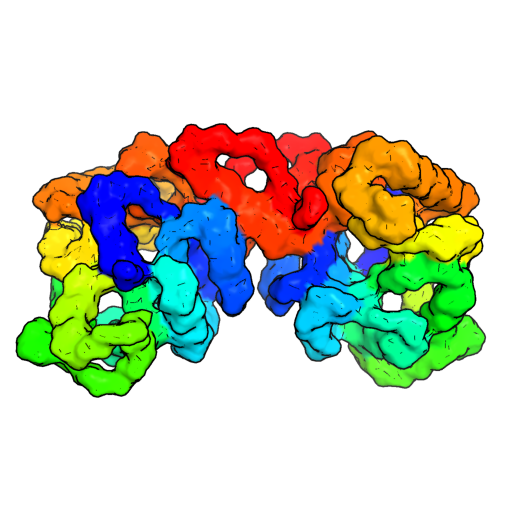 1
ATOM 3965 N N . GLU B 1 255 ? 20.469 -0.609 1.071 1 64.94 255 GLU B N 1
ATOM 3966 C CA . GLU B 1 255 ? 20.688 0.06 2.352 1 64.94 255 GLU B CA 1
ATOM 3967 C C . GLU B 1 255 ? 19.766 1.267 2.502 1 64.94 255 GLU B C 1
ATOM 3969 O O . GLU B 1 255 ? 19.734 1.908 3.555 1 64.94 255 GLU B O 1
ATOM 3974 N N . GLU B 1 256 ? 18.859 1.322 1.539 1 68.19 256 GLU B N 1
ATOM 3975 C CA . GLU B 1 256 ? 18.141 2.586 1.629 1 68.19 256 GLU B CA 1
ATOM 3976 C C . GLU B 1 256 ? 16.922 2.465 2.549 1 68.19 256 GLU B C 1
ATOM 3978 O O . GLU B 1 256 ? 16.266 1.422 2.584 1 68.19 256 GLU B O 1
ATOM 3983 N N . SER B 1 257 ? 16.734 3.359 3.436 1 79.56 257 SER B N 1
ATOM 3984 C CA . SER B 1 257 ? 15.578 3.475 4.305 1 79.56 257 SER B CA 1
ATOM 3985 C C . SER B 1 257 ? 14.289 3.584 3.494 1 79.56 257 SER B C 1
ATOM 3987 O O . SER B 1 257 ? 14.312 4.012 2.338 1 79.56 257 SER B O 1
ATOM 3989 N N . LEU B 1 258 ? 13.297 3.092 4.023 1 87.88 258 LEU B N 1
ATOM 3990 C CA . LEU B 1 258 ? 11.984 3.254 3.395 1 87.88 258 LEU B CA 1
ATOM 3991 C C . LEU B 1 258 ? 11.664 4.73 3.193 1 87.88 258 LEU B C 1
ATOM 3993 O O . LEU B 1 258 ? 11.93 5.555 4.07 1 87.88 258 LEU B O 1
ATOM 3997 N N . ARG B 1 259 ? 11.156 5.039 2.023 1 83.12 259 ARG B N 1
ATOM 3998 C CA . ARG B 1 259 ? 10.766 6.402 1.679 1 83.12 259 ARG B CA 1
ATOM 3999 C C . ARG B 1 259 ? 9.25 6.562 1.715 1 83.12 259 ARG B C 1
ATOM 4001 O O . ARG B 1 259 ? 8.516 5.684 1.259 1 83.12 259 ARG B O 1
ATOM 4008 N N . GLY B 1 260 ? 8.82 7.598 2.338 1 83.31 260 GLY B N 1
ATOM 4009 C CA . GLY B 1 260 ? 7.395 7.859 2.379 1 83.31 260 GLY B CA 1
ATOM 4010 C C . GLY B 1 260 ? 6.988 9.07 1.563 1 83.31 260 GLY B C 1
ATOM 4011 O O . GLY B 1 260 ? 5.797 9.375 1.437 1 83.31 260 GLY B O 1
ATOM 4012 N N . TYR B 1 261 ? 7.957 9.766 1.029 1 77.12 261 TYR B N 1
ATOM 4013 C CA . TYR B 1 261 ? 7.695 10.992 0.287 1 77.12 261 TYR B CA 1
ATOM 4014 C C . TYR B 1 261 ? 8.719 11.188 -0.824 1 77.12 261 TYR B C 1
ATOM 4016 O O . TYR B 1 261 ? 9.859 10.727 -0.717 1 77.12 261 TYR B O 1
ATOM 4024 N N . ASN B 1 262 ? 8.125 11.531 -2.09 1 62.41 262 ASN B N 1
ATOM 4025 C CA . ASN B 1 262 ? 8.977 11.672 -3.266 1 62.41 262 ASN B CA 1
ATOM 4026 C C . ASN B 1 262 ? 9.953 12.836 -3.117 1 62.41 262 ASN B C 1
ATOM 4028 O O . ASN B 1 262 ? 10 13.727 -3.973 1 62.41 262 ASN B O 1
ATOM 4032 N N . ALA B 1 263 ? 10.258 13.211 -1.873 1 52.5 263 ALA B N 1
ATOM 4033 C CA . ALA B 1 263 ? 11.281 14.25 -1.81 1 52.5 263 ALA B CA 1
ATOM 4034 C C . ALA B 1 263 ? 12.672 13.633 -1.725 1 52.5 263 ALA B C 1
ATOM 4036 O O . ALA B 1 263 ? 12.844 12.539 -1.189 1 52.5 263 ALA B O 1
#

Organism: NCBI:txid2527985

Secondary structure (DSSP, 8-state):
--HHHHHHHHHHTT--EEEEEE-S---TTHHHHHHHTT-S-EEEE-SSS---HHHHHHHHHHHHHTT--EEEE-S---HHHHHHHHHTT-SEEEETT---HHHHHHHHHHHS-TTT----S--GGG--STT--HHHHHHHHHHT-EEEEEE-SHHHHHTHHHHHHSTT--SEEE-HHHHHHHTT-TT-TT-HHHHHHHHHHHHHHHHHT--EEEES-HHHHHHTT-SEEEEE-HHHHHHHHHHHHHHHHTT----PPPP-S--/--HHHHHHHHHHTT--EEEEEE-S---TTHHHHHHHTT-S-EEEE-SSS---HHHHHHHHHHHHHTT--EEEE-S---HHHHHHHHHTT-SEEEETT---HHHHHHHHHHHS-TTT----S--GGG---TT--HHHHHHHHHHT-EEEEEE-SHHHHHTHHHHHTSTT--SEEE-HHHHHHHTT-TT-TT-HHHHHHHHHHHHHHHHHT--EEEES-HHHHHHTT-SEEEEE-HHHHHHHHHHHHHHHHTT----PPP--S--

Foldseek 3Di:
DQLLQVVLVCQLVLAAAEEAEAAEDDDLCVVVVRVVVPHQAYEYEPQRHPDDLVSLLSNLVSCLVVSGAYEYAFNAQALVRLLSSVLSQHQEYEYPDDQALVSVVRNQQNQAPPPRHPHDPDHCSNVSDPDQDPVNCRVCRQVRYAYEYEQQAPSCLVRLLSNLQPPSHSAHEYPLQNNCVNQVNGPVCPDPSSVVSVVSNVVSCVVNSGAYEYEFCSVVCVVVSHRHYHPAYPVQQVVQVVVLVVCVVVVHDDPDDRHRYPD/DQLLQVVLVCQLVLAAAEEAEAAEDDDLCVVVVRVVVPH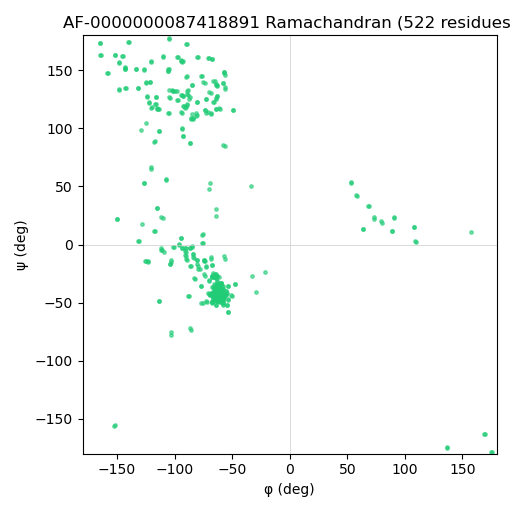QAYEYEPQRHPDDLVSLLSNLVSCLVVSGAYEYAFNAQALVRLLSSVLSQHQEYEYPDDQALVSVVRNQQNQAPPPRHPHDPDHCSNVSDPDQDPVNCRVCRQVRYAYEYEQQAPSCLVRLLSNLQPPSHSAHEYPLQNNCVRQVNGPPCPDPSSVVSVVSNVVSCVVNSGAYEYEFCSVVCVVVSHRHYHPAYPVQQVVQVVVLVVCVVVVHDDPDDRHRYPD

pLDDT: mean 88.84, std 12.47, range [47.09, 98.5]

InterPro domains:
  IPR005000 HpcH/HpaI aldolase/citrate lyase domain [PF03328] (29-232)
  IPR015813 Pyruvate/Phosphoenolpyruvate kinase-like domain superfamily [SSF51621] (3-249)
  IPR040442 Pyruvate kinase-like domain superfamily [G3DSA:3.20.20.60] (3-254)
  IPR050251 HpcH/HpaI aldolase [PTHR30502] (2-256)

Nearest PDB structures (foldseek):
  3qz6-assembly1_A  TM=9.097E-01  e=1.017E-19  Desulfitobacterium hafniense DCB-2
  7v8t-assembly1_E  TM=8.747E-01  e=9.174E-17  Pseudomonas aeruginosa
  4b5w-assembly1_C  TM=8.631E-01  e=8.376E-16  Escherichia coli ATCC 8739
  7et9-assembly1_A  TM=8.840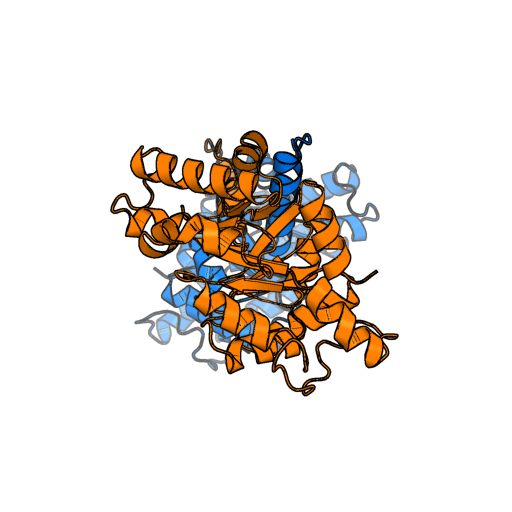E-01  e=1.563E-15  Acinetobacter baumannii
  2v5j-assembly1_B  TM=8.831E-01  e=3.457E-15  Escherichia coli C

Solvent-accessible surface area (backbone atoms only — not comparable to full-atom values): 26448 Å² total; per-residue (Å²): 130,55,32,28,44,54,50,48,52,37,46,75,69,56,39,78,40,39,22,39,43,41,43,82,81,85,56,81,69,51,55,57,37,46,52,72,23,66,44,61,38,38,31,42,32,35,58,84,33,81,58,45,70,67,57,50,29,51,49,19,51,50,18,50,76,65,55,37,28,29,28,32,20,53,68,54,86,44,49,69,54,46,31,48,47,40,28,35,24,38,28,25,33,43,39,68,75,40,44,47,48,66,54,51,50,40,48,45,26,19,59,20,38,68,89,79,24,64,30,70,96,69,62,70,46,50,66,66,45,100,72,60,47,74,68,49,45,59,61,43,47,52,78,28,42,40,27,27,48,18,43,25,37,62,57,12,59,75,32,36,58,54,42,48,53,32,88,64,40,56,32,37,20,44,32,63,60,53,25,21,42,59,71,72,42,62,76,39,79,80,37,65,69,46,46,50,50,54,51,51,50,51,51,40,16,54,76,53,73,33,47,46,31,40,70,43,61,40,43,63,41,34,73,74,64,47,22,39,37,27,42,20,23,60,70,44,30,32,26,38,42,47,27,42,48,46,29,41,34,73,70,38,90,62,86,69,73,80,36,20,54,102,115,132,56,32,28,45,55,50,48,51,38,47,75,69,57,39,78,38,40,21,38,43,39,43,80,81,87,55,79,68,52,56,58,37,44,54,74,22,65,44,61,39,38,31,43,31,35,57,83,32,82,56,45,69,66,58,48,29,52,48,18,50,50,17,50,76,65,56,36,29,29,27,32,20,53,68,57,86,43,49,69,54,46,29,48,46,40,28,35,24,38,28,24,33,44,38,67,74,40,46,48,50,67,56,49,50,40,49,44,26,19,60,20,38,70,89,81,24,65,30,70,93,69,60,73,46,48,62,70,41,102,75,57,47,73,68,50,45,61,62,41,48,53,78,26,43,42,26,28,49,18,41,26,36,62,59,13,58,76,33,36,60,56,42,46,52,32,89,65,40,54,31,37,20,44,32,62,61,52,24,20,42,58,72,71,43,60,75,39,78,81,36,65,71,46,47,48,51,54,51,50,51,50,52,38,17,55,76,54,74,34,45,46,31,41,68,42,63,40,42,63,41,34,75,73,64,46,22,39,37,27,41,21,24,60,69,45,29,30,26,37,41,47,28,42,48,45,31,42,33,72,70,38,90,60,87,68,72,80,38,18,53,101,115

=== Feature glossary ===
Legend for the data blocks above and below:

— What the protein is —

The amino-acid sequence is the protein's primary structure: the linear order of residues from the N-terminus to the C-terminus, written in one-letter code. Everything else here — the 3D coordinates, the secondary structure, the domain annotations — is ultimately a consequence of this string.

Database cross-references. InterPro integrates a dozen domain/family signature databases into unified entries with residue-range hits. GO terms attach function/process/location labels with evidence codes. CATH codes position the fold in a four-level structural taxonomy. Organism is the NCBI-taxonomy species name.

— Where its atoms are —

The mmCIF block holds the 3D Cartesian coordinates of each backbone atom (N, Cα, C, O) in ångströms. mmCIF is the PDB's canonical archive format — a tagged-loop text representation of the atomic model.

The six renders are orthographic views along the three Cartesian axes in both directions. Representation (cartoon, sticks, or surface) and color scheme (sequence-rainbow or by-chain) vary across proteins so the training set covers all the common visualization conventions.

— Local backbone conformation —

Secondary structure is the local, repeating backbone conformation. DSSP classifies it into eight states by reading the hydrogen-bond network: three helix types (H, G, I), two β types (E, B), two non-regular types (T, S), and unstructured coil (-).

SS3 is a coarse helix/strand/coil call (letters a/b/c) made by the P-SEA algorithm from inter-Cα distances and dihedrals. It is less detailed than DSSP but needs only Cα positions.

Backbone dihedral angles. Every residue except chain termini has a φ (preceding-C → N → Cα → C) and a ψ (N → Cα → C → next-N). They are reported in degrees following the IUPAC sign convention. Secondary structure is essentially a statement about which (φ, ψ) basin each residue occupies.

— Global shape and packing —

The geometric summary reports three shape descriptors. Rg (radius of gyration) measures how spread out the Cα atoms are about their centre of mass; compact globular proteins have small Rg, elongated or unfolded ones large. Cα contacts (<8 Å, |i−j|>4) count long-range residue pairs in spatial proximity — high for tightly packed folds, near zero for rods or random coil. The bounding-box extents give the protein's footprint along x, y, z in Å.

Solvent accessibility: the surface area of each residue that a 1.4 Å water probe can touch, in Å². When only backbone atoms are present the absolute values are lower than full-atom SASA (side chains contribute most of the area) and are flagged as backbone-only.

Plot images: a contact map (which residues are close in 3D, as an N×N binary image), a Ramachandran scatter (backbone torsion angles, revealing secondary-structure composition at a glance), and — for AlphaFold structures — a PAE heatmap (pairwise prediction confidence).

— Structural neighborhood —

Foldseek's 3Di representation compresses backbone geometry into a per-residue letter drawn from a learned twenty-state alphabet. It captures the tertiary interaction pattern around each residue — which residues are packed against it in space, regardless of where they are in sequence.

Structural nearest neighbors (via Foldseek easy-search vs the PDB). Reported per hit: target PDB id, E-value, and alignment TM-score. A TM-score above ~0.5 is the conventional threshold for 'same fold'.

— Confidence and disorder —

pLDDT (predicted Local Distance Difference Test) is AlphaFold's per-residue confidence score, ranging from 0 to 100. Values above 90 indicate high confidence (typically well-packed cores); 70–90 is confident; 50–70 low confidence; below 50 usually means the region is disordered or the prediction is unreliable there. AlphaFold stores pLDDT in the mmCIF B-factor column.

For experimental (PDB) structures, the B-factor (temperature factor) quantifies the positional spread of each atom in the crystal — a combination of thermal vibration and static disorder — in units of Å². High B-factors mark flexible loops or poorly resolved regions; low B-factors mark the rigid, well-ordered core.

Predicted Aligned Error (PAE) is an AlphaFold confidence matrix: entry (i, j) is the expected error in the position of residue j, in ångströms, when the prediction is superimposed on the true structure at residue i. Low PAE within a block of residues means that block is internally rigid and well-predicted; high PAE between two blocks means their relative placement is uncertain even if each block individually is confident.